Protein AF-0000000075979683 (afdb_homodimer)

Nearest PDB structures (foldseek):
  2a8q-assembly1_A  TM=8.537E-01  e=1.443E-18  Xenopus laevis
  5vy2-assembly1_B  TM=9.194E-01  e=5.532E-18  Homo sapiens
  5w6z-assembly1_A  TM=9.173E-01  e=1.592E-16  Homo sapiens
  3cou-assembly1_A  TM=9.123E-01  e=1.913E-16  Homo sapiens
  3mgm-assembly1_B  TM=8.889E-01  e=1.104E-16  Homo sapiens

Secondary structure (DSSP, 8-state):
--------HHHHHS--SPEEEEEEEEE---TTS---BEEEEETTS-EE-SEEEE-TTS-HHHHHHHHHHHHH---TTT----GGGEEEEEEETTTTEEEEEEEEEE-HHHHHHHHHHHTT-TTBTTTEEEEEEPP-SB-TTSSTBHHHHTTS-BSTTHHHHHHHHHHHTTSS-HHHHHHHHHHHHHHHHHH--/--------HHHHHS--S-EEEEEEEEE---TTS---BEEEEETTS-EE-SEEEE-TTS-HHHHHHHHHHHHH---TTT----GGGEEEEEEETTTTEEEEEEEEEE-HHHHHHHHHHHTT-TTBTTTEEEEEEPP-SB-TTSSTBHHHHTTS-BSTTHHHHHHHHHHHTTSS-HHHHHHHHHHHHHHHHHH--

Radius of gyration: 22.03 Å; Cα contacts (8 Å, |Δi|>4): 699; chains: 2; bounding box: 46×84×56 Å

Sequence (386 aa):
MSEEKRWPLSVRDISNGKENNPVSFVNELDDEQLPIFTMQLRFDGLLGFPGGIIEREEDIVCGLNRELQEEINLDLGRFMVREADHLISHVNHRHKFVFHFYSLPVTFEEFRAIEKQNLEATDYGNETLGILRVPLYTMKDGYHGLAAFLNQQFVGNAKDQLLYGLAKLKILTPEELSEAIHKSQALKLTKAYMSEEKRWPLSVRDISNGKENNPVSFVNELDDEQLPIFTMQLRFDGLLGFPGGIIEREEDIVCGLNRELQEEINLDLGRFMVREADHLISHVNHRHKFVFHFYSLPVTFEEFRAIEKQNLEATDYGNETLGILRVPLYTMKDGYHGLAAFLNQQFVGNAKDQLLYGLAKLKILTPEELSEAIHKSQALKLTKAY

Organism: Limulus polyphemus (NCBI:txid6850)

pLDDT: mean 79.94, std 19.17, range [23.48, 97.0]

Structure (mmCIF, N/CA/C/O backbone):
data_AF-0000000075979683-model_v1
#
loop_
_entity.id
_entity.type
_entity.pdbx_description
1 polymer 'U8 snoRNA-decapping enzyme-like isoform X3'
#
loop_
_atom_site.group_PDB
_atom_site.id
_atom_site.type_symbol
_atom_site.label_atom_id
_atom_site.label_alt_id
_atom_site.label_comp_id
_atom_site.label_asym_id
_atom_site.label_entity_id
_atom_site.label_seq_id
_atom_site.pdbx_PDB_ins_code
_atom_site.Cartn_x
_atom_site.Cartn_y
_atom_site.Cartn_z
_atom_site.occupancy
_atom_site.B_iso_or_equiv
_atom_site.auth_seq_id
_atom_site.auth_comp_id
_atom_site.auth_asym_id
_atom_site.auth_atom_id
_atom_site.pdbx_PDB_model_num
ATOM 1 N N . MET A 1 1 ? 5.297 36.719 29.75 1 23.48 1 MET A N 1
ATOM 2 C CA . MET A 1 1 ? 4.516 37.312 28.688 1 23.48 1 MET A CA 1
ATOM 3 C C . MET A 1 1 ? 4.43 36.375 27.484 1 23.48 1 MET A C 1
ATOM 5 O O . MET A 1 1 ? 5.426 36.156 26.797 1 23.48 1 MET A O 1
ATOM 9 N N . SER A 1 2 ? 3.744 35.312 27.516 1 25.61 2 SER A N 1
ATOM 10 C CA . SER A 1 2 ? 3.816 33.969 26.938 1 25.61 2 SER A CA 1
ATOM 11 C C . SER A 1 2 ? 3.541 34 25.438 1 25.61 2 SER A C 1
ATOM 13 O O . SER A 1 2 ? 2.504 34.5 25 1 25.61 2 SER A O 1
ATOM 15 N N . GLU A 1 3 ? 4.434 34.344 24.5 1 27.08 3 GLU A N 1
ATOM 16 C CA . GLU A 1 3 ? 4.309 34.781 23.109 1 27.08 3 GLU A CA 1
ATOM 17 C C . GLU A 1 3 ? 3.404 33.844 22.312 1 27.08 3 GLU A C 1
ATOM 19 O O . GLU A 1 3 ? 3.68 32.656 22.219 1 27.08 3 GLU A O 1
ATOM 24 N N . GLU A 1 4 ? 2.188 34.094 22.297 1 28.48 4 GLU A N 1
ATOM 25 C CA . GLU A 1 4 ? 1.026 33.531 21.594 1 28.48 4 GLU A CA 1
ATOM 26 C C . GLU A 1 4 ? 1.309 33.375 20.109 1 28.48 4 GLU A C 1
ATOM 28 O O . GLU A 1 4 ? 1.5 34.344 19.391 1 28.48 4 GLU A O 1
ATOM 33 N N . LYS A 1 5 ? 2.262 32.656 19.859 1 34.28 5 LYS A N 1
ATOM 34 C CA . LYS A 1 5 ? 2.676 32.531 18.469 1 34.28 5 LYS A CA 1
ATOM 35 C C . LYS A 1 5 ? 1.47 32.531 17.531 1 34.28 5 LYS A C 1
ATOM 37 O O . LYS A 1 5 ? 0.638 31.609 17.594 1 34.28 5 LYS A O 1
ATOM 42 N N . ARG A 1 6 ? 0.854 33.719 17.078 1 30.67 6 ARG A N 1
ATOM 43 C CA . ARG A 1 6 ? -0.209 34.156 16.188 1 30.67 6 ARG A CA 1
ATOM 44 C C . ARG A 1 6 ? -0.03 33.594 14.789 1 30.67 6 ARG A C 1
ATOM 46 O O . ARG A 1 6 ? 0.994 33.844 14.141 1 30.67 6 ARG A O 1
ATOM 53 N N . TRP A 1 7 ? -0.508 32.5 14.57 1 32.91 7 TRP A N 1
ATOM 54 C CA . TRP A 1 7 ? -0.559 31.969 13.211 1 32.91 7 TRP A CA 1
ATOM 55 C C . TRP A 1 7 ? -1.094 33.031 12.242 1 32.91 7 TRP A C 1
ATOM 57 O O . TRP A 1 7 ? -1.966 33.812 12.602 1 32.91 7 TRP A O 1
ATOM 67 N N . PRO A 1 8 ? -0.509 33.5 11.219 1 30.88 8 PRO A N 1
ATOM 68 C CA . PRO A 1 8 ? -1.112 34.625 10.469 1 30.88 8 PRO A CA 1
ATOM 69 C C . PRO A 1 8 ? -2.604 34.406 10.211 1 30.88 8 PRO A C 1
ATOM 71 O O . PRO A 1 8 ? -3.064 33.281 10.086 1 30.88 8 PRO A O 1
ATOM 74 N N . LEU A 1 9 ? -3.562 35.25 10.602 1 31.31 9 LEU A N 1
ATOM 75 C CA . LEU A 1 9 ? -5.004 35.438 10.5 1 31.31 9 LEU A CA 1
ATOM 76 C C . LEU A 1 9 ? -5.523 34.969 9.148 1 31.31 9 LEU A C 1
ATOM 78 O O . LEU A 1 9 ? -6.629 34.406 9.062 1 31.31 9 LEU A O 1
ATOM 82 N N . SER A 1 10 ? -4.816 35.312 8.07 1 31.77 10 SER A N 1
ATOM 83 C CA . SER A 1 10 ? -5.336 35.25 6.711 1 31.77 10 SER A CA 1
ATOM 84 C C . SER A 1 10 ? -5.57 33.812 6.281 1 31.77 10 SER A C 1
ATOM 86 O O . SER A 1 10 ? -6.438 33.531 5.449 1 31.77 10 SER A O 1
ATOM 88 N N . VAL A 1 11 ? -4.754 32.938 6.559 1 35.84 11 VAL A N 1
ATOM 89 C CA . VAL A 1 11 ? -4.934 31.562 6.082 1 35.84 11 VAL A CA 1
ATOM 90 C C . VAL A 1 11 ? -6.184 30.953 6.711 1 35.84 11 VAL A C 1
ATOM 92 O O . VAL A 1 11 ? -6.918 30.203 6.059 1 35.84 11 VAL A O 1
ATOM 95 N N . ARG A 1 12 ? -6.445 31.172 7.949 1 37.41 12 ARG A N 1
ATOM 96 C CA . ARG A 1 12 ? -7.648 30.672 8.609 1 37.41 12 ARG A CA 1
ATOM 97 C C . ARG A 1 12 ? -8.891 31.391 8.102 1 37.41 12 ARG A C 1
ATOM 99 O O . ARG A 1 12 ? -10.016 30.953 8.336 1 37.41 12 ARG A O 1
ATOM 106 N N . ASP A 1 13 ? -8.734 32.688 7.902 1 38.88 13 ASP A N 1
ATOM 107 C CA . ASP A 1 13 ? -9.891 33.469 7.488 1 38.88 13 ASP A CA 1
ATOM 108 C C . ASP A 1 13 ? -10.578 32.844 6.277 1 38.88 13 ASP A C 1
ATOM 110 O O . ASP A 1 13 ? -11.719 33.156 5.957 1 38.88 13 ASP A O 1
ATOM 114 N N . ILE A 1 14 ? -9.797 32.438 5.414 1 38.75 14 ILE A N 1
ATOM 115 C CA . ILE A 1 14 ? -10.477 32 4.191 1 38.75 14 ILE A CA 1
ATOM 116 C C . ILE A 1 14 ? -11.344 30.797 4.473 1 38.75 14 ILE A C 1
ATOM 118 O O . ILE A 1 14 ? -12.133 30.37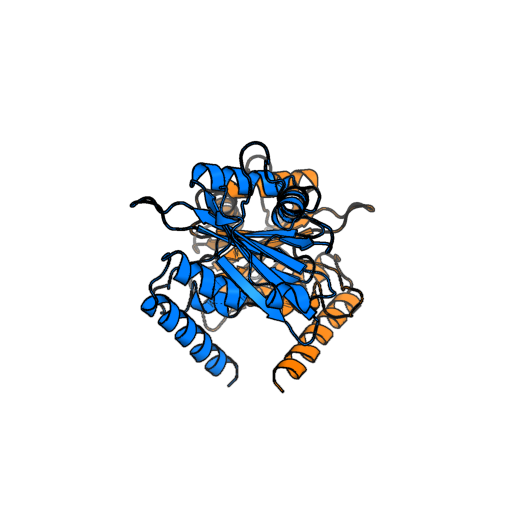5 3.623 1 38.75 14 ILE A O 1
ATOM 122 N N . SER A 1 15 ? -10.906 29.906 5.344 1 40.69 15 SER A N 1
ATOM 123 C CA . SER A 1 15 ? -11.461 28.562 5.223 1 40.69 15 SER A CA 1
ATOM 124 C C . SER A 1 15 ? -12.805 28.453 5.926 1 40.69 15 SER A C 1
ATOM 126 O O . SER A 1 15 ? -12.891 28.562 7.152 1 40.69 15 SER A O 1
ATOM 128 N N . ASN A 1 16 ? -13.602 29.016 5.539 1 46.12 16 ASN A N 1
ATOM 129 C CA . ASN A 1 16 ? -14.945 28.703 6.012 1 46.12 16 ASN A CA 1
ATOM 130 C C . ASN A 1 16 ? -15.18 27.203 6.082 1 46.12 16 ASN A C 1
ATOM 132 O O . ASN A 1 16 ? -16.297 26.75 6.363 1 46.12 16 ASN A O 1
ATOM 136 N N . GLY A 1 17 ? -14.164 26.312 5.738 1 44.81 17 GLY A N 1
ATOM 137 C CA . GLY A 1 17 ? -14.57 24.938 5.52 1 44.81 17 GLY A CA 1
ATOM 138 C C . GLY A 1 17 ? -13.633 23.922 6.156 1 44.81 17 GLY A C 1
ATOM 139 O O . GLY A 1 17 ? -12.711 24.297 6.883 1 44.81 17 GLY A O 1
ATOM 140 N N . LYS A 1 18 ? -13.828 22.469 5.914 1 48.66 18 LYS A N 1
ATOM 141 C CA . LYS A 1 18 ? -13.242 21.203 6.383 1 48.66 18 LYS A CA 1
ATOM 142 C C . LYS A 1 18 ? -11.758 21.141 6.051 1 48.66 18 LYS A C 1
ATOM 144 O O . LYS A 1 18 ? -11.312 21.688 5.039 1 48.66 18 LYS A O 1
ATOM 149 N N . GLU A 1 19 ? -10.984 21.094 7.223 1 51.69 19 GLU A N 1
ATOM 150 C CA . GLU A 1 19 ? -9.539 20.969 7.051 1 51.69 19 GLU A CA 1
ATOM 151 C C . GLU A 1 19 ? -9.125 19.5 7.047 1 51.69 19 GLU A C 1
ATOM 153 O O . GLU A 1 19 ? -9.648 18.688 7.82 1 51.69 19 GLU A O 1
ATOM 158 N N . ASN A 1 20 ? -8.508 19.062 5.93 1 52.38 20 ASN A N 1
ATOM 159 C CA . ASN A 1 20 ? -7.895 17.734 5.898 1 52.38 20 ASN A CA 1
ATOM 160 C C . ASN A 1 20 ? -6.445 17.766 6.371 1 52.38 20 ASN A C 1
ATOM 162 O O . ASN A 1 20 ? -5.668 18.625 5.941 1 52.38 20 ASN A O 1
ATOM 166 N N . ASN A 1 21 ? -6.094 17.016 7.441 1 63.56 21 ASN A N 1
ATOM 167 C CA . ASN A 1 21 ? -4.781 17.078 8.07 1 63.56 21 ASN A CA 1
ATOM 168 C C . ASN A 1 21 ? -4.039 15.75 7.977 1 63.56 21 ASN A C 1
ATOM 170 O O . ASN A 1 21 ? -4.262 14.852 8.789 1 63.56 21 ASN A O 1
ATOM 174 N N . PRO A 1 22 ? -3.164 15.625 6.961 1 72.5 22 PRO A N 1
ATOM 175 C CA . PRO A 1 22 ? -2.393 14.391 6.801 1 72.5 22 PRO A CA 1
ATOM 176 C C . PRO A 1 22 ? -1.139 14.359 7.672 1 72.5 22 PRO A C 1
ATOM 178 O O . PRO A 1 22 ? -0.617 15.414 8.047 1 72.5 22 PRO A O 1
ATOM 181 N N . VAL A 1 23 ? -0.766 13.211 8.258 1 73.69 23 VAL A N 1
ATOM 182 C CA . VAL A 1 23 ? 0.449 13.023 9.047 1 73.69 23 VAL A CA 1
ATOM 183 C C . VAL A 1 23 ? 1.277 11.883 8.453 1 73.69 23 VAL A C 1
ATOM 185 O O . VAL A 1 23 ? 0.73 10.859 8.047 1 73.69 23 VAL A O 1
ATOM 188 N N . SER A 1 24 ? 2.592 12.195 8.281 1 79.44 24 SER A N 1
ATOM 189 C CA . SER A 1 24 ? 3.514 11.102 8.016 1 79.44 24 SER A CA 1
ATOM 190 C C . SER A 1 24 ? 4.398 10.82 9.227 1 79.44 24 SER A C 1
ATOM 192 O O . SER A 1 24 ? 4.707 11.727 10 1 79.44 24 SER A O 1
ATOM 194 N N . PHE A 1 25 ? 4.699 9.562 9.484 1 68.25 25 PHE A N 1
ATOM 195 C CA . PHE A 1 25 ? 5.664 9.164 10.508 1 68.25 25 PHE A CA 1
ATOM 196 C C . PHE A 1 25 ? 7.047 8.977 9.898 1 68.25 25 PHE A C 1
ATOM 198 O O . PHE A 1 25 ? 7.184 8.445 8.797 1 68.25 25 PHE A O 1
ATOM 205 N N . VAL A 1 26 ? 8.031 9.625 10.508 1 71.31 26 VAL A N 1
ATOM 206 C CA . VAL A 1 26 ? 9.406 9.523 10.023 1 71.31 26 VAL A CA 1
ATOM 207 C C . VAL A 1 26 ? 10.32 9.062 11.164 1 71.31 26 VAL A C 1
ATOM 209 O O . VAL A 1 26 ? 10.188 9.523 12.297 1 71.31 26 VAL A O 1
ATOM 212 N N . ASN A 1 27 ? 11.062 7.945 10.852 1 64.25 27 ASN A N 1
ATOM 213 C CA . ASN A 1 27 ? 11.984 7.531 11.906 1 64.25 27 ASN A CA 1
ATOM 214 C C . ASN A 1 27 ? 13.148 8.508 12.047 1 64.25 27 ASN A C 1
ATOM 216 O O . ASN A 1 27 ? 13.539 9.156 11.07 1 64.25 27 ASN A O 1
ATOM 220 N N . GLU A 1 28 ? 13.453 8.727 13.359 1 60.78 28 GLU A N 1
ATOM 221 C CA . GLU A 1 28 ? 14.641 9.523 13.648 1 60.78 28 GLU A CA 1
ATOM 222 C C . GLU A 1 28 ? 15.898 8.875 13.078 1 60.78 28 GLU A C 1
ATOM 224 O O . GLU A 1 28 ? 16.094 7.672 13.227 1 60.78 28 GLU A O 1
ATOM 229 N N . LEU A 1 29 ? 16.359 9.516 12.055 1 54.31 29 LEU A N 1
ATOM 230 C CA . LEU A 1 29 ? 17.516 8.992 11.344 1 54.31 29 LEU A CA 1
ATOM 231 C C . LEU A 1 29 ? 18.688 8.773 12.297 1 54.31 29 LEU A C 1
ATOM 233 O O . LEU A 1 29 ? 19.031 9.664 13.086 1 54.31 29 LEU A O 1
ATOM 237 N N . ASP A 1 30 ? 18.75 7.645 12.906 1 53.69 30 ASP A N 1
ATOM 238 C CA . ASP A 1 30 ? 20.094 7.391 13.422 1 53.69 30 ASP A CA 1
ATOM 239 C C . ASP A 1 30 ? 21.031 6.945 12.305 1 53.69 30 ASP A C 1
ATOM 241 O O . ASP A 1 30 ? 20.594 6.547 11.227 1 53.69 30 ASP A O 1
ATOM 245 N N . ASP A 1 31 ? 22.297 7.328 12.484 1 52.44 31 ASP A N 1
ATOM 246 C CA . ASP A 1 31 ? 23.375 7.121 11.516 1 52.44 31 ASP A CA 1
ATOM 247 C C . ASP A 1 31 ? 23.219 5.781 10.797 1 52.44 31 ASP A C 1
ATOM 249 O O . ASP A 1 31 ? 23.641 5.637 9.648 1 52.44 31 ASP A O 1
ATOM 253 N N . GLU A 1 32 ? 22.547 4.809 11.477 1 55.38 32 GLU A N 1
ATOM 254 C CA . GLU A 1 32 ? 22.625 3.479 10.875 1 55.38 32 GLU A CA 1
ATOM 255 C C . GLU A 1 32 ? 21.281 3.045 10.305 1 55.38 32 GLU A C 1
ATOM 257 O O . GLU A 1 32 ? 21.188 2.008 9.648 1 55.38 32 GLU A O 1
ATOM 262 N N . GLN A 1 33 ? 20.281 3.938 10.578 1 60.56 33 GLN A N 1
ATOM 263 C CA . GLN A 1 33 ? 18.984 3.412 10.148 1 60.56 33 GLN A CA 1
ATOM 264 C C . GLN A 1 33 ? 18.406 4.25 9.016 1 60.56 33 GLN A C 1
ATOM 266 O O . GLN A 1 33 ? 18.547 5.473 9 1 60.56 33 GLN A O 1
ATOM 271 N N . LEU A 1 34 ? 17.953 3.553 8.008 1 64.56 34 LEU A N 1
ATOM 272 C CA . LEU A 1 34 ? 17.328 4.207 6.867 1 64.56 34 LEU A CA 1
ATOM 273 C C . LEU A 1 34 ? 16 4.844 7.266 1 64.56 34 LEU A C 1
ATOM 275 O O . LEU A 1 34 ? 15.266 4.289 8.078 1 64.56 34 LEU A O 1
ATOM 279 N N . PRO A 1 35 ? 15.914 6.074 6.848 1 71.56 35 PRO A N 1
ATOM 280 C CA . PRO A 1 35 ? 14.641 6.738 7.141 1 71.56 35 PRO A CA 1
ATOM 281 C C . PRO A 1 35 ? 13.445 5.996 6.562 1 71.56 35 PRO A C 1
ATOM 283 O O . PRO A 1 35 ? 13.547 5.375 5.504 1 71.56 35 PRO A O 1
ATOM 286 N N . ILE A 1 36 ? 12.438 5.922 7.398 1 78.31 36 ILE A N 1
ATOM 287 C CA . ILE A 1 36 ? 11.172 5.359 6.934 1 78.31 36 ILE A CA 1
ATOM 288 C C . ILE A 1 36 ? 10.117 6.461 6.852 1 78.31 36 ILE A C 1
ATOM 290 O O . ILE A 1 36 ? 10.008 7.293 7.754 1 78.31 36 ILE A O 1
ATOM 294 N N . PHE A 1 37 ? 9.547 6.566 5.758 1 82.5 37 PHE A N 1
ATOM 295 C CA . PHE A 1 37 ? 8.414 7.441 5.504 1 82.5 37 PHE A CA 1
ATOM 296 C C . PHE A 1 37 ? 7.164 6.625 5.184 1 82.5 37 PHE A C 1
ATOM 298 O O . PHE A 1 37 ? 7.172 5.801 4.27 1 82.5 37 PHE A O 1
ATOM 305 N N . THR A 1 38 ? 6.074 6.891 5.926 1 89.94 38 THR A N 1
ATOM 306 C CA . THR A 1 38 ? 4.93 5.988 5.828 1 89.94 38 THR A CA 1
ATOM 307 C C . THR A 1 38 ? 3.787 6.648 5.066 1 89.94 38 THR A C 1
ATOM 309 O O . THR A 1 38 ? 3.559 7.852 5.199 1 89.94 38 THR A O 1
ATOM 312 N N . MET A 1 39 ? 3.133 5.91 4.32 1 94.06 39 MET A N 1
ATOM 313 C CA . MET A 1 39 ? 1.856 6.227 3.686 1 94.06 39 MET A CA 1
ATOM 314 C C . MET A 1 39 ? 0.872 5.07 3.842 1 94.06 39 MET A C 1
ATOM 316 O O . MET A 1 39 ? 1.166 4.086 4.523 1 94.06 39 MET A O 1
ATOM 320 N N . GLN A 1 40 ? -0.287 5.27 3.35 1 94.75 40 GLN A N 1
ATOM 321 C CA . GLN A 1 40 ? -1.277 4.199 3.404 1 94.75 40 GLN A CA 1
ATOM 322 C C . GLN A 1 40 ? -2.086 4.133 2.111 1 94.75 40 GLN A C 1
ATOM 324 O O . GLN A 1 40 ? -2.189 5.121 1.386 1 94.75 40 GLN A O 1
ATOM 329 N N . LEU A 1 41 ? -2.582 2.939 1.827 1 96 41 LEU A N 1
ATOM 330 C CA . LEU A 1 41 ? -3.66 2.809 0.854 1 96 41 LEU A CA 1
ATOM 331 C C . LEU A 1 41 ? -5.008 3.141 1.487 1 96 41 LEU A C 1
ATOM 333 O O . LEU A 1 41 ? -5.383 2.551 2.502 1 96 41 LEU A O 1
ATOM 337 N N . ARG A 1 42 ? -5.691 4.07 0.905 1 94.69 42 ARG A N 1
ATOM 338 C CA . ARG A 1 42 ? -6.969 4.539 1.432 1 94.69 42 ARG A CA 1
ATOM 339 C C . ARG A 1 42 ? -8.125 3.719 0.868 1 94.69 42 ARG A C 1
ATOM 341 O O . ARG A 1 42 ? -7.977 3.049 -0.156 1 94.69 42 ARG A O 1
ATOM 348 N N . PHE A 1 43 ? -9.281 3.971 1.464 1 92.5 43 PHE A N 1
ATOM 349 C CA . PHE A 1 43 ? -10.508 3.285 1.082 1 92.5 43 PHE A CA 1
ATOM 350 C C . PHE A 1 43 ? -10.891 3.619 -0.355 1 92.5 43 PHE A C 1
ATOM 352 O O . PHE A 1 43 ? -11.602 2.85 -1.011 1 92.5 43 PHE A O 1
ATOM 359 N N . ASP A 1 44 ? -10.453 4.707 -0.832 1 93.5 44 ASP A N 1
ATOM 360 C CA . ASP A 1 44 ? -10.883 5.137 -2.16 1 93.5 44 ASP A CA 1
ATOM 361 C C . ASP A 1 44 ? -9.945 4.602 -3.24 1 93.5 44 ASP A C 1
ATOM 363 O O . ASP A 1 44 ? -10.086 4.945 -4.414 1 93.5 44 ASP A O 1
ATOM 367 N N . GLY A 1 45 ? -8.961 3.814 -2.904 1 95.69 45 GLY A N 1
ATOM 368 C CA . GLY A 1 45 ? -8.078 3.152 -3.857 1 95.69 45 GLY A CA 1
ATOM 369 C C . GLY A 1 45 ? -6.832 3.951 -4.168 1 95.69 45 GLY A C 1
ATOM 370 O O . GLY A 1 45 ? -6.02 3.543 -5.004 1 95.69 45 GLY A O 1
ATOM 371 N N . LEU A 1 46 ? -6.676 5.074 -3.484 1 96.31 46 LEU A N 1
ATOM 372 C CA . LEU A 1 46 ? -5.543 5.965 -3.729 1 96.31 46 LEU A CA 1
ATOM 373 C C . LEU A 1 46 ? -4.59 5.973 -2.539 1 96.31 46 LEU A C 1
ATOM 375 O O . LEU A 1 46 ? -4.973 5.598 -1.429 1 96.31 46 LEU A O 1
ATOM 379 N N . LEU A 1 47 ? -3.328 6.309 -2.842 1 96.88 47 LEU A N 1
ATOM 380 C CA . LEU A 1 47 ? -2.34 6.41 -1.774 1 96.88 47 LEU A CA 1
ATOM 381 C C . LEU A 1 47 ? -2.412 7.77 -1.094 1 96.88 47 LEU A C 1
ATOM 383 O O . LEU A 1 47 ? -2.621 8.789 -1.755 1 96.88 47 LEU A O 1
ATOM 387 N N . GLY A 1 48 ? -2.238 7.785 0.158 1 95.06 48 GLY A N 1
ATOM 388 C CA . GLY A 1 48 ? -2.223 9.008 0.944 1 95.06 48 GLY A CA 1
ATOM 389 C C . GLY A 1 48 ? -1.631 8.82 2.328 1 95.06 48 GLY A C 1
ATOM 390 O O . GLY A 1 48 ? -0.846 7.898 2.553 1 95.06 48 GLY A O 1
ATOM 391 N N . PHE A 1 49 ? -1.899 9.797 3.188 1 93.44 49 PHE A N 1
ATOM 392 C CA . PHE A 1 49 ? -1.428 9.781 4.566 1 93.44 49 PHE A CA 1
ATOM 393 C C . PHE A 1 49 ? -2.594 9.633 5.535 1 93.44 49 PHE A C 1
ATOM 395 O O . PHE A 1 49 ? -3.723 10.008 5.223 1 93.44 49 PHE A O 1
ATOM 402 N N . PRO A 1 50 ? -2.287 8.977 6.691 1 91.12 50 PRO A N 1
ATOM 403 C CA . PRO A 1 50 ? -3.336 9.023 7.711 1 91.12 50 PRO A CA 1
ATOM 404 C C . PRO A 1 50 ? -3.699 10.453 8.109 1 91.12 50 PRO A C 1
ATOM 406 O O . PRO A 1 50 ? -2.85 11.352 8.062 1 91.12 50 PRO A O 1
ATOM 409 N N . GLY A 1 51 ? -4.836 10.641 8.484 1 87.25 51 GLY A N 1
ATOM 410 C CA . GLY A 1 51 ? -5.387 11.938 8.828 1 87.25 51 GLY A CA 1
ATOM 411 C C . GLY A 1 51 ? -6.863 12.07 8.5 1 87.25 51 GLY A C 1
ATOM 412 O O . GLY A 1 51 ? -7.539 11.062 8.258 1 87.25 51 GLY A O 1
ATOM 413 N N . GLY A 1 52 ? -7.383 13.305 8.617 1 80.25 52 GLY A N 1
ATOM 414 C CA . GLY A 1 52 ? -8.805 13.477 8.336 1 80.25 52 GLY A CA 1
ATOM 415 C C . GLY A 1 52 ? -9.258 14.922 8.414 1 80.25 52 GLY A C 1
ATOM 416 O O . GLY A 1 52 ? -8.438 15.828 8.539 1 80.25 52 GLY A O 1
ATOM 417 N N . ILE A 1 53 ? -10.484 14.922 8.234 1 77.44 53 ILE A N 1
ATOM 418 C CA . ILE A 1 53 ? -11.117 16.234 8.25 1 77.44 53 ILE A CA 1
ATOM 419 C C . ILE A 1 53 ? -11.344 16.688 9.695 1 77.44 53 ILE A C 1
ATOM 421 O O . ILE A 1 53 ? -11.805 15.898 10.531 1 77.44 53 ILE A O 1
ATOM 425 N N . ILE A 1 54 ? -10.93 17.891 9.961 1 77.88 54 ILE A N 1
ATOM 426 C CA . ILE A 1 54 ? -11.133 18.484 11.273 1 77.88 54 ILE A CA 1
ATOM 427 C C . ILE A 1 54 ? -12.117 19.656 11.172 1 77.88 54 ILE A C 1
ATOM 429 O O . ILE A 1 54 ? -11.992 20.5 10.281 1 77.88 54 ILE A O 1
ATOM 433 N N . GLU A 1 55 ? -13.047 19.609 12.125 1 73.5 55 GLU A N 1
ATOM 434 C CA . GLU A 1 55 ? -14.039 20.688 12.125 1 73.5 55 GLU A CA 1
ATOM 435 C C . GLU A 1 55 ? -13.422 22.016 12.547 1 73.5 55 GLU A C 1
ATOM 437 O O . GLU A 1 55 ? -12.484 22.031 13.352 1 73.5 55 GLU A O 1
ATOM 442 N N . ARG A 1 56 ? -14 23.031 12.125 1 71.44 56 ARG A N 1
ATOM 443 C CA . ARG A 1 56 ? -13.469 24.375 12.336 1 71.44 56 ARG A CA 1
ATOM 444 C C . ARG A 1 56 ? -13.367 24.703 13.82 1 71.44 56 ARG A C 1
ATOM 446 O O . ARG A 1 56 ? -12.414 25.344 14.258 1 71.44 56 ARG A O 1
ATOM 453 N N . GLU A 1 57 ? -14.211 24.297 14.547 1 75 57 GLU A N 1
ATOM 454 C CA . GLU A 1 57 ? -14.258 24.656 15.961 1 75 57 GLU A CA 1
ATOM 455 C C . GLU A 1 57 ? -13.336 23.766 16.797 1 75 57 GLU A C 1
ATOM 457 O O . GLU A 1 57 ? -13.102 24.031 17.969 1 75 57 GLU A O 1
ATOM 462 N N . GLU A 1 58 ? -12.727 22.938 16.094 1 78.06 58 GLU A N 1
ATOM 463 C CA . GLU A 1 58 ? -11.875 22 16.812 1 78.06 58 GLU A CA 1
ATOM 464 C C . GLU A 1 58 ? -10.398 22.344 16.641 1 78.06 58 GLU A C 1
ATOM 466 O O . GLU A 1 58 ? -9.984 22.812 15.578 1 78.06 58 GLU A O 1
ATOM 471 N N . ASP A 1 59 ? -9.703 22.188 17.844 1 84.44 59 ASP A N 1
ATOM 472 C CA . ASP A 1 59 ? -8.25 22.312 17.75 1 84.44 59 ASP A CA 1
ATOM 473 C C . ASP A 1 59 ? -7.672 21.312 16.766 1 84.44 59 ASP A C 1
ATOM 475 O O . ASP A 1 59 ? -7.988 20.109 16.828 1 84.44 59 ASP A O 1
ATOM 479 N N . ILE A 1 60 ? -6.844 21.75 15.875 1 82.94 60 ILE A N 1
ATOM 480 C CA . ILE A 1 60 ? -6.363 20.938 14.758 1 82.94 60 ILE A CA 1
ATOM 481 C C . ILE A 1 60 ? -5.609 19.734 15.297 1 82.94 60 ILE A C 1
ATOM 483 O O . ILE A 1 60 ? -5.887 18.594 14.906 1 82.94 60 ILE A O 1
ATOM 487 N N . VAL A 1 61 ? -4.633 19.969 16.156 1 87.5 61 VAL A N 1
ATOM 488 C CA . VAL A 1 61 ? -3.805 18.859 16.641 1 87.5 61 VAL A CA 1
ATOM 489 C C . VAL A 1 61 ? -4.656 17.891 17.453 1 87.5 61 VAL A C 1
ATOM 491 O O . VAL A 1 61 ? -4.438 16.672 17.422 1 87.5 61 VAL A O 1
ATOM 494 N N . CYS A 1 62 ? -5.613 18.438 18.234 1 87.62 62 CYS A N 1
ATOM 495 C CA . CYS A 1 62 ? -6.52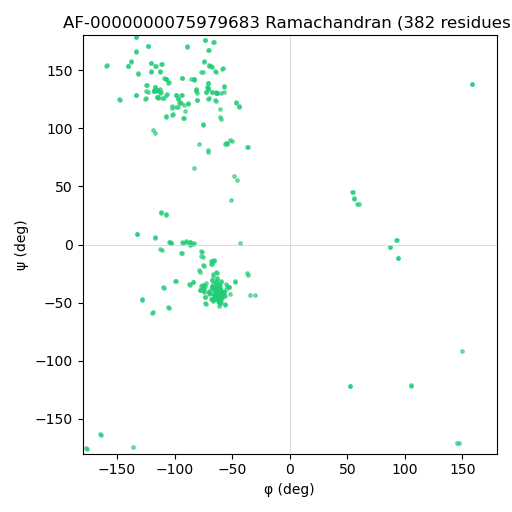3 17.578 18.969 1 87.62 62 CYS A CA 1
ATOM 496 C C . CYS A 1 62 ? -7.316 16.688 18.031 1 87.62 62 CYS A C 1
ATOM 498 O O . CYS A 1 62 ? -7.398 15.469 18.25 1 87.62 62 CYS A O 1
ATOM 500 N N . GLY A 1 63 ? -7.879 17.266 17.047 1 87.44 63 GLY A N 1
ATOM 501 C CA . GLY A 1 63 ? -8.617 16.5 16.062 1 87.44 63 GLY A CA 1
ATOM 502 C C . GLY A 1 63 ? -7.758 15.492 15.32 1 87.44 63 GLY A C 1
ATOM 503 O O . GLY A 1 63 ? -8.188 14.359 15.062 1 87.44 63 GLY A O 1
ATOM 504 N N . LEU A 1 64 ? -6.605 15.906 15 1 88.69 64 LEU A N 1
ATOM 505 C CA . LEU A 1 64 ? -5.68 15.031 14.289 1 88.69 64 LEU A CA 1
ATOM 506 C C . LEU A 1 64 ? -5.328 13.812 15.133 1 88.69 64 LEU A C 1
ATOM 508 O O . LEU A 1 64 ? -5.32 12.688 14.625 1 88.69 64 LEU A O 1
ATOM 512 N N . ASN A 1 65 ? -5.012 14.031 16.344 1 92.06 65 ASN A N 1
ATOM 513 C CA . ASN A 1 65 ? -4.688 12.922 17.234 1 92.06 65 ASN A CA 1
ATOM 514 C C . ASN A 1 65 ? -5.859 11.953 17.375 1 92.06 65 ASN A C 1
ATOM 516 O O . ASN A 1 65 ? -5.668 10.742 17.438 1 92.06 65 ASN A O 1
ATOM 520 N N . ARG A 1 66 ? -7.035 12.43 17.422 1 90.5 66 ARG A N 1
ATOM 521 C CA . ARG A 1 66 ? -8.219 11.578 17.438 1 90.5 66 ARG A CA 1
ATOM 522 C C . ARG A 1 66 ? -8.312 10.734 16.172 1 90.5 66 ARG A C 1
ATOM 524 O O . ARG A 1 66 ? -8.547 9.531 16.234 1 90.5 66 ARG A O 1
ATOM 531 N N . GLU A 1 67 ? -8.164 11.422 15.008 1 89.56 67 GLU A N 1
ATOM 532 C CA . GLU A 1 67 ? -8.188 10.719 13.734 1 89.56 67 GLU A CA 1
ATOM 533 C C . GLU A 1 67 ? -7.121 9.625 13.688 1 89.56 67 GLU A C 1
ATOM 535 O O . GLU A 1 67 ? -7.371 8.531 13.172 1 89.56 67 GLU A O 1
ATOM 540 N N . LEU A 1 68 ? -5.941 9.906 14.203 1 91.19 68 LEU A N 1
ATOM 541 C CA . LEU A 1 68 ? -4.844 8.945 14.18 1 91.19 68 LEU A CA 1
ATOM 542 C C . LEU A 1 68 ? -5.148 7.754 15.086 1 91.19 68 LEU A C 1
ATOM 544 O O . LEU A 1 68 ? -4.754 6.625 14.781 1 91.19 68 LEU A O 1
ATOM 548 N N . GLN A 1 69 ? -5.785 8.031 16.156 1 92.19 69 GLN A N 1
ATOM 549 C CA . GLN A 1 69 ? -6.215 6.93 17 1 92.19 69 GLN A CA 1
ATOM 550 C C . GLN A 1 69 ? -7.215 6.031 16.281 1 92.19 69 GLN A C 1
ATOM 552 O O . GLN A 1 69 ? -7.129 4.801 16.375 1 92.19 69 GLN A O 1
ATOM 557 N N . GLU A 1 70 ? -8.102 6.57 15.547 1 91.06 70 GLU A N 1
ATOM 558 C CA . GLU A 1 70 ? -9.133 5.809 14.852 1 91.06 70 GLU A CA 1
ATOM 559 C C . GLU A 1 70 ? -8.562 5.074 13.648 1 91.06 70 GLU A C 1
ATOM 561 O O . GLU A 1 70 ? -8.875 3.902 13.414 1 91.06 70 GLU A O 1
ATOM 566 N N . GLU A 1 71 ? -7.68 5.715 12.891 1 89.25 71 GLU A N 1
ATOM 567 C CA . GLU A 1 71 ? -7.223 5.191 11.609 1 89.25 71 GLU A CA 1
ATOM 568 C C . GLU A 1 71 ? -6.039 4.242 11.789 1 89.25 71 GLU A C 1
ATOM 570 O O . GLU A 1 71 ? -5.91 3.256 11.055 1 89.25 71 GLU A O 1
ATOM 575 N N . ILE A 1 72 ? -5.18 4.566 12.805 1 89.25 72 ILE A N 1
ATOM 576 C CA . ILE A 1 72 ? -3.977 3.746 12.883 1 89.25 72 ILE A CA 1
ATOM 577 C C . ILE A 1 72 ? -3.758 3.283 14.32 1 89.25 72 ILE A C 1
ATOM 579 O O . ILE A 1 72 ? -2.711 2.717 14.641 1 89.25 72 ILE A O 1
ATOM 583 N N . ASN A 1 73 ? -4.719 3.516 15.141 1 92.75 73 ASN A N 1
ATOM 584 C CA . ASN A 1 73 ? -4.652 3.109 16.547 1 92.75 73 ASN A CA 1
ATOM 585 C C . ASN A 1 73 ? -3.396 3.648 17.219 1 92.75 73 ASN A C 1
ATOM 587 O O . ASN A 1 73 ? -2.686 2.906 17.906 1 92.75 73 ASN A O 1
ATOM 591 N N . LEU A 1 74 ? -3.109 4.891 16.984 1 90.56 74 LEU A N 1
ATOM 592 C CA . LEU A 1 74 ? -1.971 5.531 17.641 1 90.56 74 LEU A CA 1
ATOM 593 C C . LEU A 1 74 ? -2.168 5.586 19.156 1 90.56 74 LEU A C 1
ATOM 595 O O . LEU A 1 74 ? -3.242 5.957 19.625 1 90.56 74 LEU A O 1
ATOM 599 N N . ASP A 1 75 ? -1.187 5.172 19.828 1 92.5 75 ASP A N 1
ATOM 600 C CA . ASP A 1 75 ? -1.216 5.262 21.297 1 92.5 75 ASP A CA 1
ATOM 601 C C . ASP A 1 75 ? -0.981 6.695 21.766 1 92.5 75 ASP A C 1
ATOM 603 O O . ASP A 1 75 ? 0.164 7.133 21.891 1 92.5 75 ASP A O 1
ATOM 607 N N . LEU A 1 76 ? -2.025 7.344 22.156 1 91.31 76 LEU A N 1
ATOM 608 C CA . LEU A 1 76 ? -1.951 8.758 22.5 1 91.31 76 LEU A CA 1
ATOM 609 C C . LEU A 1 76 ? -1.295 8.961 23.859 1 91.31 76 LEU A C 1
ATOM 611 O O . LEU A 1 76 ? -0.964 10.086 24.234 1 91.31 76 LEU A O 1
ATOM 615 N N . GLY A 1 77 ? -1.114 7.918 24.547 1 90.25 77 GLY A N 1
ATOM 616 C CA . GLY A 1 77 ? -0.332 8 25.766 1 90.25 77 GLY A CA 1
ATOM 617 C C . GLY A 1 77 ? 1.163 8.055 25.516 1 90.25 77 GLY A C 1
ATOM 618 O O . GLY A 1 77 ? 1.921 8.555 26.359 1 90.25 77 GLY A O 1
ATOM 619 N N . ARG A 1 78 ? 1.554 7.586 24.438 1 89.06 78 ARG A N 1
ATOM 620 C CA . ARG A 1 78 ? 2.975 7.508 24.109 1 89.06 78 ARG A CA 1
ATOM 621 C C . ARG A 1 78 ? 3.346 8.516 23.016 1 89.06 78 ARG A C 1
ATOM 623 O O . ARG A 1 78 ? 4.453 9.055 23.031 1 89.06 78 ARG A O 1
ATOM 630 N N . PHE A 1 79 ? 2.379 8.648 22.094 1 88.56 79 PHE A N 1
ATOM 631 C CA . PHE A 1 79 ? 2.645 9.508 20.938 1 88.56 79 PHE A CA 1
ATOM 632 C C . PHE A 1 79 ? 1.576 10.586 20.812 1 88.56 79 PHE A C 1
ATOM 634 O O . PHE A 1 79 ? 0.392 10.32 21.031 1 88.56 79 PHE A O 1
ATOM 641 N N . MET A 1 80 ? 2.092 11.82 20.516 1 88.19 80 MET A N 1
ATOM 642 C CA . MET A 1 80 ? 1.157 12.922 20.281 1 88.19 80 MET A CA 1
ATOM 643 C C . MET A 1 80 ? 1.716 13.906 19.266 1 88.19 80 MET A C 1
ATOM 645 O O . MET A 1 80 ? 2.861 14.344 19.375 1 88.19 80 MET A O 1
ATOM 649 N N . VAL A 1 81 ? 0.915 14.07 18.297 1 89.5 81 VAL A N 1
ATOM 650 C CA . VAL A 1 81 ? 1.271 15.125 17.344 1 89.5 81 VAL A CA 1
ATOM 651 C C . VAL A 1 81 ? 1.066 16.484 18 1 89.5 81 VAL A C 1
ATOM 653 O O . VAL A 1 81 ? 0.059 16.719 18.672 1 89.5 81 VAL A O 1
ATOM 656 N N . ARG A 1 82 ? 2.031 17.344 17.797 1 90.06 82 ARG A N 1
ATOM 657 C CA . ARG A 1 82 ? 1.978 18.703 18.328 1 90.06 82 ARG A CA 1
ATOM 658 C C . ARG A 1 82 ? 2.115 19.734 17.219 1 90.06 82 ARG A C 1
ATOM 660 O O . ARG A 1 82 ? 2.451 19.391 16.078 1 90.06 82 ARG A O 1
ATOM 667 N N . GLU A 1 83 ? 1.879 21 17.594 1 87 83 GLU A N 1
ATOM 668 C CA . GLU A 1 83 ? 2.014 22.078 16.641 1 87 83 GLU A CA 1
ATOM 669 C C . GLU A 1 83 ? 3.434 22.156 16.078 1 87 83 GLU A C 1
ATOM 671 O O . GLU A 1 83 ? 3.631 22.5 14.906 1 87 83 GLU A O 1
ATOM 676 N N . ALA A 1 84 ? 4.402 21.781 16.859 1 88.31 84 ALA A N 1
ATOM 677 C CA . ALA A 1 84 ? 5.809 21.844 16.469 1 88.31 84 ALA A CA 1
ATOM 678 C C . ALA A 1 84 ? 6.113 20.828 15.367 1 88.31 84 ALA A C 1
ATOM 680 O O . ALA A 1 84 ? 7.145 20.922 14.703 1 88.31 84 ALA A O 1
ATOM 681 N N . ASP A 1 85 ? 5.25 19.875 15.195 1 88.94 85 ASP A N 1
ATOM 682 C CA . ASP A 1 85 ? 5.445 18.828 14.195 1 88.94 85 ASP A CA 1
ATOM 683 C C . ASP A 1 85 ? 4.902 19.25 12.836 1 88.94 85 ASP A C 1
ATOM 685 O O . ASP A 1 85 ? 4.969 18.5 11.867 1 88.94 85 ASP A O 1
ATOM 689 N N . HIS A 1 86 ? 4.402 20.484 12.758 1 90.12 86 HIS A N 1
ATOM 690 C CA . HIS A 1 86 ? 3.826 21 11.523 1 90.12 86 HIS A CA 1
ATOM 691 C C . HIS A 1 86 ? 4.906 21.266 10.477 1 90.12 86 HIS A C 1
ATOM 693 O O . HIS A 1 86 ? 5.945 21.859 10.789 1 90.12 86 HIS A O 1
ATOM 699 N N . LEU A 1 87 ? 4.637 20.812 9.273 1 88 87 LEU A N 1
ATOM 700 C CA . LEU A 1 87 ? 5.625 21 8.211 1 88 87 LEU A CA 1
ATOM 701 C C . LEU A 1 87 ? 5.199 22.109 7.258 1 88 87 LEU A C 1
ATOM 703 O O . LEU A 1 87 ? 5.965 23.031 6.996 1 88 87 LEU A O 1
ATOM 707 N N . ILE A 1 88 ? 4.008 21.953 6.75 1 85.62 88 ILE A N 1
ATOM 708 C CA . ILE A 1 88 ? 3.572 22.922 5.734 1 85.62 88 ILE A CA 1
ATOM 709 C C . ILE A 1 88 ? 2.047 22.922 5.648 1 85.62 88 ILE A C 1
ATOM 711 O O . ILE A 1 88 ? 1.396 21.938 6.027 1 85.62 88 ILE A O 1
ATOM 715 N N . SER A 1 89 ? 1.518 24.047 5.207 1 84.81 89 SER A N 1
ATOM 716 C CA . SER A 1 89 ? 0.094 24.172 4.906 1 84.81 89 SER A CA 1
ATOM 717 C C . SER A 1 89 ? -0.133 24.5 3.436 1 84.81 89 SER A C 1
ATOM 719 O O . SER A 1 89 ? 0.597 25.312 2.859 1 84.81 89 SER A O 1
ATOM 721 N N . HIS A 1 90 ? -1.048 23.75 2.854 1 82.38 90 HIS A N 1
ATOM 722 C CA . HIS A 1 90 ? -1.496 24.047 1.498 1 82.38 90 HIS A CA 1
ATOM 723 C C . HIS A 1 90 ? -2.951 24.516 1.488 1 82.38 90 HIS A C 1
ATOM 725 O O . HIS A 1 90 ? -3.816 23.859 2.07 1 82.38 90 HIS A O 1
ATOM 731 N N . VAL A 1 91 ? -3.111 25.609 0.804 1 77.88 91 VAL A N 1
ATOM 732 C CA . VAL A 1 91 ? -4.461 26.156 0.729 1 77.88 91 VAL A CA 1
ATOM 733 C C . VAL A 1 91 ? -5.082 25.812 -0.624 1 77.88 91 VAL A C 1
ATOM 735 O O . VAL A 1 91 ? -4.453 26 -1.668 1 77.88 91 VAL A O 1
ATOM 738 N N . ASN A 1 92 ? -6.141 25.094 -0.516 1 72.88 92 ASN A N 1
ATOM 739 C CA . ASN A 1 92 ? -6.977 24.938 -1.702 1 72.88 92 ASN A CA 1
ATOM 740 C C . ASN A 1 92 ? -8.086 25.984 -1.742 1 72.88 92 ASN A C 1
ATOM 742 O O . ASN A 1 92 ? -9.078 25.875 -1.017 1 72.88 92 ASN A O 1
ATOM 746 N N . HIS A 1 93 ? -7.945 26.906 -2.66 1 71.19 93 HIS A N 1
ATOM 747 C CA . HIS A 1 93 ? -8.867 28.047 -2.705 1 71.19 93 HIS A CA 1
ATOM 748 C C . HIS A 1 93 ? -10.203 27.641 -3.312 1 71.19 93 HIS A C 1
ATOM 750 O O . HIS A 1 93 ? -11.25 28.156 -2.902 1 71.19 93 HIS A O 1
ATOM 756 N N . ARG A 1 94 ? -10.109 26.797 -4.238 1 67.25 94 ARG A N 1
ATOM 757 C CA . ARG A 1 94 ? -11.328 26.375 -4.922 1 67.25 94 ARG A CA 1
ATOM 758 C C . ARG A 1 94 ? -12.281 25.672 -3.959 1 67.25 94 ARG A C 1
ATOM 760 O O . ARG A 1 94 ? -13.484 25.953 -3.973 1 67.25 94 ARG A O 1
ATOM 767 N N . HIS A 1 95 ? -11.766 24.906 -3.131 1 65.19 95 HIS A N 1
ATOM 768 C CA . HIS A 1 95 ? -12.609 24.125 -2.238 1 65.19 95 HIS A CA 1
ATOM 769 C C . HIS A 1 95 ? -12.602 24.703 -0.826 1 65.19 95 HIS A C 1
ATOM 771 O O . HIS A 1 95 ? -13.281 24.172 0.065 1 65.19 95 HIS A O 1
ATOM 777 N N . LYS A 1 96 ? -11.906 25.781 -0.646 1 66.25 96 LYS A N 1
ATOM 778 C CA . LYS A 1 96 ? -11.82 26.469 0.639 1 66.25 96 LYS A CA 1
ATOM 779 C C . LYS A 1 96 ? -11.328 25.531 1.735 1 66.25 96 LYS A C 1
ATOM 781 O O . LYS A 1 96 ? -11.914 25.469 2.818 1 66.25 96 LYS A O 1
ATOM 786 N N . PHE A 1 97 ? -10.367 24.719 1.315 1 69.81 97 PHE A N 1
ATOM 787 C CA . PHE A 1 97 ? -9.797 23.734 2.24 1 69.81 97 PHE A CA 1
ATOM 788 C C . PHE A 1 97 ? -8.312 24.016 2.461 1 69.81 97 PHE A C 1
ATOM 790 O O . PHE A 1 97 ? -7.609 24.453 1.545 1 69.81 97 PHE A O 1
ATOM 797 N N . VAL A 1 98 ? -7.938 23.922 3.83 1 77.25 98 VAL A N 1
ATOM 798 C CA . VAL A 1 98 ? -6.516 24 4.137 1 77.25 98 VAL A CA 1
ATOM 799 C C . VAL A 1 98 ? -5.996 22.625 4.547 1 77.25 98 VAL A C 1
ATOM 801 O O . VAL A 1 98 ? -6.605 21.953 5.379 1 77.25 98 VAL A O 1
ATOM 804 N N . PHE A 1 99 ? -4.93 22.234 3.91 1 80.69 99 PHE A N 1
ATOM 805 C CA . PHE A 1 99 ? -4.258 20.984 4.238 1 80.69 99 PHE A CA 1
ATOM 806 C C . PHE A 1 99 ? -3.016 21.25 5.082 1 80.69 99 PHE A C 1
ATOM 808 O O . PHE A 1 99 ? -2.059 21.859 4.609 1 80.69 99 PHE A O 1
ATOM 815 N N . HIS A 1 100 ? -3.104 20.797 6.352 1 83.81 100 HIS A N 1
ATOM 816 C CA . HIS A 1 100 ? -1.926 20.875 7.207 1 83.81 100 HIS A CA 1
ATOM 817 C C . HIS A 1 100 ? -1.189 19.547 7.266 1 83.81 100 HIS A C 1
ATOM 819 O O . HIS A 1 100 ? -1.746 18.547 7.723 1 83.81 100 HIS A O 1
ATOM 825 N N . PHE A 1 101 ? -0.006 19.609 6.824 1 89.81 101 PHE A N 1
ATOM 826 C CA . PHE A 1 101 ? 0.803 18.391 6.816 1 89.81 101 PHE A CA 1
ATOM 827 C C . PHE A 1 101 ? 1.742 18.359 8.016 1 89.81 101 PHE A C 1
ATOM 829 O O . PHE A 1 101 ? 2.428 19.344 8.297 1 89.81 101 PHE A O 1
ATOM 836 N N . TYR A 1 102 ? 1.715 17.281 8.742 1 89.06 102 TYR A N 1
ATOM 837 C CA . TYR A 1 102 ? 2.531 17.094 9.938 1 89.06 102 TYR A CA 1
ATOM 838 C C . TYR A 1 102 ? 3.449 15.891 9.797 1 89.06 102 TYR A C 1
ATOM 840 O O . TYR A 1 102 ? 3.189 14.992 8.992 1 89.06 102 TYR A O 1
ATOM 848 N N . SER A 1 103 ? 4.527 15.883 10.523 1 88.5 103 SER A N 1
ATOM 849 C CA . SER A 1 103 ? 5.406 14.727 10.625 1 88.5 103 SER A CA 1
ATOM 850 C C . SER A 1 103 ? 5.777 14.43 12.078 1 88.5 103 SER A C 1
ATOM 852 O O . SER A 1 103 ? 6.145 15.344 12.82 1 88.5 103 SER A O 1
ATOM 854 N N . LEU A 1 104 ? 5.605 13.242 12.492 1 86.5 104 LEU A N 1
ATOM 855 C CA . LEU A 1 104 ? 5.957 12.812 13.844 1 86.5 104 LEU A CA 1
ATOM 856 C C . LEU A 1 104 ? 7.191 11.922 13.82 1 86.5 104 LEU A C 1
ATOM 858 O O . LEU A 1 104 ? 7.148 10.805 13.305 1 86.5 104 LEU A O 1
ATOM 862 N N . PRO A 1 105 ? 8.281 12.445 14.344 1 83.94 105 PRO A N 1
ATOM 863 C CA . PRO A 1 105 ? 9.477 11.594 14.438 1 83.94 105 PRO A CA 1
ATOM 864 C C . PRO A 1 105 ? 9.352 10.523 15.516 1 83.94 105 PRO A C 1
ATOM 866 O O . PRO A 1 105 ? 8.922 10.812 16.641 1 83.94 105 PRO A O 1
ATOM 869 N N . VAL A 1 106 ? 9.672 9.336 15.102 1 84.38 106 VAL A N 1
ATOM 870 C CA . VAL A 1 106 ? 9.648 8.227 16.047 1 84.38 106 VAL A CA 1
ATOM 871 C C . VAL A 1 106 ? 10.875 7.344 15.836 1 84.38 106 VAL A C 1
ATOM 873 O O . VAL A 1 106 ? 11.523 7.406 14.789 1 84.38 106 VAL A O 1
ATOM 876 N N . THR A 1 107 ? 11.258 6.562 16.875 1 84.12 107 THR A N 1
ATOM 877 C CA . THR A 1 107 ? 12.336 5.594 16.703 1 84.12 107 THR A CA 1
ATOM 878 C C . THR A 1 107 ? 11.883 4.438 15.82 1 84.12 107 THR A C 1
ATOM 880 O O . THR A 1 107 ? 10.688 4.277 15.555 1 84.12 107 THR A O 1
ATOM 883 N N . PHE A 1 108 ? 12.844 3.664 15.406 1 83.94 108 PHE A N 1
ATOM 884 C CA . PHE A 1 108 ? 12.523 2.514 14.578 1 83.94 108 PHE A CA 1
ATOM 885 C C . PHE A 1 108 ? 11.633 1.531 15.328 1 83.94 108 PHE A C 1
ATOM 887 O O . PHE A 1 108 ? 10.672 1.001 14.773 1 83.94 108 PHE A O 1
ATOM 894 N N . GLU A 1 109 ? 11.992 1.325 16.578 1 85.19 109 GLU A N 1
ATOM 895 C CA . GLU A 1 109 ? 11.211 0.408 17.406 1 85.19 109 GLU A CA 1
ATOM 896 C C . GLU A 1 109 ? 9.781 0.909 17.594 1 85.19 109 GLU A C 1
ATOM 898 O O . GLU A 1 109 ? 8.828 0.125 17.547 1 85.19 109 GLU A O 1
ATOM 903 N N . GLU A 1 110 ? 9.68 2.18 17.766 1 86.06 110 GLU A N 1
ATOM 904 C CA . GLU A 1 110 ? 8.352 2.777 17.891 1 86.06 110 GLU A CA 1
ATOM 905 C C . GLU A 1 110 ? 7.57 2.689 16.578 1 86.06 110 GLU A C 1
ATOM 907 O O . GLU A 1 110 ? 6.359 2.465 16.594 1 86.06 110 GLU A O 1
ATOM 912 N N . PHE A 1 111 ? 8.312 2.867 15.562 1 86.19 111 PHE A N 1
ATOM 913 C CA . PHE A 1 111 ? 7.688 2.762 14.25 1 86.19 111 PHE A CA 1
ATOM 914 C C . PHE A 1 111 ? 7.098 1.372 14.039 1 86.19 111 PHE A C 1
ATOM 916 O O . PHE A 1 111 ? 5.957 1.237 13.594 1 86.19 111 PHE A O 1
ATOM 923 N N . ARG A 1 112 ? 7.836 0.427 14.328 1 87.94 112 ARG A N 1
ATOM 924 C CA . ARG A 1 112 ? 7.379 -0.952 14.18 1 87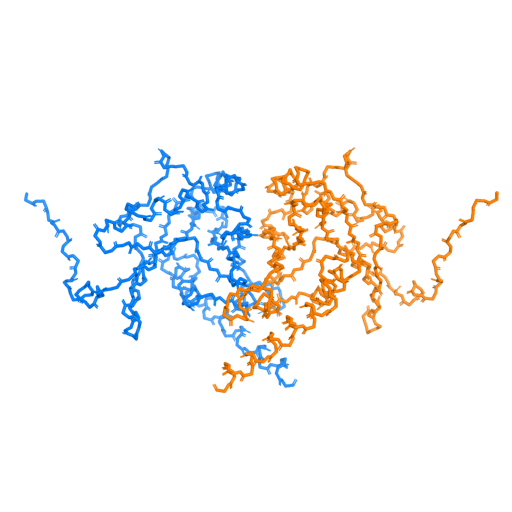.94 112 ARG A CA 1
ATOM 925 C C . ARG A 1 112 ? 6.156 -1.217 15.055 1 87.94 112 ARG A C 1
ATOM 927 O O . ARG A 1 112 ? 5.234 -1.925 14.648 1 87.94 112 ARG A O 1
ATOM 934 N N . ALA A 1 113 ? 6.199 -0.674 16.219 1 88.75 113 ALA A N 1
ATOM 935 C CA . ALA A 1 113 ? 5.059 -0.824 17.125 1 88.75 113 ALA A CA 1
ATOM 936 C C . ALA A 1 113 ? 3.807 -0.179 16.531 1 88.75 113 ALA A C 1
ATOM 938 O O . ALA A 1 113 ? 2.711 -0.736 16.641 1 88.75 113 ALA A O 1
ATOM 939 N N . ILE A 1 114 ? 3.955 0.951 15.945 1 89.12 114 ILE A N 1
ATOM 940 C CA . ILE A 1 114 ? 2.84 1.667 15.344 1 89.12 114 ILE A CA 1
ATOM 941 C C . ILE A 1 114 ? 2.275 0.853 14.18 1 89.12 114 ILE A C 1
ATOM 943 O O . ILE A 1 114 ? 1.057 0.744 14.023 1 89.12 114 ILE A O 1
ATOM 947 N N . GLU A 1 115 ? 3.141 0.285 13.359 1 90.19 115 GLU A N 1
ATOM 948 C CA . GLU A 1 115 ? 2.707 -0.555 12.25 1 90.19 115 GLU A CA 1
ATOM 949 C C . GLU A 1 115 ? 1.862 -1.729 12.742 1 90.19 115 GLU A C 1
ATOM 951 O O . GLU A 1 115 ? 0.831 -2.049 12.148 1 90.19 115 GLU A O 1
ATOM 956 N N . LYS A 1 116 ? 2.34 -2.307 13.789 1 90 116 LYS A N 1
ATOM 957 C CA . LYS A 1 116 ? 1.617 -3.445 14.344 1 90 116 LYS A CA 1
ATOM 958 C C . LYS A 1 116 ? 0.254 -3.02 14.883 1 90 116 LYS A C 1
ATOM 960 O O . LYS A 1 116 ? -0.75 -3.693 14.648 1 90 116 LYS A O 1
ATOM 965 N N . GLN A 1 117 ? 0.24 -1.955 15.555 1 91 117 GLN A N 1
ATOM 966 C CA . GLN A 1 117 ? -0.995 -1.47 16.156 1 91 117 GLN A CA 1
ATOM 967 C C . GLN A 1 117 ? -1.997 -1.036 15.094 1 91 117 GLN A C 1
ATOM 969 O O . GLN A 1 117 ? -3.209 -1.096 15.312 1 91 117 GLN A O 1
ATOM 974 N N . ASN A 1 118 ? -1.475 -0.574 14.008 1 91.75 118 ASN A N 1
ATOM 975 C CA . ASN A 1 118 ? -2.34 -0.142 12.922 1 91.75 118 ASN A CA 1
ATOM 976 C C . ASN A 1 118 ? -3.338 -1.229 12.531 1 91.75 118 ASN A C 1
ATOM 978 O O . ASN A 1 118 ? -4.492 -0.933 12.219 1 91.75 118 ASN A O 1
ATOM 982 N N . LEU A 1 119 ? -2.924 -2.439 12.578 1 91.44 119 LEU A N 1
ATOM 983 C CA . LEU A 1 119 ? -3.762 -3.564 12.18 1 91.44 119 LEU A CA 1
ATOM 984 C C . LEU A 1 119 ? -4.922 -3.752 13.148 1 91.44 119 LEU A C 1
ATOM 986 O O . LEU A 1 119 ? -5.887 -4.461 12.836 1 91.44 119 LEU A O 1
ATOM 990 N N . GLU A 1 120 ? -4.812 -3.102 14.281 1 92.31 120 GLU A N 1
ATOM 991 C CA . GLU A 1 120 ? -5.855 -3.203 15.297 1 92.31 120 GLU A CA 1
ATOM 992 C C . GLU A 1 120 ? -6.738 -1.959 15.312 1 92.31 120 GLU A C 1
ATOM 994 O O . GLU A 1 120 ? -7.617 -1.825 16.156 1 92.31 120 GLU A O 1
ATOM 999 N N . ALA A 1 121 ? -6.449 -1.079 14.453 1 93.12 121 ALA A N 1
ATOM 1000 C CA . ALA A 1 121 ? -7.215 0.164 14.414 1 93.12 121 ALA A CA 1
ATOM 1001 C C . ALA A 1 121 ? -8.672 -0.102 14.039 1 93.12 121 ALA A C 1
ATOM 1003 O O . ALA A 1 121 ? -8.961 -0.978 13.219 1 93.12 121 ALA A O 1
ATOM 1004 N N . THR A 1 122 ? -9.555 0.72 14.555 1 90.25 122 THR A N 1
ATOM 1005 C CA . THR A 1 122 ? -10.984 0.606 14.297 1 90.25 122 THR A CA 1
ATOM 1006 C C . THR A 1 122 ? -11.281 0.789 12.812 1 90.25 122 THR A C 1
ATOM 1008 O O . THR A 1 122 ? -12.156 0.112 12.258 1 90.25 122 THR A O 1
ATOM 1011 N N . ASP A 1 123 ? -10.562 1.58 12.195 1 90.88 123 ASP A N 1
ATOM 1012 C CA . ASP A 1 123 ? -10.859 1.937 10.812 1 90.88 123 ASP A CA 1
ATOM 1013 C C . ASP A 1 123 ? -10.086 1.045 9.844 1 90.88 123 ASP A C 1
ATOM 1015 O O . ASP A 1 123 ? -10.281 1.133 8.625 1 90.88 123 ASP A O 1
ATOM 1019 N N . TYR A 1 124 ? -9.188 0.216 10.312 1 91.31 124 TYR A N 1
ATOM 1020 C CA . TYR A 1 124 ? -8.438 -0.65 9.414 1 91.31 124 TYR A CA 1
ATOM 1021 C C . TYR A 1 124 ? -9.367 -1.637 8.711 1 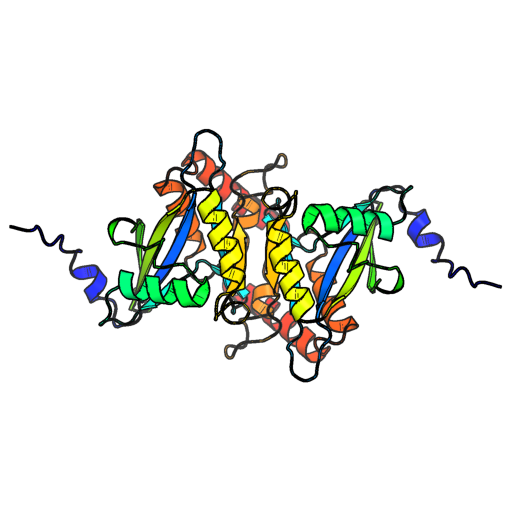91.31 124 TYR A C 1
ATOM 1023 O O . TYR A 1 124 ? -10.195 -2.279 9.352 1 91.31 124 TYR A O 1
ATOM 1031 N N . GLY A 1 125 ? -9.234 -1.711 7.41 1 88 125 GLY A N 1
ATOM 1032 C CA . GLY A 1 125 ? -10.109 -2.551 6.602 1 88 125 GLY A CA 1
ATOM 1033 C C . GLY A 1 125 ? -11.305 -1.806 6.047 1 88 125 GLY A C 1
ATOM 1034 O O . GLY A 1 125 ? -12.008 -2.314 5.168 1 88 125 GLY A O 1
ATOM 1035 N N . ASN A 1 126 ? -11.508 -0.607 6.559 1 87.44 126 ASN A N 1
ATOM 1036 C CA . ASN A 1 126 ? -12.617 0.212 6.09 1 87.44 126 ASN A CA 1
ATOM 1037 C C . ASN A 1 126 ? -12.133 1.519 5.469 1 87.44 126 ASN A C 1
ATOM 1039 O O . ASN A 1 126 ? -12.305 1.743 4.27 1 87.44 126 ASN A O 1
ATOM 1043 N N . GLU A 1 127 ? -11.406 2.303 6.238 1 87.88 127 GLU A N 1
ATOM 1044 C CA . GLU A 1 127 ? -10.898 3.582 5.75 1 87.88 127 GLU A CA 1
ATOM 1045 C C . GLU A 1 127 ? -9.438 3.471 5.32 1 87.88 127 GLU A C 1
ATOM 1047 O O . GLU A 1 127 ? -8.969 4.25 4.492 1 87.88 127 GLU A O 1
ATOM 1052 N N . THR A 1 128 ? -8.805 2.629 5.988 1 90.19 128 THR A N 1
ATOM 1053 C CA . THR A 1 128 ? -7.414 2.33 5.668 1 90.19 128 THR A CA 1
ATOM 1054 C C . THR A 1 128 ? -7.254 0.867 5.266 1 90.19 128 THR A C 1
ATOM 1056 O O . THR A 1 128 ? -7.719 -0.032 5.969 1 90.19 128 THR A O 1
ATOM 1059 N N . LEU A 1 129 ? -6.559 0.662 4.18 1 93.19 129 LEU A N 1
ATOM 1060 C CA . LEU A 1 129 ? -6.504 -0.689 3.635 1 93.19 129 LEU A CA 1
ATOM 1061 C C . LEU A 1 129 ? -5.078 -1.23 3.658 1 93.19 129 LEU A C 1
ATOM 1063 O O . LEU A 1 129 ? -4.812 -2.314 3.135 1 93.19 129 LEU A O 1
ATOM 1067 N N . GLY A 1 130 ? -4.152 -0.477 4.258 1 93.12 130 GLY A N 1
ATOM 1068 C CA . GLY A 1 130 ? -2.775 -0.926 4.398 1 93.12 130 GLY A CA 1
ATOM 1069 C C . GLY A 1 130 ? -1.796 0.212 4.609 1 93.12 130 GLY A C 1
ATOM 1070 O O . GLY A 1 130 ? -1.892 1.252 3.955 1 93.12 130 GLY A O 1
ATOM 1071 N N . ILE A 1 131 ? -0.862 0.008 5.516 1 92 131 ILE A N 1
ATOM 1072 C CA . ILE A 1 131 ? 0.232 0.951 5.727 1 92 131 ILE A CA 1
ATOM 1073 C C . ILE A 1 131 ? 1.44 0.533 4.891 1 92 131 ILE A C 1
ATOM 1075 O O . ILE A 1 131 ? 1.719 -0.66 4.746 1 92 131 ILE A O 1
ATOM 1079 N N . LEU A 1 132 ? 2.115 1.556 4.391 1 93.75 132 LEU A N 1
ATOM 1080 C CA . LEU A 1 132 ? 3.236 1.272 3.498 1 93.75 132 LEU A CA 1
ATOM 1081 C C . LEU A 1 132 ? 4.469 2.078 3.9 1 93.75 132 LEU A C 1
ATOM 1083 O O . LEU A 1 1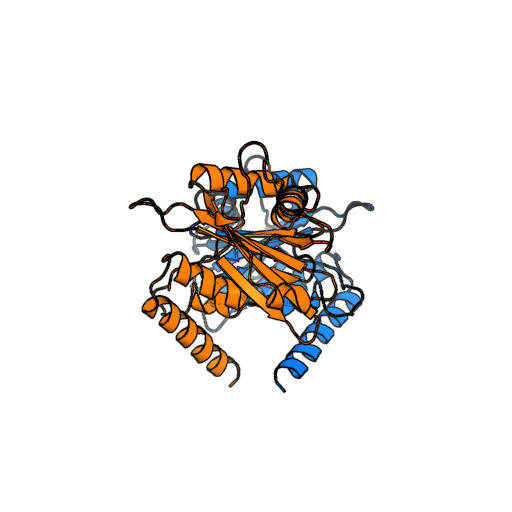32 ? 4.344 3.197 4.402 1 93.75 132 LEU A O 1
ATOM 1087 N N . ARG A 1 133 ? 5.605 1.466 3.664 1 92.88 133 ARG A N 1
ATOM 1088 C CA . ARG A 1 133 ? 6.883 2.174 3.711 1 92.88 133 ARG A CA 1
ATOM 1089 C C . ARG A 1 133 ? 7.297 2.646 2.322 1 92.88 133 ARG A C 1
ATOM 1091 O O . ARG A 1 133 ? 7.441 1.839 1.402 1 92.88 133 ARG A O 1
ATOM 1098 N N . VAL A 1 134 ? 7.469 3.918 2.234 1 94.31 134 VAL A N 1
ATOM 1099 C CA . VAL A 1 134 ? 7.836 4.484 0.94 1 94.31 134 VAL A CA 1
ATOM 1100 C C . VAL A 1 134 ? 9.273 4.086 0.593 1 94.31 134 VAL A C 1
ATOM 1102 O O . VAL A 1 134 ? 10.18 4.234 1.415 1 94.31 134 VAL A O 1
ATOM 1105 N N . PRO A 1 135 ? 9.461 3.475 -0.6 1 93.5 135 PRO A N 1
ATOM 1106 C CA . PRO A 1 135 ? 10.852 3.271 -1.004 1 93.5 135 PRO A CA 1
ATOM 1107 C C . PRO A 1 135 ? 11.594 4.586 -1.234 1 93.5 135 PRO A C 1
ATOM 1109 O O . PRO A 1 135 ? 11.188 5.391 -2.074 1 93.5 135 PRO A O 1
ATOM 1112 N N . LEU A 1 136 ? 12.656 4.75 -0.562 1 92.75 136 LEU A N 1
ATOM 1113 C CA . LEU A 1 136 ? 13.375 6.02 -0.6 1 92.75 136 LEU A CA 1
ATOM 1114 C C . LEU A 1 136 ? 14.719 5.863 -1.307 1 92.75 136 LEU A C 1
ATOM 1116 O O . LEU A 1 136 ? 15.703 6.512 -0.936 1 92.75 136 LEU A O 1
ATOM 1120 N N . TYR A 1 137 ? 14.805 4.938 -2.186 1 89.94 137 TYR A N 1
ATOM 1121 C CA . TYR A 1 137 ? 16.016 4.629 -2.93 1 89.94 137 TYR A CA 1
ATOM 1122 C C . TYR A 1 137 ? 15.727 4.469 -4.414 1 89.94 137 TYR A C 1
ATOM 1124 O O . TYR A 1 137 ? 14.562 4.434 -4.82 1 89.94 137 TYR A O 1
ATOM 1132 N N . THR A 1 138 ? 16.766 4.469 -5.188 1 90.56 138 THR A N 1
ATOM 1133 C CA . THR A 1 138 ? 16.703 4.141 -6.609 1 90.56 138 THR A CA 1
ATOM 1134 C C . THR A 1 138 ? 17.5 2.867 -6.902 1 90.56 138 THR A C 1
ATOM 1136 O O . THR A 1 138 ? 18.641 2.732 -6.48 1 90.56 138 THR A O 1
ATOM 1139 N N . MET A 1 139 ? 16.828 1.996 -7.523 1 91 139 MET A N 1
ATOM 1140 C CA . MET A 1 139 ? 17.484 0.73 -7.84 1 91 139 MET A CA 1
ATOM 1141 C C . MET A 1 139 ? 18.484 0.905 -8.977 1 91 139 MET A C 1
ATOM 1143 O O . MET A 1 139 ? 18.578 1.984 -9.57 1 91 139 MET A O 1
ATOM 1147 N N . LYS A 1 140 ? 19.172 -0.174 -9.273 1 87.94 140 LYS A N 1
ATOM 1148 C CA . LYS A 1 140 ? 20.281 -0.136 -10.219 1 87.94 140 LYS A CA 1
ATOM 1149 C C . LYS A 1 140 ? 19.797 0.25 -11.617 1 87.94 140 LYS A C 1
ATOM 1151 O O . LYS A 1 140 ? 20.547 0.87 -12.383 1 87.94 140 LYS A O 1
ATOM 1156 N N . ASP A 1 141 ? 18.625 -0.046 -11.969 1 88.25 141 ASP A N 1
ATOM 1157 C CA . ASP A 1 141 ? 18.109 0.251 -13.297 1 88.25 141 ASP A CA 1
ATOM 1158 C C . ASP A 1 141 ? 17.766 1.733 -13.445 1 88.25 141 ASP A C 1
ATOM 1160 O O . ASP A 1 141 ? 17.375 2.184 -14.516 1 88.25 141 ASP A O 1
ATOM 1164 N N . GLY A 1 142 ? 17.844 2.52 -12.352 1 86.62 142 GLY A N 1
ATOM 1165 C CA . GLY A 1 142 ? 17.688 3.965 -12.383 1 86.62 142 GLY A CA 1
ATOM 1166 C C . GLY A 1 142 ? 16.25 4.41 -12.258 1 86.62 142 GLY A C 1
ATOM 1167 O O . GLY A 1 142 ? 15.969 5.609 -12.188 1 86.62 142 GLY A O 1
ATOM 1168 N N . TYR A 1 143 ? 15.281 3.504 -12.172 1 91.31 143 TYR A N 1
ATOM 1169 C CA . TYR A 1 143 ? 13.883 3.9 -12.164 1 91.31 143 TYR A CA 1
ATOM 1170 C C . TYR A 1 143 ? 13.141 3.283 -10.984 1 91.31 143 TYR A C 1
ATOM 1172 O O . TYR A 1 143 ? 12.477 3.988 -10.227 1 91.31 143 TYR A O 1
ATOM 1180 N N . HIS A 1 144 ? 13.367 2.053 -10.844 1 93.12 144 HIS A N 1
ATOM 1181 C CA . HIS A 1 144 ? 12.57 1.384 -9.82 1 93.12 144 HIS A CA 1
ATOM 1182 C C . HIS A 1 144 ? 12.953 1.865 -8.422 1 93.12 144 HIS A C 1
ATOM 1184 O O . HIS A 1 144 ? 14.109 2.242 -8.188 1 93.12 144 HIS A O 1
ATOM 1190 N N . GLY A 1 145 ? 12.07 1.794 -7.5 1 94.38 145 GLY A N 1
ATOM 1191 C CA . GLY A 1 145 ? 12.164 2.406 -6.184 1 94.38 145 GLY A CA 1
ATOM 1192 C C . GLY A 1 145 ? 11.289 3.637 -6.039 1 94.38 145 GLY A C 1
ATOM 1193 O O . GLY A 1 145 ? 10.07 3.572 -6.246 1 94.38 145 GLY A O 1
ATOM 1194 N N . LEU A 1 146 ? 11.914 4.73 -5.723 1 95.19 146 LEU A N 1
ATOM 1195 C CA . LEU A 1 146 ? 11.148 5.941 -5.438 1 95.19 146 LEU A CA 1
ATOM 1196 C C . LEU A 1 146 ? 10.516 6.5 -6.707 1 95.19 146 LEU A C 1
ATOM 1198 O O . LEU A 1 146 ? 9.344 6.883 -6.699 1 95.19 146 LEU A O 1
ATOM 1202 N N . ALA A 1 147 ? 11.227 6.5 -7.805 1 95.88 147 ALA A N 1
ATOM 1203 C CA . ALA A 1 147 ? 10.695 7.062 -9.047 1 95.88 147 ALA A CA 1
ATOM 1204 C C . ALA A 1 147 ? 9.461 6.289 -9.516 1 95.88 147 ALA A C 1
ATOM 1206 O O . ALA A 1 147 ? 8.453 6.887 -9.891 1 95.88 147 ALA A O 1
ATOM 1207 N N . ALA A 1 148 ? 9.539 5.016 -9.5 1 95.94 148 ALA A N 1
ATOM 1208 C CA . ALA A 1 148 ? 8.391 4.188 -9.867 1 95.94 148 ALA A CA 1
ATOM 1209 C C . ALA A 1 148 ? 7.219 4.422 -8.914 1 95.94 148 ALA A C 1
ATOM 1211 O O . ALA A 1 148 ? 6.066 4.508 -9.352 1 95.94 148 ALA A O 1
ATOM 1212 N N . PHE A 1 149 ? 7.562 4.566 -7.652 1 96.81 149 PHE A N 1
ATOM 1213 C CA . PHE A 1 149 ? 6.539 4.797 -6.641 1 96.81 149 PHE A CA 1
ATOM 1214 C C . PHE A 1 149 ? 5.832 6.125 -6.875 1 96.81 149 PHE A C 1
ATOM 1216 O O . PHE A 1 149 ? 4.621 6.23 -6.672 1 96.81 149 PHE A O 1
ATOM 1223 N N . LEU A 1 150 ? 6.586 7.047 -7.301 1 97 150 LEU A N 1
ATOM 1224 C CA . LEU A 1 150 ? 6.027 8.367 -7.551 1 97 150 LEU A CA 1
ATOM 1225 C C . LEU A 1 150 ? 5.023 8.328 -8.695 1 97 150 LEU A C 1
ATOM 1227 O O . LEU A 1 150 ? 4.258 9.273 -8.891 1 97 150 LEU A O 1
ATOM 1231 N N . ASN A 1 151 ? 5.012 7.258 -9.43 1 96.06 151 ASN A N 1
ATOM 1232 C CA . ASN A 1 151 ? 4.062 7.129 -10.531 1 96.06 151 ASN A CA 1
ATOM 1233 C C . ASN A 1 151 ? 2.795 6.395 -10.094 1 96.06 151 ASN A C 1
ATOM 1235 O O . ASN A 1 151 ? 1.888 6.184 -10.898 1 96.06 151 ASN A O 1
ATOM 1239 N N . GLN A 1 152 ? 2.717 6.047 -8.852 1 96.56 152 GLN A N 1
ATOM 1240 C CA . GLN A 1 152 ? 1.455 5.551 -8.312 1 96.56 152 GLN A CA 1
ATOM 1241 C C . GLN A 1 152 ? 0.397 6.648 -8.289 1 96.56 152 GLN A C 1
ATOM 1243 O O . GLN A 1 152 ? 0.684 7.801 -8.617 1 96.56 152 GLN A O 1
ATOM 1248 N N . GLN A 1 153 ? -0.822 6.266 -7.926 1 95.88 153 GLN A N 1
ATOM 1249 C CA . GLN A 1 153 ? -1.915 7.227 -7.828 1 95.88 153 GLN A CA 1
ATOM 1250 C C . GLN A 1 153 ? -2.115 7.691 -6.391 1 95.88 153 GLN A C 1
ATOM 1252 O O . GLN A 1 153 ? -2.305 6.871 -5.488 1 95.88 153 GLN A O 1
ATOM 1257 N N . PHE A 1 154 ? -2.08 9.023 -6.227 1 95.5 154 PHE A N 1
ATOM 1258 C CA . PHE A 1 154 ? -2.18 9.617 -4.898 1 95.5 154 PHE A CA 1
ATOM 1259 C C . PHE A 1 154 ? -3.447 10.453 -4.77 1 95.5 154 PHE A C 1
ATOM 1261 O O . PHE A 1 154 ? -3.949 10.984 -5.762 1 95.5 154 PHE A O 1
ATOM 1268 N N . VAL A 1 155 ? -3.893 10.562 -3.557 1 92.25 155 VAL A N 1
ATOM 1269 C CA . VAL A 1 155 ? -5.051 11.406 -3.287 1 92.25 155 VAL A CA 1
ATOM 1270 C C . VAL A 1 155 ? -4.609 12.867 -3.18 1 92.25 155 VAL A C 1
ATOM 1272 O O . VAL A 1 155 ? -3.623 13.18 -2.51 1 92.25 155 VAL A O 1
ATOM 1275 N N . GLY A 1 156 ? -5.359 13.719 -3.875 1 87.88 156 GLY A N 1
ATOM 1276 C CA . GLY A 1 156 ? -5.129 15.148 -3.736 1 87.88 156 GLY A CA 1
ATOM 1277 C C . GLY A 1 156 ? -3.682 15.547 -3.957 1 87.88 156 GLY A C 1
ATOM 1278 O O . GLY A 1 156 ? -3.096 15.219 -4.992 1 87.88 156 GLY A O 1
ATOM 1279 N N . ASN A 1 157 ? -3.121 16.188 -2.906 1 88.88 157 ASN A N 1
ATOM 1280 C CA . ASN A 1 157 ? -1.75 16.672 -3.031 1 88.88 157 ASN A CA 1
ATOM 1281 C C . ASN A 1 157 ? -0.78 15.828 -2.205 1 88.88 157 ASN A C 1
ATOM 1283 O O . ASN A 1 157 ? 0.269 16.328 -1.783 1 88.88 157 ASN A O 1
ATOM 1287 N N . ALA A 1 158 ? -1.167 14.609 -1.99 1 92.5 158 ALA A N 1
ATOM 1288 C CA . ALA A 1 158 ? -0.372 13.727 -1.135 1 92.5 158 ALA A CA 1
ATOM 1289 C C . ALA A 1 158 ? 1.03 13.531 -1.704 1 92.5 158 ALA A C 1
ATOM 1291 O O . ALA A 1 158 ? 2.006 13.453 -0.955 1 92.5 158 ALA A O 1
ATOM 1292 N N . LYS A 1 159 ? 1.118 13.406 -3.021 1 94.38 159 LYS A N 1
ATOM 1293 C CA . LYS A 1 159 ? 2.434 13.25 -3.635 1 94.38 159 LYS A CA 1
ATOM 1294 C C . LYS A 1 159 ? 3.316 14.461 -3.354 1 94.38 159 LYS A C 1
ATOM 1296 O O . LYS A 1 159 ? 4.492 14.312 -3.018 1 94.38 159 LYS A O 1
ATOM 1301 N N . ASP A 1 160 ? 2.754 15.617 -3.512 1 92.69 160 ASP A N 1
ATOM 1302 C CA . ASP A 1 160 ? 3.494 16.844 -3.229 1 92.69 160 ASP A CA 1
ATOM 1303 C C . ASP A 1 160 ? 3.908 16.906 -1.76 1 92.69 160 ASP A C 1
ATOM 1305 O O . ASP A 1 160 ? 5.02 17.344 -1.441 1 92.69 160 ASP A O 1
ATOM 1309 N N . GLN A 1 161 ? 3.002 16.562 -0.928 1 91 161 GLN A N 1
ATOM 1310 C CA . GLN A 1 161 ? 3.303 16.531 0.5 1 91 161 GLN A CA 1
ATOM 1311 C C . GLN A 1 161 ? 4.445 15.562 0.805 1 91 161 GLN A C 1
ATOM 1313 O O . GLN A 1 161 ? 5.312 15.859 1.63 1 91 161 GLN A O 1
ATOM 1318 N N . LEU A 1 162 ? 4.402 14.406 0.175 1 93.56 162 LEU A N 1
ATOM 1319 C CA . LEU A 1 162 ? 5.484 13.438 0.319 1 93.56 162 LEU A CA 1
ATOM 1320 C C . LEU A 1 162 ? 6.824 14.062 -0.062 1 93.56 162 LEU A C 1
ATOM 1322 O O . LEU A 1 162 ? 7.773 14.023 0.721 1 93.56 162 LEU A O 1
ATOM 1326 N N . LEU A 1 163 ? 6.859 14.656 -1.217 1 93.62 163 LEU A N 1
ATOM 1327 C CA . LEU A 1 163 ? 8.094 15.234 -1.726 1 93.62 163 LEU A CA 1
ATOM 1328 C C . LEU A 1 163 ? 8.578 16.359 -0.822 1 93.62 163 LEU A C 1
ATOM 1330 O O . LEU A 1 163 ? 9.773 16.438 -0.507 1 93.62 163 LEU A O 1
ATOM 1334 N N . TYR A 1 164 ? 7.699 17.172 -0.431 1 91.62 164 TYR A N 1
ATOM 1335 C CA . TYR A 1 164 ? 8.047 18.281 0.464 1 91.62 164 TYR A CA 1
ATOM 1336 C C . TYR A 1 164 ? 8.586 17.75 1.788 1 91.62 164 TYR A C 1
ATOM 1338 O O . TYR A 1 164 ? 9.594 18.25 2.299 1 91.62 164 TYR A O 1
ATOM 1346 N N . GLY A 1 165 ? 7.855 16.812 2.361 1 90.62 165 GLY A N 1
ATOM 1347 C CA . GLY A 1 165 ? 8.297 16.219 3.621 1 90.62 165 GLY A CA 1
ATOM 1348 C C . GLY A 1 165 ? 9.688 15.625 3.549 1 90.62 165 GLY A C 1
ATOM 1349 O O . GLY A 1 165 ? 10.5 15.82 4.457 1 90.62 165 GLY A O 1
ATOM 1350 N N . LEU A 1 166 ? 9.969 14.891 2.471 1 91.06 166 LEU A N 1
ATOM 1351 C CA . LEU A 1 166 ? 11.273 14.266 2.307 1 91.06 166 LEU A CA 1
ATOM 1352 C C . LEU A 1 166 ? 12.375 15.32 2.248 1 91.06 166 LEU A C 1
ATOM 1354 O O . LEU A 1 166 ? 13.469 15.109 2.793 1 91.06 166 LEU A O 1
ATOM 1358 N N . ALA A 1 167 ? 12.078 16.391 1.624 1 91.56 167 ALA A N 1
ATOM 1359 C CA . ALA A 1 167 ? 13.055 17.469 1.509 1 91.56 167 ALA A CA 1
ATOM 1360 C C . ALA A 1 167 ? 13.211 18.203 2.836 1 91.56 167 ALA A C 1
ATOM 1362 O O . ALA A 1 167 ? 14.336 18.406 3.312 1 91.56 167 ALA A O 1
ATOM 1363 N N . LYS A 1 168 ? 12.133 18.609 3.424 1 89.31 168 LYS A N 1
ATOM 1364 C CA . LYS A 1 168 ? 12.117 19.422 4.641 1 89.31 168 LYS A CA 1
ATOM 1365 C C . LYS A 1 168 ? 12.789 18.688 5.797 1 89.31 168 LYS A C 1
ATOM 1367 O O . LYS A 1 168 ? 13.477 19.297 6.617 1 89.31 168 LYS A O 1
ATOM 1372 N N . LEU A 1 169 ? 12.578 17.422 5.887 1 87.19 169 LEU A N 1
ATOM 1373 C CA . LEU A 1 169 ? 13.133 16.609 6.965 1 87.19 169 LEU A CA 1
ATOM 1374 C C . LEU A 1 169 ? 14.539 16.125 6.613 1 87.19 169 LEU A C 1
ATOM 1376 O O . LEU A 1 169 ? 15.148 15.367 7.367 1 87.19 169 LEU A O 1
ATOM 1380 N N . LYS A 1 170 ? 15.023 16.5 5.469 1 87.75 170 LYS A N 1
ATOM 1381 C CA . LYS A 1 170 ? 16.359 16.172 4.992 1 87.75 170 LYS A CA 1
ATOM 1382 C C . LYS A 1 170 ? 16.578 14.672 4.914 1 87.75 170 LYS A C 1
ATOM 1384 O O . LYS A 1 170 ? 17.672 14.172 5.23 1 87.75 170 LYS A O 1
ATOM 1389 N N . ILE A 1 171 ? 15.57 14.039 4.586 1 87.94 171 ILE A N 1
ATOM 1390 C CA . ILE A 1 171 ? 15.672 12.602 4.375 1 87.94 171 ILE A CA 1
ATOM 1391 C C . ILE A 1 171 ? 16.391 12.32 3.061 1 87.94 171 ILE A C 1
ATOM 1393 O O . ILE A 1 171 ? 17.219 11.406 2.982 1 87.94 171 ILE A O 1
ATOM 1397 N N . LEU A 1 172 ? 15.992 13.055 2.047 1 89.25 172 LEU A N 1
ATOM 1398 C CA . LEU A 1 172 ? 16.688 13.062 0.766 1 89.25 172 LEU A CA 1
ATOM 1399 C C . LEU A 1 172 ? 17.188 14.461 0.42 1 89.25 172 LEU A C 1
ATOM 1401 O O . LEU A 1 172 ? 16.516 15.453 0.738 1 89.25 172 LEU A O 1
ATOM 1405 N N . THR A 1 173 ? 18.266 14.484 -0.272 1 91.19 173 THR A N 1
ATOM 1406 C CA . THR A 1 173 ? 18.781 15.773 -0.733 1 91.19 173 THR A CA 1
ATOM 1407 C C . THR A 1 173 ? 17.938 16.297 -1.893 1 91.19 173 THR A C 1
ATOM 1409 O O . THR A 1 173 ? 17.234 15.523 -2.561 1 91.19 173 THR A O 1
ATOM 1412 N N . PRO A 1 174 ? 18 17.609 -2.07 1 92.5 174 PRO A N 1
ATOM 1413 C CA . PRO A 1 174 ? 17.281 18.172 -3.219 1 92.5 174 PRO A CA 1
ATOM 1414 C C . PRO A 1 174 ? 17.703 17.531 -4.539 1 92.5 174 PRO A C 1
ATOM 1416 O O . PRO A 1 174 ? 16.859 17.344 -5.43 1 92.5 174 PRO A O 1
ATOM 1419 N N . GLU A 1 175 ? 18.906 17.188 -4.629 1 93.12 175 GLU A N 1
ATOM 1420 C CA . GLU A 1 175 ? 19.391 16.547 -5.848 1 93.12 175 GLU A CA 1
ATOM 1421 C C . GLU A 1 175 ? 18.781 15.164 -6.023 1 93.12 175 GLU A C 1
ATOM 1423 O O . GLU A 1 175 ? 18.375 14.797 -7.125 1 93.12 175 GLU A O 1
ATOM 1428 N N . GLU A 1 176 ? 18.781 14.398 -4.984 1 90.88 176 GLU A N 1
ATOM 1429 C CA . GLU A 1 176 ? 18.188 13.062 -5.02 1 90.88 176 GLU A CA 1
ATOM 1430 C C . GLU A 1 176 ? 16.703 13.125 -5.379 1 90.88 176 GLU A C 1
ATOM 1432 O O . GLU A 1 176 ? 16.219 12.312 -6.156 1 90.88 176 GLU A O 1
ATOM 1437 N N . LEU A 1 177 ? 16.062 14.062 -4.812 1 94.25 177 LEU A N 1
ATOM 1438 C CA . LEU A 1 177 ? 14.641 14.227 -5.059 1 94.25 177 LEU A CA 1
ATOM 1439 C C . LEU A 1 177 ? 14.383 14.648 -6.5 1 94.25 177 LEU A C 1
ATOM 1441 O O . LEU A 1 177 ? 13.492 14.109 -7.16 1 94.25 177 LEU A O 1
ATOM 1445 N N . SER A 1 178 ? 15.133 15.617 -6.953 1 95 178 SER A N 1
ATOM 1446 C CA . SER A 1 178 ? 15 16.078 -8.328 1 95 178 SER A CA 1
ATOM 1447 C C . SER A 1 178 ? 15.25 14.938 -9.32 1 95 178 SER A C 1
ATOM 1449 O O . SER A 1 178 ? 14.539 14.812 -10.32 1 95 178 SER A O 1
ATOM 1451 N N . GLU A 1 179 ? 16.188 14.156 -9.031 1 93.75 179 GLU A N 1
ATOM 1452 C CA . GLU A 1 179 ? 16.5 13.023 -9.891 1 93.75 179 GLU A CA 1
ATOM 1453 C C . GLU A 1 179 ? 15.344 12.023 -9.922 1 93.75 179 GLU A C 1
ATOM 1455 O O . GLU A 1 179 ? 14.969 11.531 -10.984 1 93.75 179 GLU A O 1
ATOM 1460 N N . ALA A 1 180 ? 14.836 11.711 -8.805 1 93.62 180 ALA A N 1
ATOM 1461 C CA . ALA A 1 180 ? 13.719 10.773 -8.719 1 93.62 180 ALA A CA 1
ATOM 1462 C C . ALA A 1 180 ? 12.508 11.297 -9.5 1 93.62 180 ALA A C 1
ATOM 1464 O O . ALA A 1 180 ? 11.852 10.539 -10.211 1 93.62 180 ALA A O 1
ATOM 1465 N N . ILE A 1 181 ? 12.258 12.562 -9.359 1 95.25 181 ILE A N 1
ATOM 1466 C CA . ILE A 1 181 ? 11.141 13.188 -10.055 1 95.25 181 ILE A CA 1
ATOM 1467 C C . ILE A 1 181 ? 11.367 13.125 -11.562 1 95.25 181 ILE A C 1
ATOM 1469 O O . ILE A 1 181 ? 10.461 12.766 -12.32 1 95.25 181 ILE A O 1
ATOM 1473 N N . HIS A 1 182 ? 12.562 13.469 -11.938 1 94.5 182 HIS A N 1
ATOM 1474 C CA . HIS A 1 182 ? 12.898 13.438 -13.359 1 94.5 182 HIS A CA 1
ATOM 1475 C C . HIS A 1 182 ? 12.734 12.039 -13.938 1 94.5 182 HIS A C 1
ATOM 1477 O O . HIS A 1 182 ? 12.156 11.875 -15.016 1 94.5 182 HIS A O 1
ATOM 1483 N N . LYS A 1 183 ? 13.195 11.094 -13.289 1 92.56 183 LYS A N 1
ATOM 1484 C CA . LYS A 1 183 ? 13.102 9.703 -13.742 1 92.56 183 LYS A CA 1
ATOM 1485 C C . LYS A 1 183 ? 11.656 9.234 -13.789 1 92.56 183 LYS A C 1
ATOM 1487 O O . LYS A 1 183 ? 11.281 8.445 -14.664 1 92.56 183 LYS A O 1
ATOM 1492 N N . SER A 1 184 ? 10.867 9.641 -12.852 1 93.25 184 SER A N 1
ATOM 1493 C CA . SER A 1 184 ? 9.453 9.273 -12.844 1 93.25 184 SER A CA 1
ATOM 1494 C C . SER A 1 184 ? 8.727 9.844 -14.047 1 93.25 184 SER A C 1
ATOM 1496 O O . SER A 1 184 ? 7.781 9.234 -14.555 1 93.25 184 SER A O 1
ATOM 1498 N N . GLN A 1 185 ? 9.109 10.938 -14.5 1 90.06 185 GLN A N 1
ATOM 1499 C CA . GLN A 1 185 ? 8.453 11.617 -15.617 1 90.06 185 GLN A CA 1
ATOM 1500 C C . GLN A 1 185 ? 8.961 11.078 -16.953 1 90.06 185 GLN A C 1
ATOM 1502 O O . GLN A 1 185 ? 8.227 11.102 -17.953 1 90.06 185 GLN A O 1
ATOM 1507 N N . ALA A 1 186 ? 10.156 10.672 -17.047 1 78.44 186 ALA A N 1
ATOM 1508 C CA . ALA A 1 186 ? 10.758 10.195 -18.297 1 78.44 186 ALA A CA 1
ATOM 1509 C C . ALA A 1 186 ? 10.109 8.891 -18.75 1 78.44 186 ALA A C 1
ATOM 1511 O O . ALA A 1 186 ? 9.859 8.703 -19.938 1 78.44 186 ALA A O 1
ATOM 1512 N N . LEU A 1 187 ? 9.953 7.949 -17.906 1 63.88 187 LEU A N 1
ATOM 1513 C CA . LEU A 1 187 ? 9.438 6.641 -18.297 1 63.88 187 LEU A CA 1
ATOM 1514 C C . LEU A 1 187 ? 7.93 6.703 -18.547 1 63.88 187 LEU A C 1
ATOM 1516 O O . LEU A 1 187 ? 7.402 5.938 -19.359 1 63.88 187 LEU A O 1
ATOM 1520 N N . LYS A 1 188 ? 7.199 7.465 -17.75 1 57.56 188 LYS A N 1
ATOM 1521 C CA . LYS A 1 188 ? 5.793 7.656 -18.094 1 57.56 188 LYS A CA 1
ATOM 1522 C C . LYS A 1 188 ? 5.625 8.008 -19.562 1 57.56 188 LYS A C 1
ATOM 1524 O O . LYS A 1 188 ? 4.664 7.582 -20.203 1 57.56 188 LYS A O 1
ATOM 1529 N N . LEU A 1 189 ? 6.586 8.68 -20.078 1 43.66 189 LEU A N 1
ATOM 1530 C CA . LEU A 1 189 ? 6.594 9.102 -21.469 1 43.66 189 LEU A CA 1
ATOM 1531 C C . LEU A 1 189 ? 6.863 7.914 -22.391 1 43.66 189 LEU A C 1
ATOM 1533 O O . LEU A 1 189 ? 6.355 7.871 -23.516 1 43.66 189 LEU A O 1
ATOM 1537 N N . THR A 1 190 ? 7.656 7.031 -21.984 1 42.22 190 THR A N 1
ATOM 1538 C CA . THR A 1 190 ? 7.969 5.922 -22.875 1 42.22 190 THR A CA 1
ATOM 1539 C C . THR A 1 190 ? 6.828 4.906 -22.891 1 42.22 190 THR A C 1
ATOM 1541 O O . THR A 1 190 ? 6.633 4.203 -23.891 1 42.22 190 THR A O 1
ATOM 1544 N N . LYS A 1 191 ? 6.148 4.551 -21.875 1 41.72 191 LYS A N 1
ATOM 1545 C CA . LYS A 1 191 ? 5.004 3.643 -21.891 1 41.72 191 LYS A CA 1
ATOM 1546 C C . LYS A 1 191 ? 3.828 4.258 -22.641 1 41.72 191 LYS A C 1
ATOM 1548 O O . LYS A 1 191 ? 2.898 3.553 -23.031 1 41.72 191 LYS A O 1
ATOM 1553 N N . ALA A 1 192 ? 3.68 5.613 -22.719 1 35.91 192 ALA A N 1
ATOM 1554 C CA . ALA A 1 192 ? 2.627 6.281 -23.484 1 35.91 192 ALA A CA 1
ATOM 1555 C C . ALA A 1 192 ? 2.914 6.223 -24.984 1 35.91 192 ALA A C 1
ATOM 1557 O O . ALA A 1 192 ? 2.057 6.57 -25.797 1 35.91 192 ALA A O 1
ATOM 1558 N N . TYR A 1 193 ? 4.055 5.988 -25.344 1 26.62 193 TYR A N 1
ATOM 1559 C CA . TYR A 1 193 ? 4.27 5.832 -26.781 1 26.62 193 TYR A CA 1
ATOM 1560 C C . TYR A 1 193 ? 4.07 4.383 -27.203 1 26.62 193 TYR A C 1
ATOM 1562 O O . TYR A 1 193 ? 4.492 3.459 -26.5 1 26.62 193 TYR A O 1
ATOM 1570 N N . MET B 1 1 ? -3.273 -47.25 -8.828 1 23.66 1 MET B N 1
ATOM 1571 C CA . MET B 1 1 ? -2.59 -46.781 -10.031 1 23.66 1 MET B CA 1
ATOM 1572 C C . MET B 1 1 ? -2.578 -45.25 -10.086 1 23.66 1 MET B C 1
ATOM 1574 O O . MET B 1 1 ? -3.623 -44.625 -10.273 1 23.66 1 MET B O 1
ATOM 1578 N N . SER B 1 2 ? -1.909 -44.531 -9.305 1 25.53 2 SER B N 1
ATOM 1579 C CA . SER B 1 2 ? -2.033 -43.25 -8.625 1 25.53 2 SER B CA 1
ATOM 1580 C C . SER B 1 2 ? -1.924 -42.094 -9.609 1 25.53 2 SER B C 1
ATOM 1582 O O . SER B 1 2 ? -0.955 -42 -10.367 1 25.53 2 SER B O 1
ATOM 1584 N N . GLU B 1 3 ? -2.918 -41.625 -10.391 1 26.88 3 GLU B N 1
ATOM 1585 C CA . GLU B 1 3 ? -2.953 -40.844 -11.617 1 26.88 3 GLU B CA 1
ATOM 1586 C C . GLU B 1 3 ? -2.117 -39.562 -11.484 1 26.88 3 GLU B C 1
ATOM 1588 O O . GLU B 1 3 ? -2.357 -38.75 -10.594 1 26.88 3 GLU B O 1
ATOM 1593 N N . GLU B 1 4 ? -0.913 -39.594 -11.789 1 28.52 4 GLU B N 1
ATOM 1594 C CA . GLU B 1 4 ? 0.183 -38.656 -11.914 1 28.52 4 GLU B CA 1
ATOM 1595 C C . GLU B 1 4 ? -0.255 -37.406 -12.672 1 28.52 4 GLU B C 1
ATOM 1597 O O . GLU B 1 4 ? -0.552 -37.469 -13.867 1 28.52 4 GLU B O 1
ATOM 1602 N N . LYS B 1 5 ? -1.232 -36.844 -12.195 1 33.88 5 LYS B N 1
ATOM 1603 C CA . LYS B 1 5 ? -1.83 -35.719 -12.922 1 33.88 5 LYS B CA 1
ATOM 1604 C C . LYS B 1 5 ? -0.76 -34.875 -13.594 1 33.88 5 LYS B C 1
ATOM 1606 O O . LYS B 1 5 ? 0.059 -34.25 -12.922 1 33.88 5 LYS B O 1
ATOM 1611 N N . ARG B 1 6 ? -0.203 -35.188 -14.844 1 30.48 6 ARG B N 1
ATOM 1612 C CA . ARG B 1 6 ? 0.746 -34.688 -15.836 1 30.48 6 ARG B CA 1
ATOM 1613 C C . ARG B 1 6 ? 0.406 -33.281 -16.25 1 30.48 6 ARG B C 1
ATOM 1615 O O . ARG B 1 6 ? -0.696 -33 -16.734 1 30.48 6 ARG B O 1
ATOM 1622 N N . TRP B 1 7 ? 0.849 -32.375 -15.578 1 32.78 7 TRP B N 1
ATOM 1623 C CA . TRP B 1 7 ? 0.758 -30.984 -16.031 1 32.78 7 TRP B CA 1
ATOM 1624 C C . TRP B 1 7 ? 1.123 -30.875 -17.516 1 32.78 7 TRP B C 1
ATOM 1626 O O . TRP B 1 7 ? 1.994 -31.594 -18 1 32.78 7 TRP B O 1
ATOM 1636 N N . PRO B 1 8 ? 0.378 -30.453 -18.469 1 30.8 8 PRO B N 1
ATOM 1637 C CA . PRO B 1 8 ? 0.848 -30.562 -19.844 1 30.8 8 PRO B CA 1
ATOM 1638 C C . PRO B 1 8 ? 2.309 -30.156 -20.016 1 30.8 8 PRO B C 1
ATOM 1640 O O . PRO B 1 8 ? 2.789 -29.281 -19.281 1 30.8 8 PRO B O 1
ATOM 1643 N N . LEU B 1 9 ? 3.273 -30.938 -20.438 1 31.75 9 LEU B N 1
ATOM 1644 C CA . LEU B 1 9 ? 4.684 -30.922 -20.812 1 31.75 9 LEU B CA 1
ATOM 1645 C C . LEU B 1 9 ? 5.078 -29.562 -21.391 1 31.75 9 LEU B C 1
ATOM 1647 O O . LEU B 1 9 ? 6.199 -29.094 -21.188 1 31.75 9 LEU B O 1
ATOM 1651 N N . SER B 1 10 ? 4.246 -28.984 -22.266 1 32.12 10 SER B N 1
ATOM 1652 C CA . SER B 1 10 ? 4.617 -27.922 -23.188 1 32.12 10 SER B CA 1
ATOM 1653 C C . SER B 1 10 ? 4.879 -26.609 -22.438 1 32.12 10 SER B C 1
ATOM 1655 O O . SER B 1 10 ? 5.672 -25.781 -22.891 1 32.12 10 SER B O 1
ATOM 1657 N N . VAL B 1 11 ? 4.137 -26.234 -21.531 1 35.78 11 VAL B N 1
ATOM 1658 C CA . VAL B 1 11 ? 4.336 -24.938 -20.891 1 35.78 11 VAL B CA 1
ATOM 1659 C C . VAL B 1 11 ? 5.664 -24.938 -20.141 1 35.78 11 VAL B C 1
ATOM 1661 O O . VAL B 1 11 ? 6.355 -23.906 -20.109 1 35.78 11 VAL B O 1
ATOM 1664 N N . ARG B 1 12 ? 6.02 -25.938 -19.438 1 38.62 12 ARG B N 1
ATOM 1665 C CA . ARG B 1 12 ? 7.301 -26.016 -18.734 1 38.62 12 ARG B CA 1
ATOM 1666 C C . ARG B 1 12 ? 8.461 -26.078 -19.734 1 38.62 12 ARG B C 1
ATOM 1668 O O . ARG B 1 12 ? 9.625 -25.938 -19.344 1 38.62 12 ARG B O 1
ATOM 1675 N N . ASP B 1 13 ? 8.203 -26.703 -20.812 1 40.09 13 ASP B N 1
ATOM 1676 C CA . ASP B 1 13 ? 9.266 -26.844 -21.812 1 40.09 13 ASP B CA 1
ATOM 1677 C C . ASP B 1 13 ? 9.82 -25.484 -22.203 1 40.09 13 ASP B C 1
ATOM 1679 O O . ASP B 1 13 ? 10.906 -25.391 -22.797 1 40.09 13 ASP B O 1
ATOM 1683 N N . ILE B 1 14 ? 8.984 -24.562 -22.297 1 39.91 14 ILE B N 1
ATOM 1684 C CA . ILE B 1 14 ? 9.5 -23.312 -22.875 1 39.91 14 ILE B CA 1
ATOM 1685 C C . ILE B 1 14 ? 10.406 -22.625 -21.859 1 39.91 14 ILE B C 1
ATOM 1687 O O . ILE B 1 14 ? 11.086 -21.656 -22.188 1 39.91 14 ILE B O 1
ATOM 1691 N N . SER B 1 15 ? 10.117 -22.75 -20.625 1 42.06 15 SER B N 1
ATOM 1692 C CA . SER B 1 15 ? 10.711 -21.781 -19.719 1 42.06 15 SER B CA 1
ATOM 1693 C C . SER B 1 15 ? 12.164 -22.125 -19.406 1 42.06 15 SER B C 1
ATOM 1695 O O . SER B 1 15 ? 12.453 -23.25 -18.969 1 42.06 15 SER B O 1
ATOM 1697 N N . ASN B 1 16 ? 12.992 -21.75 -20.109 1 45.88 16 ASN B N 1
ATOM 1698 C CA . ASN B 1 16 ? 14.422 -21.828 -19.828 1 45.88 16 ASN B CA 1
ATOM 1699 C C . ASN B 1 16 ? 14.75 -21.25 -18.453 1 45.88 16 ASN B C 1
ATOM 1701 O O . ASN B 1 16 ? 15.906 -20.922 -18.172 1 45.88 16 ASN B O 1
ATOM 1705 N N . GLY B 1 17 ? 14.062 -21.375 -17.422 1 46.5 17 GLY B N 1
ATOM 1706 C CA . GLY B 1 17 ? 14.734 -21.25 -16.141 1 46.5 17 GLY B CA 1
ATOM 1707 C C . GLY B 1 17 ? 13.844 -20.688 -15.055 1 46.5 17 GLY B C 1
ATOM 1708 O O . GLY B 1 17 ? 13.57 -21.359 -14.062 1 46.5 17 GLY B O 1
ATOM 1709 N N . LYS B 1 18 ? 13.734 -19.328 -14.734 1 47.97 18 LYS B N 1
ATOM 1710 C CA . LYS B 1 18 ? 13.258 -18.75 -13.484 1 47.97 18 LYS B CA 1
ATOM 1711 C C . LYS B 1 18 ? 11.75 -18.5 -13.531 1 47.97 18 LYS B C 1
ATOM 1713 O O . LYS B 1 18 ? 11.211 -18.156 -14.586 1 47.97 18 LYS B O 1
ATOM 1718 N N . GLU B 1 19 ? 11.031 -19.297 -12.617 1 52.53 19 GLU B N 1
ATOM 1719 C CA . GLU B 1 19 ? 9.586 -19.109 -12.523 1 52.53 19 GLU B CA 1
ATOM 1720 C C . GLU B 1 19 ? 9.219 -18.172 -11.367 1 52.53 19 GLU B C 1
ATOM 1722 O O . GLU B 1 19 ? 9.828 -18.234 -10.297 1 52.53 19 GLU B O 1
ATOM 1727 N N . ASN B 1 20 ? 8.516 -17.062 -11.711 1 53.78 20 ASN B N 1
ATOM 1728 C CA . ASN B 1 20 ? 7.961 -16.203 -10.672 1 53.78 20 ASN B CA 1
ATOM 1729 C C . ASN B 1 20 ? 6.562 -16.656 -10.266 1 53.78 20 ASN B C 1
ATOM 1731 O O . ASN B 1 20 ? 5.715 -16.922 -11.125 1 53.78 20 ASN B O 1
ATOM 1735 N N . ASN B 1 21 ? 6.355 -16.969 -8.984 1 65.06 21 ASN B N 1
ATOM 1736 C CA . ASN B 1 21 ? 5.102 -17.547 -8.508 1 65.06 21 ASN B CA 1
ATOM 1737 C C . ASN B 1 21 ? 4.418 -16.641 -7.488 1 65.06 21 ASN B C 1
ATOM 1739 O O . ASN B 1 21 ? 4.793 -16.625 -6.312 1 65.06 21 ASN B O 1
ATOM 1743 N N . PRO B 1 22 ? 3.418 -15.844 -7.945 1 74.5 22 PRO B N 1
ATOM 1744 C CA . PRO B 1 22 ? 2.691 -14.953 -7.035 1 74.5 22 PRO B CA 1
ATOM 1745 C C . PRO B 1 22 ? 1.532 -15.656 -6.328 1 74.5 22 PRO B C 1
ATOM 1747 O O . PRO B 1 22 ? 1.001 -16.641 -6.836 1 74.5 22 PRO B O 1
ATOM 1750 N N . VAL B 1 23 ? 1.275 -15.352 -5.055 1 75.38 23 VAL B N 1
ATOM 1751 C CA . VAL B 1 23 ? 0.156 -15.883 -4.285 1 75.38 23 VAL B CA 1
ATOM 1752 C C . VAL B 1 23 ? -0.671 -14.727 -3.717 1 75.38 23 VAL B C 1
ATOM 1754 O O . VAL B 1 23 ? -0.119 -13.727 -3.258 1 75.38 23 VAL B O 1
ATOM 1757 N N . SER B 1 24 ? -2.006 -14.867 -3.916 1 80.38 24 SER B N 1
ATOM 1758 C CA . SER B 1 24 ? -2.895 -13.984 -3.158 1 80.38 24 SER B CA 1
ATOM 1759 C C . SER B 1 24 ? -3.648 -14.758 -2.082 1 80.38 24 SER B C 1
ATOM 1761 O O . SER B 1 24 ? -3.916 -15.953 -2.24 1 80.38 24 SER B O 1
ATOM 1763 N N . PHE B 1 25 ? -3.863 -14.148 -0.946 1 70.81 25 PHE B N 1
ATOM 1764 C CA . PHE B 1 25 ? -4.703 -14.703 0.108 1 70.81 25 PHE B CA 1
ATOM 1765 C C . PHE B 1 25 ? -6.129 -14.18 0.001 1 70.81 25 PHE B C 1
ATOM 1767 O O . PHE B 1 25 ? -6.34 -13 -0.288 1 70.81 25 PHE B O 1
ATOM 1774 N N . VAL B 1 26 ? -7.07 -15.102 0.007 1 72.81 26 VAL B N 1
ATOM 1775 C CA . VAL B 1 26 ? -8.477 -14.734 -0.089 1 72.81 26 VAL B CA 1
ATOM 1776 C C . VAL B 1 26 ? -9.25 -15.336 1.082 1 72.81 26 VAL B C 1
ATOM 1778 O O . VAL B 1 26 ? -9.047 -16.5 1.439 1 72.81 26 VAL B O 1
ATOM 1781 N N . ASN B 1 27 ? -9.961 -14.406 1.801 1 65.06 27 ASN B N 1
ATOM 1782 C CA . ASN B 1 27 ? -10.75 -14.969 2.889 1 65.06 27 ASN B CA 1
ATOM 1783 C C . ASN B 1 27 ? -11.945 -15.75 2.363 1 65.06 27 ASN B C 1
ATOM 1785 O O . ASN B 1 27 ? -12.469 -15.461 1.285 1 65.06 27 ASN B O 1
ATOM 1789 N N . GLU B 1 28 ? -12.133 -16.906 3.074 1 61.47 28 GLU B N 1
ATOM 1790 C CA . GLU B 1 28 ? -13.328 -17.703 2.773 1 61.47 28 GLU B CA 1
ATOM 1791 C C . GLU B 1 28 ? -14.602 -16.891 3.031 1 61.47 28 GLU B C 1
ATOM 1793 O O . GLU B 1 28 ? -14.727 -16.234 4.062 1 61.47 28 GLU B O 1
ATOM 1798 N N . LEU B 1 29 ? -15.203 -16.578 1.937 1 54.91 29 LEU B N 1
ATOM 1799 C CA . LEU B 1 29 ? -16.406 -15.742 1.996 1 54.91 29 LEU B CA 1
ATOM 1800 C C . LEU B 1 29 ? -17.469 -16.375 2.891 1 54.91 29 LEU B C 1
ATOM 1802 O O . LEU B 1 29 ? -17.766 -17.578 2.754 1 54.91 29 LEU B O 1
ATOM 1806 N N . ASP B 1 30 ? -17.406 -16.125 4.152 1 54.06 30 ASP B N 1
ATOM 1807 C CA . ASP B 1 30 ? -18.672 -16.406 4.816 1 54.06 30 ASP B CA 1
ATOM 1808 C C . ASP B 1 30 ? -19.703 -15.32 4.523 1 54.06 30 ASP B C 1
ATOM 1810 O O . ASP B 1 30 ? -19.344 -14.234 4.066 1 54.06 30 ASP B O 1
ATOM 1814 N N . ASP B 1 31 ? -20.969 -15.766 4.5 1 52.72 31 ASP B N 1
ATOM 1815 C CA . ASP B 1 31 ? -22.125 -14.953 4.141 1 52.72 31 ASP B CA 1
ATOM 1816 C C . ASP B 1 31 ? -21.984 -13.523 4.66 1 52.72 31 ASP B C 1
ATOM 1818 O O . ASP B 1 31 ? -22.516 -12.578 4.066 1 52.72 31 ASP B O 1
ATOM 1822 N N . GLU B 1 32 ? -21.172 -13.359 5.742 1 55.47 32 GLU B N 1
ATOM 1823 C CA . GLU B 1 32 ? -21.25 -12.039 6.359 1 55.47 32 GLU B CA 1
ATOM 1824 C C . GLU B 1 32 ? -19.938 -11.266 6.176 1 55.47 32 GLU B C 1
ATOM 1826 O O . GLU B 1 32 ? -19.859 -10.086 6.52 1 55.47 32 GLU B O 1
ATOM 1831 N N . GLN B 1 33 ? -18.969 -12.023 5.555 1 60.28 33 GLN B N 1
ATOM 1832 C CA . GLN B 1 33 ? -17.703 -11.297 5.543 1 60.28 33 GLN B CA 1
ATOM 1833 C C . GLN B 1 33 ? -17.266 -10.961 4.117 1 60.28 33 GLN B C 1
ATOM 1835 O O . GLN B 1 33 ? -17.484 -11.742 3.193 1 60.28 33 GLN B O 1
ATOM 1840 N N . LEU B 1 34 ? -16.891 -9.727 3.953 1 64.31 34 LEU B N 1
ATOM 1841 C CA . LEU B 1 34 ? -16.422 -9.258 2.658 1 64.31 34 LEU B CA 1
ATOM 1842 C C . LEU B 1 34 ? -15.086 -9.922 2.301 1 64.31 34 LEU B C 1
ATOM 1844 O O . LEU B 1 34 ? -14.25 -10.148 3.172 1 64.31 34 LEU B O 1
ATOM 1848 N N . PRO B 1 35 ? -15.094 -10.406 1.089 1 71.56 35 PRO B N 1
ATOM 1849 C CA . PRO B 1 35 ? -13.828 -11 0.647 1 71.56 35 PRO B CA 1
ATOM 1850 C C . PRO B 1 35 ? -12.656 -10.031 0.723 1 71.56 35 PRO B C 1
ATOM 1852 O O . PRO B 1 35 ? -12.836 -8.828 0.52 1 71.56 35 PRO B O 1
ATOM 1855 N N . ILE B 1 36 ? -11.586 -10.562 1.227 1 78.31 36 ILE B N 1
ATOM 1856 C CA . ILE B 1 36 ? -10.344 -9.797 1.231 1 78.31 36 ILE B CA 1
ATOM 1857 C C . ILE B 1 36 ? -9.359 -10.398 0.235 1 78.31 36 ILE B C 1
ATOM 1859 O O . ILE B 1 36 ? -9.203 -11.625 0.17 1 78.31 36 ILE B O 1
ATOM 1863 N N . PHE B 1 37 ? -8.898 -9.617 -0.609 1 82.69 37 PHE B N 1
ATOM 1864 C CA . PHE B 1 37 ? -7.832 -9.945 -1.551 1 82.69 37 PHE B CA 1
ATOM 1865 C C . PHE B 1 37 ? -6.582 -9.117 -1.263 1 82.69 37 PHE B C 1
ATOM 1867 O O . PHE B 1 37 ? -6.641 -7.887 -1.22 1 82.69 37 PHE B O 1
ATOM 1874 N N . THR B 1 38 ? -5.449 -9.805 -1.098 1 90.12 38 THR B N 1
ATOM 1875 C CA . THR B 1 38 ? -4.281 -9.094 -0.588 1 90.12 38 THR B CA 1
ATOM 1876 C C . THR B 1 38 ? -3.25 -8.883 -1.694 1 90.12 38 THR B C 1
ATOM 1878 O O . THR B 1 38 ? -3.062 -9.758 -2.549 1 90.12 38 THR B O 1
ATOM 1881 N N . MET B 1 39 ? -2.639 -7.809 -1.686 1 94.19 39 MET B N 1
ATOM 1882 C CA . MET B 1 39 ? -1.45 -7.469 -2.461 1 94.19 39 MET B CA 1
ATOM 1883 C C . MET B 1 39 ? -0.401 -6.797 -1.58 1 94.19 39 MET B C 1
ATOM 1885 O O . MET B 1 39 ? -0.579 -6.695 -0.365 1 94.19 39 MET B O 1
ATOM 1889 N N . GLN B 1 40 ? 0.692 -6.488 -2.156 1 94.81 40 GLN B N 1
ATOM 1890 C CA . GLN B 1 40 ? 1.732 -5.793 -1.404 1 94.81 40 GLN B CA 1
ATOM 1891 C C . GLN B 1 40 ? 2.414 -4.73 -2.262 1 94.81 40 GLN B C 1
ATOM 1893 O O . GLN B 1 40 ? 2.395 -4.809 -3.492 1 94.81 40 GLN B O 1
ATOM 1898 N N . LEU B 1 41 ? 2.936 -3.73 -1.593 1 96.12 41 LEU B N 1
ATOM 1899 C CA . LEU B 1 41 ? 3.92 -2.859 -2.225 1 96.12 41 LEU B CA 1
ATOM 1900 C C . LEU B 1 41 ? 5.305 -3.496 -2.205 1 96.12 41 LEU B C 1
ATOM 1902 O O . LEU B 1 41 ? 5.805 -3.867 -1.141 1 96.12 41 LEU B O 1
ATOM 1906 N N . ARG B 1 42 ? 5.883 -3.621 -3.348 1 94.81 42 ARG B N 1
ATOM 1907 C CA . ARG B 1 42 ? 7.184 -4.266 -3.494 1 94.81 42 ARG B CA 1
ATOM 1908 C C . ARG B 1 42 ? 8.32 -3.256 -3.346 1 94.81 42 ARG B C 1
ATOM 1910 O O . ARG B 1 42 ? 8.102 -2.049 -3.48 1 94.81 42 ARG B O 1
ATOM 1917 N N . PHE B 1 43 ? 9.516 -3.809 -3.262 1 92.62 43 PHE B N 1
ATOM 1918 C CA . PHE B 1 43 ? 10.734 -3.018 -3.107 1 92.62 43 PHE B CA 1
ATOM 1919 C C . PHE B 1 43 ? 10.953 -2.125 -4.32 1 92.62 43 PHE B C 1
ATOM 1921 O O . PHE B 1 43 ? 11.625 -1.097 -4.227 1 92.62 43 PHE B O 1
ATOM 1928 N N . ASP B 1 44 ? 10.422 -2.48 -5.414 1 93.62 44 ASP B N 1
ATOM 1929 C CA . ASP B 1 44 ? 10.695 -1.73 -6.633 1 93.62 44 ASP B CA 1
ATOM 1930 C C . ASP B 1 44 ? 9.688 -0.604 -6.828 1 93.62 44 ASP B C 1
ATOM 1932 O O . ASP B 1 44 ? 9.695 0.074 -7.855 1 93.62 44 ASP B O 1
ATOM 1936 N N . GLY B 1 45 ? 8.766 -0.405 -5.91 1 95.81 45 GLY B N 1
ATOM 1937 C CA . GLY B 1 45 ? 7.828 0.707 -5.934 1 95.81 45 GLY B CA 1
ATOM 1938 C C . GLY B 1 45 ? 6.52 0.369 -6.617 1 95.81 45 GLY B C 1
ATOM 1939 O O . GLY B 1 45 ? 5.648 1.229 -6.762 1 95.81 45 GLY B O 1
ATOM 1940 N N . LEU B 1 46 ? 6.387 -0.886 -7.023 1 96.38 46 LEU B N 1
ATOM 1941 C CA . LEU B 1 46 ? 5.199 -1.328 -7.746 1 96.38 46 LEU B CA 1
ATOM 1942 C C . LEU B 1 46 ? 4.367 -2.279 -6.895 1 96.38 46 LEU B C 1
ATOM 1944 O O . LEU B 1 46 ? 4.871 -2.863 -5.934 1 96.38 46 LEU B O 1
ATOM 1948 N N . LEU B 1 47 ? 3.062 -2.328 -7.219 1 96.88 47 LEU B N 1
ATOM 1949 C CA . LEU B 1 47 ? 2.182 -3.25 -6.512 1 96.88 47 LEU B CA 1
ATOM 1950 C C . LEU B 1 47 ? 2.258 -4.648 -7.117 1 96.88 47 LEU B C 1
ATOM 1952 O O . LEU B 1 47 ? 2.354 -4.797 -8.336 1 96.88 47 LEU B O 1
ATOM 1956 N N . GLY B 1 48 ? 2.203 -5.613 -6.305 1 95.12 48 GLY B N 1
ATOM 1957 C CA . GLY B 1 48 ? 2.209 -7.004 -6.727 1 95.12 48 GLY B CA 1
ATOM 1958 C C . GLY B 1 48 ? 1.764 -7.961 -5.637 1 95.12 48 GLY B C 1
ATOM 1959 O O . GLY B 1 48 ? 1.044 -7.566 -4.715 1 95.12 48 GLY B O 1
ATOM 1960 N N . PHE B 1 49 ? 2.08 -9.234 -5.848 1 93.5 49 PHE B N 1
ATOM 1961 C CA . PHE B 1 49 ? 1.746 -10.297 -4.902 1 93.5 49 PHE B CA 1
ATOM 1962 C C . PHE B 1 49 ? 3.008 -10.883 -4.277 1 93.5 49 PHE B C 1
ATOM 1964 O O . PHE B 1 49 ? 4.082 -10.844 -4.883 1 93.5 49 PHE B O 1
ATOM 1971 N N . PRO B 1 50 ? 2.84 -11.336 -3.004 1 91.31 50 PRO B N 1
ATOM 1972 C CA . PRO B 1 50 ? 3.98 -12.102 -2.492 1 91.31 50 PRO B CA 1
ATOM 1973 C C . PRO B 1 50 ? 4.316 -13.312 -3.357 1 91.31 50 PRO B C 1
ATOM 1975 O O . PRO B 1 50 ? 3.424 -13.898 -3.982 1 91.31 50 PRO B O 1
ATOM 1978 N N . GLY B 1 51 ? 5.473 -13.672 -3.352 1 87.5 51 GLY B N 1
ATOM 1979 C CA . GLY B 1 51 ? 5.996 -14.75 -4.176 1 87.5 51 GLY B CA 1
ATOM 1980 C C . GLY B 1 51 ? 7.422 -14.508 -4.641 1 87.5 51 GLY B C 1
ATOM 1981 O O . GLY B 1 51 ? 8.109 -13.625 -4.121 1 87.5 51 GLY B O 1
ATOM 1982 N N . GLY B 1 52 ? 7.891 -15.375 -5.555 1 80.5 52 GLY B N 1
ATOM 1983 C CA . GLY B 1 52 ? 9.258 -15.203 -6.008 1 80.5 52 GLY B CA 1
ATOM 1984 C C . GLY B 1 52 ? 9.656 -16.188 -7.098 1 80.5 52 GLY B C 1
ATOM 1985 O O . GLY B 1 52 ? 8.812 -16.906 -7.625 1 80.5 52 GLY B O 1
ATOM 1986 N N . ILE B 1 53 ? 10.867 -16 -7.32 1 77.69 53 ILE B N 1
ATOM 1987 C CA . ILE B 1 53 ? 11.438 -16.844 -8.367 1 77.69 53 ILE B CA 1
ATOM 1988 C C . ILE B 1 53 ? 11.781 -18.219 -7.797 1 77.69 53 ILE B C 1
ATOM 1990 O O . ILE B 1 53 ? 12.352 -18.312 -6.711 1 77.69 53 ILE B O 1
ATOM 1994 N N . ILE B 1 54 ? 11.352 -19.219 -8.523 1 78.12 54 ILE B N 1
ATOM 1995 C CA . ILE B 1 54 ? 11.648 -20.594 -8.148 1 78.12 54 ILE B CA 1
ATOM 1996 C C . ILE B 1 54 ? 12.562 -21.234 -9.195 1 78.12 54 ILE B C 1
ATOM 1998 O O . ILE B 1 54 ? 12.32 -21.109 -10.398 1 78.12 54 ILE B O 1
ATOM 2002 N N . GLU B 1 55 ? 13.586 -21.891 -8.641 1 73.75 55 GLU B N 1
ATOM 2003 C CA . GLU B 1 55 ? 14.523 -22.547 -9.547 1 73.75 55 GLU B CA 1
ATOM 2004 C C . GLU B 1 55 ? 13.883 -23.75 -10.227 1 73.75 55 GLU B C 1
ATOM 2006 O O . GLU B 1 55 ? 13.031 -24.422 -9.633 1 73.75 55 GLU B O 1
ATOM 2011 N N . ARG B 1 56 ? 14.352 -24.062 -11.344 1 72 56 ARG B N 1
ATOM 2012 C CA . ARG B 1 56 ? 13.781 -25.109 -12.18 1 72 56 ARG B CA 1
ATOM 2013 C C . ARG B 1 56 ? 13.812 -26.453 -11.469 1 72 56 ARG B C 1
ATOM 2015 O O . ARG B 1 56 ? 12.875 -27.25 -11.578 1 72 56 ARG B O 1
ATOM 2022 N N . GLU B 1 57 ? 14.75 -26.703 -10.758 1 75.31 57 GLU B N 1
ATOM 2023 C CA . GLU B 1 57 ? 14.922 -28.016 -10.125 1 75.31 57 GLU B CA 1
ATOM 2024 C C . GLU B 1 57 ? 14.117 -28.109 -8.828 1 75.31 57 GLU B C 1
ATOM 2026 O O . GLU B 1 57 ? 14 -29.188 -8.242 1 75.31 57 GLU B O 1
ATOM 2031 N N . GLU B 1 58 ? 13.492 -27.078 -8.586 1 78.12 58 GLU B N 1
ATOM 2032 C CA . GLU B 1 58 ? 12.758 -27.047 -7.328 1 78.12 58 GLU B CA 1
ATOM 2033 C C . GLU B 1 58 ? 11.258 -27.219 -7.555 1 78.12 58 GLU B C 1
ATOM 2035 O O . GLU B 1 58 ? 10.719 -26.734 -8.555 1 78.12 58 GLU B O 1
ATOM 2040 N N . ASP B 1 59 ? 10.688 -28.031 -6.586 1 84.62 59 ASP B N 1
ATOM 2041 C CA . ASP B 1 59 ? 9.227 -28.109 -6.602 1 84.62 59 ASP B CA 1
ATOM 2042 C C . ASP B 1 59 ? 8.602 -26.734 -6.402 1 84.62 59 ASP B C 1
ATOM 2044 O O . ASP B 1 59 ? 8.977 -26 -5.484 1 84.62 59 ASP B O 1
ATOM 2048 N N . ILE B 1 60 ? 7.676 -26.391 -7.246 1 83 60 ILE B N 1
ATOM 2049 C CA . ILE B 1 60 ? 7.133 -25.031 -7.297 1 83 60 ILE B CA 1
ATOM 2050 C C . ILE B 1 60 ? 6.488 -24.688 -5.957 1 83 60 ILE B C 1
ATOM 2052 O O . ILE B 1 60 ? 6.777 -23.641 -5.375 1 83 60 ILE B O 1
ATOM 2056 N N . VAL B 1 61 ? 5.602 -25.547 -5.469 1 87.56 61 VAL B N 1
ATOM 2057 C CA . VAL B 1 61 ? 4.875 -25.219 -4.246 1 87.56 61 VAL B CA 1
ATOM 2058 C C . VAL B 1 61 ? 5.844 -25.188 -3.066 1 87.56 61 VAL B C 1
ATOM 2060 O O . VAL B 1 61 ? 5.676 -24.375 -2.146 1 87.56 61 VAL B O 1
ATOM 2063 N N . CYS B 1 62 ? 6.844 -26.078 -3.082 1 87.62 62 CYS B N 1
ATOM 2064 C CA . CYS B 1 62 ? 7.863 -26.031 -2.035 1 87.62 62 CYS B CA 1
ATOM 2065 C C . CYS B 1 62 ? 8.602 -24.703 -2.041 1 87.62 62 CYS B C 1
ATOM 2067 O O . CYS B 1 62 ? 8.758 -24.078 -0.993 1 87.62 62 CYS B O 1
ATOM 2069 N N . GLY B 1 63 ? 9.039 -24.312 -3.18 1 87.56 63 GLY B N 1
ATOM 2070 C CA . GLY B 1 63 ? 9.711 -23.031 -3.311 1 87.56 63 GLY B CA 1
ATOM 2071 C C . GLY B 1 63 ? 8.828 -21.859 -2.938 1 87.56 63 GLY B C 1
ATOM 2072 O O . GLY B 1 63 ? 9.281 -20.906 -2.289 1 87.56 63 GLY B O 1
ATOM 2073 N N . LEU B 1 64 ? 7.633 -21.938 -3.34 1 88.81 64 LEU B N 1
ATOM 2074 C CA . LEU B 1 64 ? 6.684 -20.875 -3.043 1 88.81 64 LEU B CA 1
ATOM 2075 C C . LEU B 1 64 ? 6.473 -20.734 -1.54 1 88.81 64 LEU B C 1
ATOM 2077 O O . LEU B 1 64 ? 6.469 -19.625 -1.008 1 88.81 64 LEU B O 1
ATOM 2081 N N . ASN B 1 65 ? 6.27 -21.812 -0.894 1 92.12 65 ASN B N 1
ATOM 2082 C CA . ASN B 1 65 ? 6.082 -21.781 0.553 1 92.12 65 ASN B CA 1
ATOM 2083 C C . ASN B 1 65 ? 7.309 -21.203 1.261 1 92.12 65 ASN B C 1
ATOM 2085 O O . ASN B 1 65 ? 7.18 -20.484 2.246 1 92.12 65 ASN B O 1
ATOM 2089 N N . ARG B 1 66 ? 8.469 -21.5 0.807 1 90.62 66 ARG B N 1
ATOM 2090 C CA . ARG B 1 66 ? 9.68 -20.906 1.353 1 90.62 66 ARG B CA 1
ATOM 2091 C C . ARG B 1 66 ? 9.688 -19.391 1.163 1 90.62 66 ARG B C 1
ATOM 2093 O O . ARG B 1 66 ? 9.984 -18.641 2.1 1 90.62 66 ARG B O 1
ATOM 2100 N N . GLU B 1 67 ? 9.383 -18.969 -0.1 1 89.75 67 GLU B N 1
ATOM 2101 C CA . GLU B 1 67 ? 9.312 -17.531 -0.389 1 89.75 67 GLU B CA 1
ATOM 2102 C C . GLU B 1 67 ? 8.305 -16.844 0.517 1 89.75 67 GLU B C 1
ATOM 2104 O O . GLU B 1 67 ? 8.547 -15.727 0.99 1 89.75 67 GLU B O 1
ATOM 2109 N N . LEU B 1 68 ? 7.172 -17.469 0.758 1 91.38 68 LEU B N 1
ATOM 2110 C CA . LEU B 1 68 ? 6.125 -16.875 1.584 1 91.38 68 LEU B CA 1
ATOM 2111 C C . LEU B 1 68 ? 6.57 -16.766 3.037 1 91.38 68 LEU B C 1
ATOM 2113 O O . LEU B 1 68 ? 6.211 -15.828 3.738 1 91.38 68 LEU B O 1
ATOM 2117 N N . GLN B 1 69 ? 7.297 -17.734 3.453 1 92.38 69 GLN B N 1
ATOM 2118 C CA . GLN B 1 69 ? 7.859 -17.641 4.797 1 92.38 69 GLN B CA 1
ATOM 2119 C C . GLN B 1 69 ? 8.82 -16.469 4.918 1 92.38 69 GLN B C 1
ATOM 2121 O O . GLN B 1 69 ? 8.805 -15.742 5.91 1 92.38 69 GLN B O 1
ATOM 2126 N N . GLU B 1 70 ? 9.609 -16.219 3.934 1 91.25 70 GLU B N 1
ATOM 2127 C CA . GLU B 1 70 ? 10.602 -15.148 3.957 1 91.25 70 GLU B CA 1
ATOM 2128 C C . GLU B 1 70 ? 9.953 -13.781 3.797 1 91.25 70 GLU B C 1
ATOM 2130 O O . GLU B 1 70 ? 10.297 -12.836 4.504 1 91.25 70 GLU B O 1
ATOM 2135 N N . GLU B 1 71 ? 8.961 -13.672 2.924 1 89.44 71 GLU B N 1
ATOM 2136 C CA . GLU B 1 71 ? 8.398 -12.375 2.543 1 89.44 71 GLU B CA 1
ATOM 2137 C C . GLU B 1 71 ? 7.289 -11.953 3.498 1 89.44 71 GLU B C 1
ATOM 2139 O O . GLU B 1 71 ? 7.133 -10.766 3.789 1 89.44 71 GLU B O 1
ATOM 2144 N N . ILE B 1 72 ? 6.531 -12.977 3.992 1 89.5 72 ILE B N 1
ATOM 2145 C CA . ILE B 1 72 ? 5.379 -12.555 4.785 1 89.5 72 ILE B CA 1
ATOM 2146 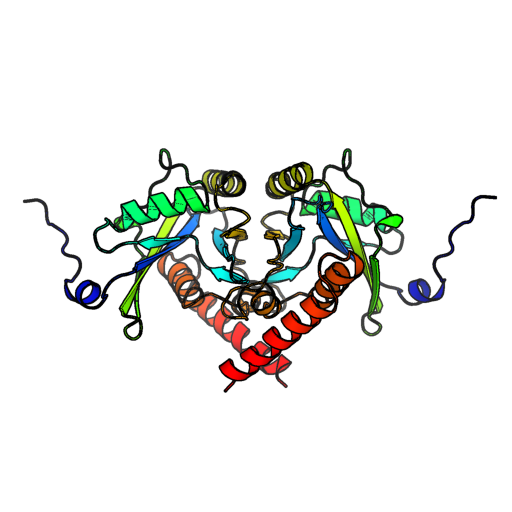C C . ILE B 1 72 ? 5.328 -13.359 6.086 1 89.5 72 ILE B C 1
ATOM 2148 O O . ILE B 1 72 ? 4.348 -13.281 6.828 1 89.5 72 ILE B O 1
ATOM 2152 N N . ASN B 1 73 ? 6.348 -14.086 6.336 1 92.94 73 ASN B N 1
ATOM 2153 C CA . ASN B 1 73 ? 6.441 -14.891 7.551 1 92.94 73 ASN B CA 1
ATOM 2154 C C . ASN B 1 73 ? 5.238 -15.82 7.707 1 92.94 73 ASN B C 1
ATOM 2156 O O . ASN B 1 73 ? 4.637 -15.883 8.781 1 92.94 73 ASN B O 1
ATOM 2160 N N . LEU B 1 74 ? 4.867 -16.469 6.645 1 90.88 74 LEU B N 1
ATOM 2161 C CA . LEU B 1 74 ? 3.77 -17.422 6.691 1 90.88 74 LEU B CA 1
ATOM 2162 C C . LEU B 1 74 ? 4.109 -18.594 7.605 1 90.88 74 LEU B C 1
ATOM 2164 O O . LEU B 1 74 ? 5.207 -19.156 7.523 1 90.88 74 LEU B O 1
ATOM 2168 N N . ASP B 1 75 ? 3.221 -18.891 8.445 1 92.62 75 ASP B N 1
ATOM 2169 C CA . ASP B 1 75 ? 3.389 -20.047 9.312 1 92.62 75 ASP B CA 1
ATOM 2170 C C . ASP B 1 75 ? 3.143 -21.344 8.555 1 92.62 75 ASP B C 1
ATOM 2172 O O . ASP B 1 75 ? 2 -21.781 8.414 1 92.62 75 ASP B O 1
ATOM 2176 N N . LEU B 1 76 ? 4.195 -22.016 8.227 1 91.38 76 LEU B N 1
ATOM 2177 C CA . LEU B 1 76 ? 4.098 -23.188 7.375 1 91.38 76 LEU B CA 1
ATOM 2178 C C . LEU B 1 76 ? 3.574 -24.391 8.164 1 91.38 76 LEU B C 1
ATOM 2180 O O . LEU B 1 76 ? 3.246 -25.422 7.582 1 91.38 76 LEU B O 1
ATOM 2184 N N . GLY B 1 77 ? 3.494 -24.25 9.422 1 90.31 77 GLY B N 1
ATOM 2185 C CA . GLY B 1 77 ? 2.834 -25.266 10.219 1 90.31 77 GLY B CA 1
ATOM 2186 C C . GLY B 1 77 ? 1.32 -25.172 10.164 1 90.31 77 GLY B C 1
ATOM 2187 O O . GLY B 1 77 ? 0.627 -26.172 10.398 1 90.31 77 GLY B O 1
ATOM 2188 N N . ARG B 1 78 ? 0.849 -24.062 9.844 1 89.31 78 ARG B N 1
ATOM 2189 C CA . ARG B 1 78 ? -0.592 -23.844 9.844 1 89.31 78 ARG B CA 1
ATOM 2190 C C . ARG B 1 78 ? -1.115 -23.688 8.414 1 89.31 78 ARG B C 1
ATOM 2192 O O . ARG B 1 78 ? -2.238 -24.094 8.117 1 89.31 78 ARG B O 1
ATOM 2199 N N . PHE B 1 79 ? -0.247 -23.031 7.613 1 88.81 79 PHE B N 1
ATOM 2200 C CA . PHE B 1 79 ? -0.667 -22.719 6.25 1 88.81 79 PHE B CA 1
ATOM 2201 C C . PHE B 1 79 ? 0.331 -23.266 5.238 1 88.81 79 PHE B C 1
ATOM 2203 O O . PHE B 1 79 ? 1.542 -23.219 5.465 1 88.81 79 PHE B O 1
ATOM 2210 N N . MET B 1 80 ? -0.265 -23.859 4.156 1 88.38 80 MET B N 1
ATOM 2211 C CA . MET B 1 80 ? 0.589 -24.359 3.082 1 88.38 80 MET B CA 1
ATOM 2212 C C . MET B 1 80 ? -0.115 -24.25 1.733 1 88.38 80 MET B C 1
ATOM 2214 O O . MET B 1 80 ? -1.265 -24.672 1.593 1 88.38 80 MET B O 1
ATOM 2218 N N . VAL B 1 81 ? 0.583 -23.594 0.905 1 89.56 81 VAL B N 1
ATOM 2219 C CA . VAL B 1 81 ? 0.084 -23.578 -0.467 1 89.56 81 VAL B CA 1
ATOM 2220 C C . VAL B 1 81 ? 0.286 -24.953 -1.106 1 89.56 81 VAL B C 1
ATOM 2222 O O . VAL B 1 81 ? 1.344 -25.562 -0.95 1 89.56 81 VAL B O 1
ATOM 2225 N N . ARG B 1 82 ? -0.731 -25.391 -1.786 1 90.19 82 ARG B N 1
ATOM 2226 C CA . ARG B 1 82 ? -0.688 -26.672 -2.477 1 90.19 82 ARG B CA 1
ATOM 2227 C C . ARG B 1 82 ? -0.98 -26.516 -3.963 1 90.19 82 ARG B C 1
ATOM 2229 O O . ARG B 1 82 ? -1.412 -25.438 -4.402 1 90.19 82 ARG B O 1
ATOM 2236 N N . GLU B 1 83 ? -0.766 -27.609 -4.688 1 87.06 83 GLU B N 1
ATOM 2237 C CA . GLU B 1 83 ? -1.041 -27.594 -6.121 1 87.06 83 GLU B CA 1
ATOM 2238 C C . GLU B 1 83 ? -2.508 -27.281 -6.395 1 87.06 83 GLU B C 1
ATOM 2240 O O . GLU B 1 83 ? -2.832 -26.625 -7.391 1 87.06 83 GLU B O 1
ATOM 2245 N N . ALA B 1 84 ? -3.381 -27.688 -5.52 1 88.44 84 ALA B N 1
ATOM 2246 C CA . ALA B 1 84 ? -4.82 -27.484 -5.68 1 88.44 84 ALA B CA 1
ATOM 2247 C C . ALA B 1 84 ? -5.184 -26 -5.582 1 88.44 84 ALA B C 1
ATOM 2249 O O . ALA B 1 84 ? -6.277 -25.594 -5.98 1 88.44 84 ALA B O 1
ATOM 2250 N N . ASP B 1 85 ? -4.305 -25.203 -5.059 1 89.06 85 ASP B N 1
ATOM 2251 C CA . ASP B 1 85 ? -4.547 -23.781 -4.887 1 89.06 85 ASP B CA 1
ATOM 2252 C C . ASP B 1 85 ? -4.164 -23 -6.141 1 89.06 85 ASP B C 1
ATOM 2254 O O . ASP B 1 85 ? -4.293 -21.781 -6.184 1 89.06 85 ASP B O 1
ATOM 2258 N N . HIS B 1 86 ? -3.725 -23.703 -7.172 1 90.19 86 HIS B N 1
ATOM 2259 C CA . HIS B 1 86 ? -3.299 -23.078 -8.422 1 90.19 86 HIS B CA 1
ATOM 2260 C C . HIS B 1 86 ? -4.488 -22.516 -9.18 1 90.19 86 HIS B C 1
ATOM 2262 O O . HIS B 1 86 ? -5.52 -23.172 -9.32 1 90.19 86 HIS B O 1
ATOM 2268 N N . LEU B 1 87 ? -4.32 -21.297 -9.656 1 88.06 87 LEU B N 1
ATOM 2269 C CA . LEU B 1 87 ? -5.414 -20.656 -10.383 1 88.06 87 LEU B CA 1
ATOM 2270 C C . LEU B 1 87 ? -5.133 -20.625 -11.883 1 88.06 87 LEU B C 1
ATOM 2272 O O . LEU B 1 87 ? -5.961 -21.078 -12.68 1 88.06 87 LEU B O 1
ATOM 2276 N N . ILE B 1 88 ? -3.996 -20.094 -12.211 1 85.69 88 ILE B N 1
ATOM 2277 C CA . ILE B 1 88 ? -3.705 -19.922 -13.633 1 85.69 88 ILE B CA 1
ATOM 2278 C C . ILE B 1 88 ? -2.197 -19.781 -13.836 1 85.69 88 ILE B C 1
ATOM 2280 O O . ILE B 1 88 ? -1.47 -19.406 -12.914 1 85.69 88 ILE B O 1
ATOM 2284 N N . SER B 1 89 ? -1.75 -20.156 -15.031 1 84.81 89 SER B N 1
ATOM 2285 C CA . SER B 1 89 ? -0.37 -19.938 -15.453 1 84.81 89 SER B CA 1
ATOM 2286 C C . SER B 1 89 ? -0.304 -19.031 -16.672 1 84.81 89 SER B C 1
ATOM 2288 O O . SER B 1 89 ? -1.12 -19.156 -17.594 1 84.81 89 SER B O 1
ATOM 2290 N N . HIS B 1 90 ? 0.573 -18.047 -16.562 1 82.38 90 HIS B N 1
ATOM 2291 C CA . HIS B 1 90 ? 0.867 -17.188 -17.703 1 82.38 90 HIS B CA 1
ATOM 2292 C C . HIS B 1 90 ? 2.291 -17.406 -18.203 1 82.38 90 HIS B C 1
ATOM 2294 O O . HIS B 1 90 ? 3.24 -17.391 -17.422 1 82.38 90 HIS B O 1
ATOM 2300 N N . VAL B 1 91 ? 2.328 -17.578 -19.484 1 77.94 91 VAL B N 1
ATOM 2301 C CA . VAL B 1 91 ? 3.639 -17.812 -20.094 1 77.94 91 VAL B CA 1
ATOM 2302 C C . VAL B 1 91 ? 4.137 -16.547 -20.766 1 77.94 91 VAL B C 1
ATOM 2304 O O . VAL B 1 91 ? 3.398 -15.898 -21.516 1 77.94 91 VAL B O 1
ATOM 2307 N N . ASN B 1 92 ? 5.223 -16.094 -20.25 1 72.88 92 ASN B N 1
ATOM 2308 C CA . ASN B 1 92 ? 5.941 -15.062 -20.984 1 72.88 92 ASN B CA 1
ATOM 2309 C C . ASN B 1 92 ? 6.992 -15.656 -21.922 1 72.88 92 ASN B C 1
ATOM 2311 O O . ASN B 1 92 ? 8.055 -16.078 -21.469 1 72.88 92 ASN B O 1
ATOM 2315 N N . HIS B 1 93 ? 6.723 -15.578 -23.188 1 71.12 93 HIS B N 1
ATOM 2316 C CA . HIS B 1 93 ? 7.578 -16.234 -24.172 1 71.12 93 HIS B CA 1
ATOM 2317 C C . HIS B 1 93 ? 8.867 -15.445 -24.391 1 71.12 93 HIS B C 1
ATOM 2319 O O . HIS B 1 93 ? 9.922 -16.031 -24.609 1 71.12 93 HIS B O 1
ATOM 2325 N N . ARG B 1 94 ? 8.711 -14.203 -24.312 1 67.38 94 ARG B N 1
ATOM 2326 C CA . ARG B 1 94 ? 9.867 -13.344 -24.547 1 67.38 94 ARG B CA 1
ATOM 2327 C C . ARG B 1 94 ? 10.953 -13.586 -23.5 1 67.38 94 ARG B C 1
ATOM 2329 O O . ARG B 1 94 ? 12.133 -13.688 -23.844 1 67.38 94 ARG B O 1
ATOM 2336 N N . HIS B 1 95 ? 10.555 -13.734 -22.328 1 65.5 95 HIS B N 1
ATOM 2337 C CA . HIS B 1 95 ? 11.523 -13.867 -21.25 1 65.5 95 HIS B CA 1
ATOM 2338 C C . HIS B 1 95 ? 11.633 -15.312 -20.781 1 65.5 95 HIS B C 1
ATOM 2340 O O . HIS B 1 95 ? 12.422 -15.625 -19.891 1 65.5 95 HIS B O 1
ATOM 2346 N N . LYS B 1 96 ? 10.914 -16.188 -21.422 1 66.44 96 LYS B N 1
ATOM 2347 C CA . LYS B 1 96 ? 10.93 -17.609 -21.125 1 66.44 96 LYS B CA 1
ATOM 2348 C C . LYS B 1 96 ? 10.594 -17.859 -19.656 1 66.44 96 LYS B C 1
ATOM 2350 O O . LYS B 1 96 ? 11.281 -18.625 -18.969 1 66.44 96 LYS B O 1
ATOM 2355 N N . PHE B 1 97 ? 9.633 -17.062 -19.188 1 69.75 97 PHE B N 1
ATOM 2356 C CA . PHE B 1 97 ? 9.195 -17.156 -17.797 1 69.75 97 PHE B CA 1
ATOM 2357 C C . PHE B 1 97 ? 7.734 -17.578 -17.719 1 69.75 97 PHE B C 1
ATOM 2359 O O . PHE B 1 97 ? 6.93 -17.203 -18.578 1 69.75 97 PHE B O 1
ATOM 2366 N N . VAL B 1 98 ? 7.5 -18.578 -16.734 1 77.38 98 VAL B N 1
ATOM 2367 C CA . VAL B 1 98 ? 6.109 -18.938 -16.453 1 77.38 98 VAL B CA 1
ATOM 2368 C C . VAL B 1 98 ? 5.699 -18.375 -15.102 1 77.38 98 VAL B C 1
ATOM 2370 O O . VAL B 1 98 ? 6.418 -18.531 -14.109 1 77.38 98 VAL B O 1
ATOM 2373 N N . PHE B 1 99 ? 4.598 -17.703 -15.102 1 80.75 99 PHE B N 1
ATOM 2374 C CA . PHE B 1 99 ? 4.02 -17.172 -13.875 1 80.75 99 PHE B CA 1
ATOM 2375 C C . PHE B 1 99 ? 2.854 -18.031 -13.406 1 80.75 99 PHE B C 1
ATOM 2377 O O . PHE B 1 99 ? 1.826 -18.125 -14.086 1 80.75 99 PHE B O 1
ATOM 2384 N N . HIS B 1 100 ? 3.088 -18.719 -12.273 1 84.06 100 HIS B N 1
ATOM 2385 C CA . HIS B 1 100 ? 1.996 -19.469 -11.672 1 84.06 100 HIS B CA 1
ATOM 2386 C C . HIS B 1 100 ? 1.329 -18.688 -10.547 1 84.06 100 HIS B C 1
ATOM 2388 O O . HIS B 1 100 ? 1.971 -18.359 -9.547 1 84.06 100 HIS B O 1
ATOM 2394 N N . PHE B 1 101 ? 0.106 -18.438 -10.766 1 90 101 PHE B N 1
ATOM 2395 C CA . PHE B 1 101 ? -0.643 -17.688 -9.766 1 90 101 PHE B CA 1
ATOM 2396 C C . PHE B 1 101 ? -1.456 -18.625 -8.875 1 90 101 PHE B C 1
ATOM 2398 O O . PHE B 1 101 ? -2.156 -19.5 -9.375 1 90 101 PHE B O 1
ATOM 2405 N N . TYR B 1 102 ? -1.303 -18.469 -7.586 1 89.19 102 TYR B N 1
ATOM 2406 C CA . TYR B 1 102 ? -1.986 -19.297 -6.598 1 89.19 102 TYR B CA 1
ATOM 2407 C C . TYR B 1 102 ? -2.859 -18.438 -5.684 1 89.19 102 TYR B C 1
ATOM 2409 O O . TYR B 1 102 ? -2.637 -17.234 -5.547 1 89.19 102 TYR B O 1
ATOM 2417 N N . SER B 1 103 ? -3.865 -19.031 -5.102 1 88.75 103 SER B N 1
ATOM 2418 C CA . SER B 1 103 ? -4.68 -18.391 -4.07 1 88.75 103 SER B CA 1
ATOM 2419 C C . SER B 1 103 ? -4.891 -19.328 -2.881 1 88.75 103 SER B C 1
ATOM 2421 O O . SER B 1 103 ? -5.238 -20.5 -3.053 1 88.75 103 SER B O 1
ATOM 2423 N N . LEU B 1 104 ? -4.617 -18.859 -1.722 1 86.88 104 LEU B N 1
ATOM 2424 C CA . LEU B 1 104 ? -4.812 -19.625 -0.492 1 86.88 104 LEU B CA 1
ATOM 2425 C C . LEU B 1 104 ? -6.008 -19.094 0.294 1 86.88 104 LEU B C 1
ATOM 2427 O O . LEU B 1 104 ? -5.969 -17.969 0.802 1 86.88 104 LEU B O 1
ATOM 2431 N N . PRO B 1 105 ? -7.066 -19.875 0.337 1 84.19 105 PRO B N 1
ATOM 2432 C CA . PRO B 1 105 ? -8.203 -19.453 1.157 1 84.19 105 PRO B CA 1
ATOM 2433 C C . PRO B 1 105 ? -7.926 -19.578 2.654 1 84.19 105 PRO B C 1
ATOM 2435 O O . PRO B 1 105 ? -7.398 -20.594 3.109 1 84.19 105 PRO B O 1
ATOM 2438 N N . VAL B 1 106 ? -8.234 -18.516 3.32 1 84.69 106 VAL B N 1
ATOM 2439 C CA . VAL B 1 106 ? -8.062 -18.5 4.77 1 84.69 106 VAL B CA 1
ATOM 2440 C C . VAL B 1 106 ? -9.266 -17.828 5.43 1 84.69 106 VAL B C 1
ATOM 2442 O O . VAL B 1 106 ? -10.016 -17.109 4.773 1 84.69 106 VAL B O 1
ATOM 2445 N N . THR B 1 107 ? -9.5 -18.141 6.719 1 84.25 107 THR B N 1
ATOM 2446 C CA . THR B 1 107 ? -10.547 -17.422 7.449 1 84.25 107 THR B CA 1
ATOM 2447 C C . THR B 1 107 ? -10.133 -15.984 7.719 1 84.25 107 THR B C 1
ATOM 2449 O O . THR B 1 107 ? -8.969 -15.625 7.555 1 84.25 107 THR B O 1
ATOM 2452 N N . PHE B 1 108 ? -11.102 -15.227 8.133 1 84 108 PHE B N 1
ATOM 2453 C CA . PHE B 1 108 ? -10.812 -13.828 8.438 1 84 108 PHE B CA 1
ATOM 2454 C C . PHE B 1 108 ? -9.805 -13.719 9.578 1 84 108 PHE B C 1
ATOM 2456 O O . PHE B 1 108 ? -8.891 -12.898 9.523 1 84 108 PHE B O 1
ATOM 2463 N N . GLU B 1 109 ? -10.016 -14.547 10.578 1 85.44 109 GLU B N 1
ATOM 2464 C CA . GLU B 1 109 ? -9.117 -14.531 11.719 1 85.44 109 GLU B CA 1
ATOM 2465 C C . GLU B 1 109 ? -7.699 -14.93 11.312 1 85.44 109 GLU B C 1
ATOM 2467 O O . GLU B 1 109 ? -6.723 -14.344 11.781 1 85.44 109 GLU B O 1
ATOM 2472 N N . GLU B 1 110 ? -7.637 -15.883 10.453 1 86.25 110 GLU B N 1
ATOM 2473 C CA . GLU B 1 110 ? -6.332 -16.312 9.953 1 86.25 110 GLU B CA 1
ATOM 2474 C C . GLU B 1 110 ? -5.688 -15.227 9.102 1 86.25 110 GLU B C 1
ATOM 2476 O O . GLU B 1 110 ? -4.469 -15.031 9.148 1 86.25 110 GLU B O 1
ATOM 2481 N N . PHE B 1 111 ? -6.531 -14.594 8.391 1 86.25 111 PHE B N 1
ATOM 2482 C CA . PHE B 1 111 ? -6.035 -13.5 7.559 1 86.25 111 PHE B CA 1
ATOM 2483 C C . PHE B 1 111 ? -5.41 -12.414 8.422 1 86.25 111 PHE B C 1
ATOM 2485 O O . PHE B 1 111 ? -4.316 -11.93 8.125 1 86.25 111 PHE B O 1
ATOM 2492 N N . ARG B 1 112 ? -6.07 -12.055 9.398 1 87.94 112 ARG B N 1
ATOM 2493 C CA . ARG B 1 112 ? -5.566 -11.031 10.305 1 87.94 112 ARG B CA 1
ATOM 2494 C C . ARG B 1 112 ? -4.254 -11.461 10.945 1 87.94 112 ARG B C 1
ATOM 2496 O O . ARG B 1 112 ? -3.346 -10.648 11.133 1 87.94 112 ARG B O 1
ATOM 2503 N N . ALA B 1 113 ? -4.203 -12.695 11.273 1 88.94 113 ALA B N 1
ATOM 2504 C CA . ALA B 1 113 ? -2.975 -13.227 11.859 1 88.94 113 ALA B CA 1
ATOM 2505 C C . ALA B 1 113 ? -1.817 -13.148 10.867 1 88.94 113 ALA B C 1
ATOM 2507 O O . ALA B 1 113 ? -0.692 -12.812 11.242 1 88.94 113 ALA B O 1
ATOM 2508 N N . ILE B 1 114 ? -2.076 -13.445 9.648 1 89.25 114 ILE B N 1
ATOM 2509 C CA . ILE B 1 114 ? -1.062 -13.398 8.602 1 89.25 114 ILE B CA 1
ATOM 2510 C C . ILE B 1 114 ? -0.58 -11.961 8.414 1 89.25 114 ILE B C 1
ATOM 2512 O O . ILE B 1 114 ? 0.62 -11.719 8.273 1 89.25 114 ILE B O 1
ATOM 2516 N N . GLU B 1 115 ? -1.505 -11.008 8.422 1 90.25 115 GLU B N 1
ATOM 2517 C CA . GLU B 1 115 ? -1.148 -9.602 8.305 1 90.25 115 GLU B CA 1
ATOM 2518 C C . GLU B 1 115 ? -0.207 -9.172 9.422 1 90.25 115 GLU B C 1
ATOM 2520 O O . GLU B 1 115 ? 0.773 -8.469 9.188 1 90.25 115 GLU B O 1
ATOM 2525 N N . LYS B 1 116 ? -0.544 -9.609 10.578 1 90.12 116 LYS B N 1
ATOM 2526 C CA . LYS B 1 116 ? 0.283 -9.266 11.727 1 90.12 116 LYS B CA 1
ATOM 2527 C C . LYS B 1 116 ? 1.671 -9.883 11.617 1 90.12 116 LYS B C 1
ATOM 2529 O O . LYS B 1 116 ? 2.678 -9.219 11.875 1 90.12 116 LYS B O 1
ATOM 2534 N N . GLN B 1 117 ? 1.699 -11.086 11.234 1 91.12 117 GLN B N 1
ATOM 2535 C CA . GLN B 1 117 ? 2.965 -11.805 11.133 1 91.12 117 GLN B CA 1
ATOM 2536 C C . GLN B 1 117 ? 3.836 -11.227 10.023 1 91.12 117 GLN B C 1
ATOM 2538 O O . GLN B 1 117 ? 5.062 -11.305 10.086 1 91.12 117 GLN B O 1
ATOM 2543 N N . ASN B 1 118 ? 3.195 -10.727 9.031 1 92.12 118 ASN B N 1
ATOM 2544 C CA . ASN B 1 118 ? 3.926 -10.133 7.914 1 92.12 118 ASN B CA 1
ATOM 2545 C C . ASN B 1 118 ? 4.93 -9.094 8.391 1 92.12 118 ASN B C 1
ATOM 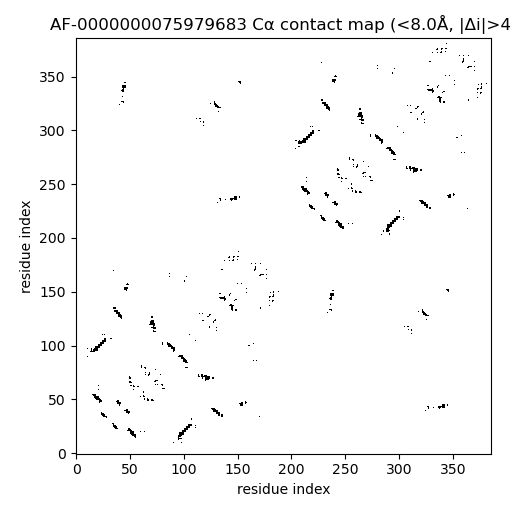2547 O O . ASN B 1 118 ? 6.031 -8.992 7.852 1 92.12 118 ASN B O 1
ATOM 2551 N N . LEU B 1 119 ? 4.59 -8.359 9.391 1 91.56 119 LEU B N 1
ATOM 2552 C CA . LEU B 1 119 ? 5.434 -7.285 9.898 1 91.56 119 LEU B CA 1
ATOM 2553 C C . LEU B 1 119 ? 6.695 -7.848 10.555 1 91.56 119 LEU B C 1
ATOM 2555 O O . LEU B 1 119 ? 7.652 -7.109 10.805 1 91.56 119 LEU B O 1
ATOM 2559 N N . GLU B 1 120 ? 6.652 -9.141 10.797 1 92.5 120 GLU B N 1
ATOM 2560 C CA . GLU B 1 120 ? 7.793 -9.797 11.43 1 92.5 120 GLU B CA 1
ATOM 2561 C C . GLU B 1 120 ? 8.617 -10.57 10.406 1 92.5 120 GLU B C 1
ATOM 2563 O O . GLU B 1 120 ? 9.57 -11.266 10.766 1 92.5 120 GLU B O 1
ATOM 2568 N N . ALA B 1 121 ? 8.211 -10.508 9.211 1 93.31 121 ALA B N 1
ATOM 2569 C CA . ALA B 1 121 ? 8.906 -11.25 8.164 1 93.31 121 ALA B CA 1
ATOM 2570 C C . ALA B 1 121 ? 10.328 -10.734 7.98 1 93.31 121 ALA B C 1
ATOM 2572 O O . ALA B 1 121 ? 10.578 -9.531 8.086 1 93.31 121 ALA B O 1
ATOM 2573 N N . THR B 1 122 ? 11.227 -11.617 7.609 1 90.44 122 THR B N 1
ATOM 2574 C CA . THR B 1 122 ? 12.633 -11.281 7.387 1 90.44 122 THR B CA 1
ATOM 2575 C C . THR B 1 122 ? 12.773 -10.258 6.266 1 90.44 122 THR B C 1
ATOM 2577 O O . THR B 1 122 ? 13.609 -9.359 6.336 1 90.44 122 THR B O 1
ATOM 2580 N N . ASP B 1 123 ? 11.945 -10.336 5.332 1 91.12 123 ASP B N 1
ATOM 2581 C CA . ASP B 1 123 ? 12.094 -9.5 4.145 1 91.12 123 ASP B CA 1
ATOM 2582 C C . ASP B 1 123 ? 11.273 -8.219 4.27 1 91.12 123 ASP B C 1
ATOM 2584 O O . ASP B 1 123 ? 11.336 -7.348 3.402 1 91.12 123 ASP B O 1
ATOM 2588 N N . TYR B 1 124 ? 10.461 -8.086 5.289 1 91.5 124 TYR B N 1
ATOM 2589 C CA . TYR B 1 124 ? 9.664 -6.871 5.438 1 91.5 124 TYR B CA 1
ATOM 2590 C C . TYR B 1 124 ? 10.555 -5.652 5.641 1 91.5 124 TYR B C 1
ATOM 2592 O O . TYR B 1 124 ? 11.484 -5.684 6.457 1 91.5 124 TYR B O 1
ATOM 2600 N N . GLY B 1 125 ? 10.312 -4.617 4.879 1 88.25 125 GLY B N 1
ATOM 2601 C CA . GLY B 1 125 ? 11.141 -3.422 4.91 1 88.25 125 GLY B CA 1
ATOM 2602 C C . GLY B 1 125 ? 12.242 -3.432 3.867 1 88.25 125 GLY B C 1
ATOM 2603 O O . GLY B 1 125 ? 12.875 -2.404 3.615 1 88.25 125 GLY B O 1
ATOM 2604 N N . ASN B 1 126 ? 12.43 -4.598 3.26 1 87.81 126 ASN B N 1
ATOM 2605 C CA . ASN B 1 126 ? 13.453 -4.727 2.227 1 87.81 126 ASN B CA 1
ATOM 2606 C C . ASN B 1 126 ? 12.852 -5.129 0.885 1 87.81 126 ASN B C 1
ATOM 2608 O O . ASN B 1 126 ? 12.883 -4.355 -0.074 1 87.81 126 ASN B O 1
ATOM 2612 N N . GLU B 1 127 ? 12.18 -6.258 0.858 1 88 127 GLU B N 1
ATOM 2613 C CA . GLU B 1 127 ? 11.562 -6.742 -0.377 1 88 127 GLU B CA 1
ATOM 2614 C C . GLU B 1 127 ? 10.078 -6.41 -0.423 1 88 127 GLU B C 1
ATOM 2616 O O . GLU B 1 127 ? 9.492 -6.316 -1.503 1 88 127 GLU B O 1
ATOM 2621 N N . THR B 1 128 ? 9.547 -6.398 0.71 1 90.44 128 THR B N 1
ATOM 2622 C CA . THR B 1 128 ? 8.148 -6.023 0.871 1 90.44 128 THR B CA 1
ATOM 2623 C C . THR B 1 128 ? 8.016 -4.773 1.735 1 90.44 128 THR B C 1
ATOM 2625 O O . THR B 1 128 ? 8.594 -4.699 2.82 1 90.44 128 THR B O 1
ATOM 2628 N N . LEU B 1 129 ? 7.223 -3.85 1.271 1 93.31 129 LEU B N 1
ATOM 2629 C CA . LEU B 1 129 ? 7.176 -2.559 1.95 1 93.31 129 LEU B CA 1
ATOM 2630 C C . LEU B 1 129 ? 5.785 -2.287 2.514 1 93.31 129 LEU B C 1
ATOM 2632 O O . LEU B 1 129 ? 5.516 -1.192 3.014 1 93.31 129 LEU B O 1
ATOM 2636 N N . GLY B 1 130 ? 4.898 -3.285 2.426 1 93.19 130 GLY B N 1
ATOM 2637 C CA . GLY B 1 130 ? 3.561 -3.158 2.988 1 93.19 130 GLY B CA 1
ATOM 2638 C C . GLY B 1 130 ? 2.559 -4.109 2.359 1 93.19 130 GLY B C 1
ATOM 2639 O O . GLY B 1 130 ? 2.547 -4.289 1.14 1 93.19 130 GLY B O 1
ATOM 2640 N 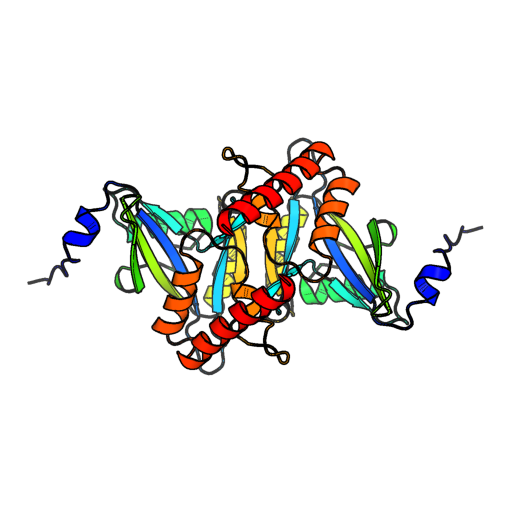N . ILE B 1 131 ? 1.729 -4.703 3.191 1 92.06 131 ILE B N 1
ATOM 2641 C CA . ILE B 1 131 ? 0.623 -5.531 2.721 1 92.06 131 ILE B CA 1
ATOM 2642 C C . ILE B 1 131 ? -0.646 -4.688 2.621 1 92.06 131 ILE B C 1
ATOM 2644 O O . ILE B 1 131 ? -0.894 -3.822 3.465 1 92.06 131 ILE B O 1
ATOM 2648 N N . LEU B 1 132 ? -1.412 -5 1.586 1 93.81 132 LEU B N 1
ATOM 2649 C CA . LEU B 1 132 ? -2.596 -4.191 1.32 1 93.81 132 LEU B CA 1
ATOM 2650 C C . LEU B 1 132 ? -3.82 -5.074 1.098 1 93.81 132 LEU B C 1
ATOM 2652 O O . LEU B 1 132 ? -3.707 -6.172 0.549 1 93.81 132 LEU B O 1
ATOM 2656 N N . ARG B 1 133 ? -4.941 -4.535 1.528 1 92.88 133 ARG B N 1
ATOM 2657 C CA . ARG B 1 133 ? -6.238 -5.09 1.146 1 92.88 133 ARG B CA 1
ATOM 2658 C C . ARG B 1 133 ? -6.809 -4.359 -0.067 1 92.88 133 ARG B C 1
ATOM 2660 O O . ARG B 1 133 ? -6.996 -3.143 -0.035 1 92.88 133 ARG B O 1
ATOM 2667 N N . VAL B 1 134 ? -7.062 -5.137 -1.076 1 94.25 134 VAL B N 1
ATOM 2668 C CA . VAL B 1 134 ? -7.582 -4.539 -2.301 1 94.25 134 VAL B CA 1
ATOM 2669 C C . VAL B 1 134 ? -9.023 -4.082 -2.082 1 94.25 134 VAL B C 1
ATOM 2671 O O . VAL B 1 134 ? -9.852 -4.84 -1.571 1 94.25 134 VAL B O 1
ATOM 2674 N N . PRO B 1 135 ? -9.289 -2.777 -2.359 1 93.31 135 PRO B N 1
ATOM 2675 C CA . PRO B 1 135 ? -10.703 -2.396 -2.322 1 93.31 135 PRO B CA 1
ATOM 2676 C C . PRO B 1 135 ? -11.539 -3.104 -3.393 1 93.31 135 PRO B C 1
ATOM 2678 O O . PRO B 1 135 ? -11.25 -2.969 -4.586 1 93.31 135 PRO B O 1
ATOM 2681 N N . LEU B 1 136 ? -12.539 -3.777 -2.979 1 92.62 136 LEU B N 1
ATOM 2682 C CA . LEU B 1 136 ? -13.32 -4.602 -3.895 1 92.62 136 LEU B CA 1
ATOM 2683 C C . LEU B 1 136 ? -14.719 -4.02 -4.086 1 92.62 136 LEU B C 1
ATOM 2685 O O . LEU B 1 136 ? -15.688 -4.762 -4.219 1 92.62 136 LEU B O 1
ATOM 2689 N N . TYR B 1 137 ? -14.844 -2.758 -3.947 1 89.69 137 TYR B N 1
ATOM 2690 C CA . TYR B 1 137 ? -16.109 -2.045 -4.07 1 89.69 137 TYR B CA 1
ATOM 2691 C C . TYR B 1 137 ? -15.953 -0.798 -4.934 1 89.69 137 TYR B C 1
ATOM 2693 O O . TYR B 1 137 ? -14.836 -0.413 -5.281 1 89.69 137 TYR B O 1
ATOM 2701 N N . THR B 1 138 ? -17.062 -0.256 -5.336 1 90.5 138 THR B N 1
ATOM 2702 C CA . THR B 1 138 ? -17.125 1.037 -6.008 1 90.5 138 THR B CA 1
ATOM 2703 C C . THR B 1 138 ? -17.891 2.051 -5.152 1 90.5 138 THR B C 1
ATOM 2705 O O . THR B 1 138 ? -18.984 1.765 -4.66 1 90.5 138 THR B O 1
ATOM 2708 N N . MET B 1 139 ? -17.234 3.117 -4.953 1 90.81 139 MET B N 1
ATOM 2709 C CA . MET B 1 139 ? -17.859 4.148 -4.133 1 90.81 139 MET B CA 1
ATOM 2710 C C . MET B 1 139 ? -18.969 4.855 -4.898 1 90.81 139 MET B C 1
ATOM 2712 O O . MET B 1 139 ? -19.188 4.594 -6.082 1 90.81 139 MET B O 1
ATOM 2716 N N . LYS B 1 140 ? -19.641 5.742 -4.199 1 87.56 140 LYS B N 1
ATOM 2717 C CA . LYS B 1 140 ? -20.844 6.387 -4.723 1 87.56 140 LYS B CA 1
ATOM 2718 C C . LYS B 1 140 ? -20.516 7.215 -5.965 1 87.56 140 LYS B C 1
ATOM 2720 O O . LYS B 1 140 ? -21.359 7.359 -6.855 1 87.56 140 LYS B O 1
ATOM 2725 N N . ASP B 1 141 ? -19.375 7.719 -6.098 1 87.81 141 ASP B N 1
ATOM 2726 C CA . ASP B 1 141 ? -19.016 8.562 -7.234 1 87.81 141 ASP B CA 1
ATOM 2727 C C . ASP B 1 141 ? -18.75 7.719 -8.484 1 87.81 141 ASP B C 1
ATOM 2729 O O . ASP B 1 141 ? -18.484 8.258 -9.562 1 87.81 141 ASP B O 1
ATOM 2733 N N . GLY B 1 142 ? -18.766 6.383 -8.359 1 86.19 142 GLY B N 1
ATOM 2734 C CA . GLY B 1 142 ? -18.672 5.477 -9.492 1 86.19 142 GLY B CA 1
ATOM 2735 C C . GLY B 1 142 ? -17.234 5.156 -9.891 1 86.19 142 GLY B C 1
ATOM 2736 O O . GLY B 1 142 ? -17 4.332 -10.781 1 86.19 142 GLY B O 1
ATOM 2737 N N . TYR B 1 143 ? -16.219 5.727 -9.242 1 91.06 143 TYR B N 1
ATOM 2738 C CA . TYR B 1 143 ? -14.844 5.527 -9.68 1 91.06 143 TYR B CA 1
ATOM 2739 C C . TYR B 1 143 ? -13.969 5.07 -8.516 1 91.06 143 TYR B C 1
ATOM 2741 O O . TYR B 1 143 ? -13.273 4.059 -8.617 1 91.06 143 TYR B O 1
ATOM 2749 N N . HIS B 1 144 ? -14.125 5.754 -7.477 1 92.88 144 HIS B N 1
ATOM 2750 C CA . HIS B 1 144 ? -13.211 5.445 -6.383 1 92.88 144 HIS B CA 1
ATOM 2751 C C . HIS B 1 144 ? -13.477 4.059 -5.812 1 92.88 144 HIS B C 1
ATOM 2753 O O . HIS B 1 144 ? -14.609 3.58 -5.836 1 92.88 144 HIS B O 1
ATOM 2759 N N . GLY B 1 145 ? -12.508 3.441 -5.258 1 94.19 145 GLY B N 1
ATOM 2760 C CA . GLY B 1 145 ? -12.492 2.041 -4.863 1 94.19 145 GLY B CA 1
ATOM 2761 C C . GLY B 1 145 ? -11.664 1.169 -5.793 1 94.19 145 GLY B C 1
ATOM 2762 O O . GLY B 1 145 ? -10.477 1.421 -6 1 94.19 145 GLY B O 1
ATOM 2763 N N . LEU B 1 146 ? -12.312 0.2 -6.352 1 95 146 LEU B N 1
ATOM 2764 C CA . LEU B 1 146 ? -11.586 -0.772 -7.16 1 95 146 LEU B CA 1
ATOM 2765 C C . LEU B 1 146 ? -11.102 -0.141 -8.461 1 95 146 LEU B C 1
ATOM 2767 O O . LEU B 1 146 ? -9.953 -0.342 -8.867 1 95 146 LEU B O 1
ATOM 2771 N N . ALA B 1 147 ? -11.906 0.662 -9.109 1 95.81 147 ALA B N 1
ATOM 2772 C CA . ALA B 1 147 ? -11.523 1.259 -10.383 1 95.81 147 ALA B CA 1
ATOM 2773 C C . ALA B 1 147 ? -10.312 2.172 -10.219 1 95.81 147 ALA B C 1
ATOM 2775 O O . ALA B 1 147 ? -9.375 2.121 -11.023 1 95.81 147 ALA B O 1
ATOM 2776 N N . ALA B 1 148 ? -10.328 2.984 -9.234 1 95.81 148 ALA B N 1
ATOM 2777 C CA . ALA B 1 148 ? -9.188 3.852 -8.953 1 95.81 148 ALA B CA 1
ATOM 2778 C C . ALA B 1 148 ? -7.938 3.029 -8.641 1 95.81 148 ALA B C 1
ATOM 2780 O O . ALA B 1 148 ? -6.84 3.359 -9.094 1 95.81 148 ALA B O 1
ATOM 2781 N N . PHE B 1 149 ? -8.156 1.966 -7.906 1 96.75 149 PHE B N 1
ATOM 2782 C CA . PHE B 1 149 ? -7.051 1.094 -7.531 1 96.75 149 PHE B CA 1
ATOM 2783 C C . PHE B 1 149 ? -6.434 0.443 -8.758 1 96.75 149 PHE B C 1
ATOM 2785 O O . PHE B 1 149 ? -5.211 0.274 -8.836 1 96.75 149 PHE B O 1
ATOM 2792 N N . LEU B 1 150 ? -7.266 0.129 -9.664 1 96.94 150 LEU B N 1
ATOM 2793 C CA . LEU B 1 150 ? -6.797 -0.515 -10.883 1 96.94 150 LEU B CA 1
ATOM 2794 C C . LEU B 1 150 ? -5.91 0.429 -11.688 1 96.94 150 LEU B C 1
ATOM 2796 O O . LEU B 1 150 ? -5.207 -0.004 -12.609 1 96.94 150 LEU B O 1
ATOM 2800 N N . ASN B 1 151 ? -5.93 1.684 -11.352 1 96.06 151 ASN B N 1
ATOM 2801 C CA . ASN B 1 151 ? -5.09 2.646 -12.047 1 96.06 151 ASN B CA 1
ATOM 2802 C C . ASN B 1 151 ? -3.752 2.848 -11.344 1 96.06 151 ASN B C 1
ATOM 2804 O O . ASN B 1 151 ? -2.92 3.639 -11.789 1 96.06 151 ASN B O 1
ATOM 2808 N N . GLN B 1 152 ? -3.533 2.141 -10.273 1 96.56 152 GLN B N 1
ATOM 2809 C CA . GLN B 1 152 ? -2.203 2.109 -9.68 1 96.56 152 GLN B CA 1
ATOM 2810 C C . GLN B 1 152 ? -1.199 1.425 -10.602 1 96.56 152 GLN B C 1
ATOM 2812 O O . GLN B 1 152 ? -1.57 0.916 -11.656 1 96.56 152 GLN B O 1
ATOM 2817 N N . GLN B 1 153 ? 0.068 1.459 -10.203 1 95.81 153 GLN B N 1
ATOM 2818 C CA . GLN B 1 153 ? 1.12 0.812 -10.977 1 95.81 153 GLN B CA 1
ATOM 2819 C C . GLN B 1 153 ? 1.439 -0.574 -10.422 1 95.81 153 GLN B C 1
ATOM 2821 O O . GLN B 1 153 ? 1.751 -0.719 -9.242 1 95.81 153 GLN B O 1
ATOM 2826 N N . PHE B 1 154 ? 1.373 -1.571 -11.336 1 95.5 154 PHE B N 1
ATOM 2827 C CA . PHE B 1 154 ? 1.573 -2.961 -10.938 1 95.5 154 PHE B CA 1
ATOM 2828 C C . PHE B 1 154 ? 2.809 -3.543 -11.617 1 95.5 154 PHE B C 1
ATOM 2830 O O . PHE B 1 154 ? 3.188 -3.107 -12.711 1 95.5 154 PHE B O 1
ATOM 2837 N N . VAL B 1 155 ? 3.363 -4.512 -10.961 1 92.31 155 VAL B N 1
ATOM 2838 C CA . VAL B 1 155 ? 4.5 -5.215 -11.555 1 92.31 155 VAL B CA 1
ATOM 2839 C C . VAL B 1 155 ? 4.004 -6.258 -12.547 1 92.31 155 VAL B C 1
ATOM 2841 O O . VAL B 1 155 ? 3.068 -7.008 -12.258 1 92.31 155 VAL B O 1
ATOM 2844 N N . GLY B 1 156 ? 4.645 -6.262 -13.719 1 87.88 156 GLY B N 1
ATOM 2845 C CA . GLY B 1 156 ? 4.363 -7.301 -14.695 1 87.88 156 GLY B CA 1
ATOM 2846 C C . GLY B 1 156 ? 2.883 -7.453 -14.992 1 87.88 156 GLY B C 1
ATOM 2847 O O . GLY B 1 156 ? 2.215 -6.48 -15.352 1 87.88 156 GLY B O 1
ATOM 2848 N N . ASN B 1 157 ? 2.398 -8.688 -14.742 1 89 157 ASN B N 1
ATOM 2849 C CA . ASN B 1 157 ? 1.003 -8.969 -15.055 1 89 157 ASN B CA 1
ATOM 2850 C C . ASN B 1 157 ? 0.158 -9.094 -13.789 1 89 157 ASN B C 1
ATOM 2852 O O . ASN B 1 157 ? -0.866 -9.781 -13.789 1 89 157 ASN B O 1
ATOM 2856 N N . ALA B 1 158 ? 0.62 -8.453 -12.758 1 92.56 158 ALA B N 1
ATOM 2857 C CA . ALA B 1 158 ? -0.046 -8.57 -11.461 1 92.56 158 ALA B CA 1
ATOM 2858 C C . ALA B 1 158 ? -1.486 -8.07 -11.539 1 92.56 158 ALA B C 1
ATOM 2860 O O . ALA B 1 158 ? -2.379 -8.633 -10.898 1 92.56 158 ALA B O 1
ATOM 2861 N N . LYS B 1 159 ? -1.701 -6.992 -12.281 1 94.44 159 LYS B N 1
ATOM 2862 C CA . LYS B 1 159 ? -3.062 -6.488 -12.43 1 94.44 159 LYS B CA 1
ATOM 2863 C C . LYS B 1 159 ? -3.969 -7.527 -13.078 1 94.44 159 LYS B C 1
ATOM 2865 O O . LYS B 1 159 ? -5.098 -7.738 -12.633 1 94.44 159 LYS B O 1
ATOM 2870 N N . ASP B 1 160 ? -3.465 -8.141 -14.109 1 92.69 160 ASP B N 1
ATOM 2871 C CA . ASP B 1 160 ? -4.23 -9.18 -14.781 1 92.69 160 ASP B CA 1
ATOM 2872 C C . ASP B 1 160 ? -4.5 -10.359 -13.844 1 92.69 160 ASP B C 1
ATOM 2874 O O . ASP B 1 160 ? -5.594 -10.93 -13.852 1 92.69 160 ASP B O 1
ATOM 2878 N N . GLN B 1 161 ? -3.508 -10.719 -13.141 1 91.06 161 GLN B N 1
ATOM 2879 C CA . GLN B 1 161 ? -3.664 -11.797 -12.172 1 91.06 161 GLN B CA 1
ATOM 2880 C C . GLN B 1 161 ? -4.723 -11.453 -11.125 1 91.06 161 GLN B C 1
ATOM 2882 O O . GLN B 1 161 ? -5.516 -12.312 -10.734 1 91.06 161 GLN B O 1
ATOM 2887 N N . LEU B 1 162 ? -4.688 -10.219 -10.656 1 93.69 162 LEU B N 1
ATOM 2888 C CA . LEU B 1 162 ? -5.707 -9.75 -9.719 1 93.69 162 LEU B CA 1
ATOM 2889 C C . LEU B 1 162 ? -7.105 -9.93 -10.305 1 93.69 162 LEU B C 1
ATOM 2891 O O . LEU B 1 162 ? -7.969 -10.539 -9.68 1 93.69 162 LEU B O 1
ATOM 2895 N N . LEU B 1 163 ? -7.281 -9.438 -11.492 1 93.69 163 LEU B N 1
ATOM 2896 C CA . LEU B 1 163 ? -8.586 -9.484 -12.133 1 93.69 163 LEU B CA 1
ATOM 2897 C C . LEU B 1 163 ? -9.031 -10.922 -12.367 1 93.69 163 LEU B C 1
ATOM 2899 O O . LEU B 1 163 ? -10.188 -11.273 -12.109 1 93.69 163 LEU B O 1
ATOM 2903 N N . TYR B 1 164 ? -8.156 -11.719 -12.82 1 91.62 164 TYR B N 1
ATOM 2904 C CA . TYR B 1 164 ? -8.461 -13.125 -13.039 1 91.62 164 TYR B CA 1
ATOM 2905 C C . TYR B 1 164 ? -8.844 -13.812 -11.734 1 91.62 164 TYR B C 1
ATOM 2907 O O . TYR B 1 164 ? -9.812 -14.57 -11.688 1 91.62 164 TYR B O 1
ATOM 2915 N N . GLY B 1 165 ? -8.016 -13.594 -10.727 1 90.62 165 GLY B N 1
ATOM 2916 C CA . GLY B 1 165 ? -8.305 -14.195 -9.438 1 90.62 165 GLY B CA 1
ATOM 2917 C C . GLY B 1 165 ? -9.664 -13.82 -8.891 1 90.62 165 GLY B C 1
ATOM 2918 O O . GLY B 1 165 ? -10.391 -14.672 -8.375 1 90.62 165 GLY B O 1
ATOM 2919 N N . LEU B 1 166 ? -10.016 -12.539 -9.008 1 91 166 LEU B N 1
ATOM 2920 C CA . LEU B 1 166 ? -11.297 -12.07 -8.508 1 91 166 LEU B CA 1
ATOM 2921 C C . LEU B 1 166 ? -12.453 -12.758 -9.234 1 91 166 LEU B C 1
ATOM 2923 O O . LEU B 1 166 ? -13.469 -13.086 -8.617 1 91 166 LEU B O 1
ATOM 2927 N N . ALA B 1 167 ? -12.266 -12.961 -10.477 1 91.5 167 ALA B N 1
ATOM 2928 C CA . ALA B 1 167 ? -13.289 -13.625 -11.281 1 91.5 167 ALA B CA 1
ATOM 2929 C C . ALA B 1 167 ? -13.352 -15.117 -10.969 1 91.5 167 ALA B C 1
ATOM 2931 O O . ALA B 1 167 ? -14.43 -15.656 -10.703 1 91.5 167 ALA B O 1
ATOM 2932 N N . LYS B 1 168 ? -12.234 -15.781 -11.008 1 89.25 168 LYS B N 1
ATOM 2933 C CA . LYS B 1 168 ? -12.141 -17.234 -10.844 1 89.25 168 LYS B CA 1
ATOM 2934 C C . LYS B 1 168 ? -12.656 -17.656 -9.477 1 89.25 168 LYS B C 1
ATOM 2936 O O . LYS B 1 168 ? -13.281 -18.719 -9.352 1 89.25 168 LYS B O 1
ATOM 2941 N N . LEU B 1 169 ? -12.383 -16.891 -8.477 1 87 169 LEU B N 1
ATOM 2942 C CA . LEU B 1 169 ? -12.789 -17.219 -7.113 1 87 169 LEU B CA 1
ATOM 2943 C C . LEU B 1 169 ? -14.203 -16.703 -6.832 1 87 169 LEU B C 1
ATOM 2945 O O . LEU B 1 169 ? -14.695 -16.797 -5.707 1 87 169 LEU B O 1
ATOM 2949 N N . LYS B 1 170 ? -14.805 -16.078 -7.793 1 87.5 170 LYS B N 1
ATOM 2950 C CA . LYS B 1 170 ? -16.172 -15.578 -7.727 1 87.5 170 LYS B CA 1
ATOM 2951 C C . LYS B 1 170 ? -16.328 -14.555 -6.609 1 87.5 170 LYS B C 1
ATOM 2953 O O . LYS B 1 170 ? -17.359 -14.523 -5.926 1 87.5 170 LYS B O 1
ATOM 2958 N N . ILE B 1 171 ? -15.336 -13.852 -6.441 1 87.81 171 ILE B N 1
ATOM 2959 C CA . ILE B 1 171 ? -15.391 -12.766 -5.473 1 87.81 171 ILE B CA 1
ATOM 2960 C C . ILE B 1 171 ? -16.234 -11.617 -6.035 1 87.81 171 ILE B C 1
ATOM 2962 O O . ILE B 1 171 ? -17.016 -11 -5.312 1 87.81 171 ILE B O 1
ATOM 2966 N N . LEU B 1 172 ? -15.969 -11.305 -7.289 1 89 172 LEU B N 1
ATOM 2967 C CA . LEU B 1 172 ? -16.781 -10.367 -8.047 1 89 172 LEU B CA 1
ATOM 2968 C C . LEU B 1 172 ? -17.375 -11.039 -9.281 1 89 172 LEU B C 1
ATOM 2970 O O . LEU B 1 172 ? -16.734 -11.898 -9.898 1 89 172 LEU B O 1
ATOM 2974 N N . THR B 1 173 ? -18.531 -10.578 -9.633 1 91 173 THR B N 1
ATOM 2975 C CA . THR B 1 173 ? -19.125 -11.086 -10.867 1 91 173 THR B CA 1
ATOM 2976 C C . THR B 1 173 ? -18.422 -10.5 -12.086 1 91 173 THR B C 1
ATOM 2978 O O . THR B 1 173 ? -17.766 -9.469 -12 1 91 173 THR B O 1
ATOM 2981 N N . PRO B 1 174 ? -18.562 -11.227 -13.203 1 92.38 174 PRO B N 1
ATOM 2982 C CA . PRO B 1 174 ? -18 -10.688 -14.438 1 92.38 174 PRO B CA 1
ATOM 2983 C C . PRO B 1 174 ? -18.5 -9.281 -14.75 1 92.38 174 PRO B C 1
ATOM 2985 O O . PRO B 1 174 ? -17.75 -8.453 -15.273 1 92.38 174 PRO B O 1
ATOM 2988 N N . GLU B 1 175 ? -19.703 -9.047 -14.438 1 93 175 GLU B N 1
ATOM 2989 C CA . GLU B 1 175 ? -20.281 -7.727 -14.688 1 93 175 GLU B CA 1
ATOM 2990 C C . GLU B 1 175 ? -19.625 -6.664 -13.805 1 93 175 GLU B C 1
ATOM 2992 O O . GLU B 1 175 ? -19.312 -5.57 -14.273 1 93 175 GLU B O 1
ATOM 2997 N N . GLU B 1 176 ? -19.484 -6.961 -12.547 1 90.62 176 GLU B N 1
ATOM 2998 C CA . GLU B 1 176 ? -18.844 -6.043 -11.617 1 90.62 176 GLU B CA 1
ATOM 2999 C C . GLU B 1 176 ? -17.406 -5.742 -12.039 1 90.62 176 GLU B C 1
ATOM 3001 O O . GLU B 1 176 ? -16.969 -4.594 -11.961 1 90.62 176 GLU B O 1
ATOM 3006 N N . LEU B 1 177 ? -16.766 -6.742 -12.461 1 94.12 177 LEU B N 1
ATOM 3007 C CA . LEU B 1 177 ? -15.383 -6.598 -12.883 1 94.12 177 LEU B CA 1
ATOM 3008 C C . LEU B 1 177 ? -15.281 -5.766 -14.156 1 94.12 177 LEU B C 1
ATOM 3010 O O . LEU B 1 177 ? -14.438 -4.867 -14.258 1 94.12 177 LEU B O 1
ATOM 3014 N N . SER B 1 178 ? -16.109 -6.078 -15.102 1 95 178 SER B N 1
ATOM 3015 C CA . SER B 1 178 ? -16.141 -5.324 -16.344 1 95 178 SER B CA 1
ATOM 3016 C C . SER B 1 178 ? -16.438 -3.85 -16.094 1 95 178 SER B C 1
ATOM 3018 O O . SER B 1 178 ? -15.82 -2.975 -16.719 1 95 178 SER B O 1
ATOM 3020 N N . GLU B 1 179 ? -17.312 -3.617 -15.227 1 93.62 179 GLU B N 1
ATOM 3021 C CA . GLU B 1 179 ? -17.656 -2.238 -14.883 1 93.62 179 GLU B CA 1
ATOM 3022 C C . GLU B 1 179 ? -16.453 -1.514 -14.258 1 93.62 179 GLU B C 1
ATOM 3024 O O . GLU B 1 179 ? -16.172 -0.367 -14.609 1 93.62 179 GLU B O 1
ATOM 3029 N N . ALA B 1 180 ? -15.828 -2.143 -13.352 1 93.44 180 ALA B N 1
ATOM 3030 C CA . ALA B 1 180 ? -14.664 -1.545 -12.703 1 93.44 180 ALA B CA 1
ATOM 3031 C C . ALA B 1 180 ? -13.57 -1.233 -13.719 1 93.44 180 ALA B C 1
ATOM 3033 O O . ALA B 1 180 ? -12.945 -0.169 -13.656 1 93.44 180 ALA B O 1
ATOM 3034 N N . ILE B 1 181 ? -13.359 -2.148 -14.617 1 95.31 181 ILE B N 1
ATOM 3035 C CA . ILE B 1 181 ? -12.344 -1.971 -15.648 1 95.31 181 ILE B CA 1
ATOM 3036 C C . ILE B 1 181 ? -12.719 -0.795 -16.547 1 95.31 181 ILE B C 1
ATOM 3038 O O . ILE B 1 181 ? -11.883 0.054 -16.859 1 95.31 181 ILE B O 1
ATOM 3042 N N . HIS B 1 182 ? -13.953 -0.782 -16.938 1 94.5 182 HIS B N 1
ATOM 3043 C CA . HIS B 1 182 ? -14.438 0.297 -17.781 1 94.5 182 HIS B CA 1
ATOM 3044 C C . HIS B 1 182 ? -14.266 1.653 -17.109 1 94.5 182 HIS B C 1
ATOM 3046 O O . HIS B 1 182 ? -13.789 2.605 -17.734 1 94.5 182 HIS B O 1
ATOM 3052 N N . LYS B 1 183 ? -14.609 1.756 -15.922 1 92.5 183 LYS B N 1
ATOM 3053 C CA . LYS B 1 183 ? -14.508 3 -15.164 1 92.5 183 LYS B CA 1
ATOM 3054 C C . LYS B 1 183 ? -13.047 3.412 -14.984 1 92.5 183 LYS B C 1
ATOM 3056 O O . LYS B 1 183 ? -12.727 4.602 -14.984 1 92.5 183 LYS B O 1
ATOM 3061 N N . SER B 1 184 ? -12.195 2.477 -14.773 1 93.31 184 SER B N 1
ATOM 3062 C CA . SER B 1 184 ? -10.773 2.77 -14.625 1 93.31 184 SER B CA 1
ATOM 3063 C C . SER B 1 184 ? -10.188 3.348 -15.914 1 93.31 184 SER B C 1
ATOM 3065 O O . SER B 1 184 ? -9.281 4.176 -15.875 1 93.31 184 SER B O 1
ATOM 3067 N N . GLN B 1 185 ? -10.664 2.961 -16.984 1 90.12 185 GLN B N 1
ATOM 3068 C CA . GLN B 1 185 ? -10.156 3.398 -18.281 1 90.12 185 GLN B CA 1
ATOM 3069 C C . GLN B 1 185 ? -10.766 4.738 -18.688 1 90.12 185 GLN B C 1
ATOM 3071 O O . GLN B 1 185 ? -10.148 5.516 -19.422 1 90.12 185 GLN B O 1
ATOM 3076 N N . ALA B 1 186 ? -11.953 5.023 -18.328 1 78.75 186 ALA B N 1
ATOM 3077 C CA . ALA B 1 186 ? -12.656 6.246 -18.703 1 78.75 186 ALA B CA 1
ATOM 3078 C C . ALA B 1 186 ? -12 7.473 -18.078 1 78.75 186 ALA B C 1
ATOM 3080 O O . ALA B 1 186 ? -11.875 8.516 -18.719 1 78.75 186 ALA B O 1
ATOM 3081 N N . LEU B 1 187 ? -11.719 7.469 -16.828 1 63.78 187 LEU B N 1
ATOM 3082 C CA . LEU B 1 187 ? -11.188 8.641 -16.141 1 63.78 187 LEU B CA 1
ATOM 3083 C C . LEU B 1 187 ? -9.727 8.867 -16.484 1 63.78 187 LEU B C 1
ATOM 3085 O O . LEU B 1 187 ? -9.25 10 -16.484 1 63.78 187 LEU B O 1
ATOM 3089 N N . LYS B 1 188 ? -8.938 7.789 -16.625 1 57.38 188 LYS B N 1
ATOM 3090 C CA . LYS B 1 188 ? -7.582 8 -17.125 1 57.38 188 LYS B CA 1
ATOM 3091 C C . LYS B 1 188 ? -7.582 8.906 -18.359 1 57.38 188 LYS B C 1
ATOM 3093 O O . LYS B 1 188 ? -6.672 9.719 -18.531 1 57.38 188 LYS B O 1
ATOM 3098 N N . LEU B 1 189 ? -8.617 8.82 -19.094 1 43.81 189 LEU B N 1
ATOM 3099 C CA . LEU B 1 189 ? -8.781 9.617 -20.312 1 43.81 189 LEU B CA 1
ATOM 3100 C C . LEU B 1 189 ? -9.094 11.07 -19.969 1 43.81 189 LEU B C 1
ATOM 3102 O O . LEU B 1 189 ? -8.695 11.984 -20.688 1 43.81 189 LEU B O 1
ATOM 3106 N N . THR B 1 190 ? -9.797 11.297 -18.953 1 41.81 190 THR B N 1
ATOM 3107 C CA . THR B 1 190 ? -10.148 12.672 -18.641 1 41.81 190 THR B CA 1
ATOM 3108 C C . THR B 1 190 ? -8.984 13.406 -17.984 1 41.81 190 THR B C 1
ATOM 3110 O O . THR B 1 190 ? -8.852 14.625 -18.109 1 41.81 190 THR B O 1
ATOM 3113 N N . LYS B 1 191 ? -8.195 12.891 -17.125 1 41.31 191 LYS B N 1
ATOM 3114 C CA . LYS B 1 191 ? -7.027 13.555 -16.562 1 41.31 191 LYS B CA 1
ATOM 3115 C C . LYS B 1 191 ? -5.961 13.789 -17.625 1 41.31 191 LYS B C 1
ATOM 3117 O O . LYS B 1 191 ? -5.043 14.586 -17.422 1 41.31 191 LYS B O 1
ATOM 3122 N N . ALA B 1 192 ? -5.875 13 -18.734 1 35.56 192 ALA B N 1
ATOM 3123 C CA . ALA B 1 192 ? -4.938 13.211 -19.828 1 35.56 192 ALA B CA 1
ATOM 3124 C C . ALA B 1 192 ? -5.379 14.375 -20.703 1 35.56 192 ALA B C 1
ATOM 3126 O O . ALA B 1 192 ? -4.633 14.805 -21.594 1 35.56 192 ALA B O 1
ATOM 3127 N N . TYR B 1 193 ? -6.535 14.75 -20.625 1 26.61 193 TYR B N 1
ATOM 3128 C CA . TYR B 1 193 ? -6.895 15.93 -21.406 1 26.61 193 TYR B CA 1
ATOM 3129 C C . TYR B 1 193 ? -6.684 17.203 -20.594 1 26.61 193 TYR B C 1
ATOM 3131 O O . TYR B 1 193 ? -6.996 17.234 -19.391 1 26.61 193 TYR B O 1
#

Foldseek 3Di:
DPPPVCDPPPLLVQQPDWEWEFEWEWEDDDVPDAIWTKWFQWQVRAIAGQTTTDDSVDDRQVRRVVSCCQQQVDDCVVDGFDPVQWQDWDADNVNSYIYIYGYDYDHPVVVVVSQVSRCVHNCDVPTTPHMDTQFLDADPVQQPGNLCVLLGGHPDCRSVSVLSVCDRVVSDDPVSSVSSPVSNVVVVVVVVD/DPPPVCDPPPLLVQQPWKEWEFEWEWEDDDVPDAIWTKWFQWQVRAIAGQTTIDTSVDDRQVRRVVSCCQQQVDDCVVDGFDPVQWQDWDADNVNSYIYIYGYGYDHPVVVVVSQVSRCVHNCDVPGTPHMDTQFLDADPVQQPGNLCVLLGGHPDCRSVSVLSVCDRVVSDDPVSSVSSPVSNVVVVVVVVD

InterPro domains:
  IPR015797 NUDIX hydrolase-like domain superfamily [SSF55811] (39-136)
  IPR020084 NUDIX hydrolase, conserved site [PS00893] (52-73)
  IPR054754 U8 snoRNA-decapping enzyme NudT16 [PF22327] (38-172)
  IPR054754 U8 snoRNA-decapping enzyme NudT16 [PTHR31699] (37-187)

Solvent-accessible surface area (backbone atoms only — not comparable to full-atom values): 20428 Å² total; per-residue (Å²): 134,79,79,71,81,72,66,76,64,66,71,64,65,61,35,86,43,59,24,44,32,36,39,33,48,31,34,57,66,43,101,85,45,78,68,41,41,43,35,25,37,31,46,49,31,29,31,34,50,56,44,41,73,30,58,80,90,44,59,62,50,62,43,38,48,53,37,32,30,39,48,32,35,50,53,67,90,82,47,76,69,48,78,86,30,55,74,51,75,46,77,38,75,89,74,26,26,42,35,43,34,32,44,46,75,34,47,63,70,54,47,54,51,46,60,57,34,21,76,69,11,79,27,40,79,61,53,29,27,27,58,30,48,54,46,88,47,68,42,92,86,63,34,36,7,32,14,40,35,67,58,39,48,51,42,88,61,36,58,58,50,48,53,49,48,36,44,76,69,60,73,40,52,70,65,58,48,50,48,32,54,51,40,32,55,54,50,60,53,54,76,72,97,132,80,81,71,80,71,67,76,67,66,70,65,64,56,33,80,42,58,25,42,32,36,41,32,48,31,34,56,65,42,101,85,45,79,68,43,43,42,35,25,37,34,44,49,31,28,32,32,50,57,45,40,73,31,55,70,91,45,57,61,51,62,42,38,47,53,36,33,30,39,47,31,35,50,53,69,88,82,47,77,68,47,79,87,31,55,73,52,74,46,76,37,75,90,75,21,26,41,33,42,35,31,45,45,75,33,47,64,70,54,45,52,50,46,60,58,34,21,75,68,11,80,28,40,77,58,55,29,27,26,59,31,49,53,47,86,46,67,41,94,86,63,35,37,7,32,13,41,36,68,60,40,47,51,43,87,61,36,58,58,50,49,54,48,48,35,44,76,70,59,74,38,51,68,65,57,48,49,48,32,51,52,40,32,56,55,50,60,53,54,75,72,97